Protein AF-A0A936A472-F1 (afdb_monomer_lite)

pLDDT: mean 78.29, std 22.72, range [23.02, 98.69]

Foldseek 3Di:
DWFAKDWDWDDDDPVAQKIAIAIGDGDTDDQFQKDKDKDQDDPVQRKIKIKIARRGPVCVVPCVPPFRHDFWIWRQDNVQRKIKIFGDGQKMKMFIDTPRDTLDIDMDGDGIDIPGRPVVSVVVVVVVVVVVLVVLLVVLLVVLVPQDFDDDDDPPDPQFDDDQDAQDWFWKFFQQEIETEFGGDGSVQVVLVSLQQNSLQRSLVVVDPCFPGVVVSVVSSVVSSVSLFKDFPDWDKDWDQDPDQKDFQLVVVLVQLVVPDDPRQSVGLNLSVVLLVPDDLPRLRVVSNQVRQDDQFKGWHKYKGWYDPDVKIKIWIKTKIKGFPGGDTSRRGDIGGSVGMIMMMTIDTMMGDCVRNVSCVVSSCVSCPCVSRNRMGITCSDD

Structure (mmCIF, N/CA/C/O backbone):
data_AF-A0A936A472-F1
#
_entry.id   AF-A0A936A472-F1
#
loop_
_atom_site.group_PDB
_atom_site.id
_atom_site.type_symbol
_atom_site.label_atom_id
_atom_site.label_alt_id
_atom_site.label_comp_id
_atom_site.label_asym_id
_atom_site.label_entity_id
_atom_site.label_seq_id
_atom_site.pdbx_PDB_ins_code
_atom_site.Cartn_x
_atom_site.Cartn_y
_atom_site.Cartn_z
_atom_site.occupancy
_atom_site.B_iso_or_equiv
_atom_site.auth_seq_id
_atom_site.auth_comp_id
_atom_site.auth_asym_id
_atom_site.auth_atom_id
_atom_site.pdbx_PDB_model_num
ATOM 1 N N . MET A 1 1 ? -2.324 44.066 27.383 1.00 27.08 1 MET A N 1
ATOM 2 C CA . MET A 1 1 ? -1.730 43.007 28.223 1.00 27.08 1 MET A CA 1
ATOM 3 C C . MET A 1 1 ? -2.841 42.056 28.581 1.00 27.08 1 MET A C 1
ATOM 5 O O . MET A 1 1 ? -3.817 42.507 29.170 1.00 27.08 1 MET A O 1
ATOM 9 N N . GLU A 1 2 ? -2.714 40.794 28.197 1.00 23.02 2 GLU A N 1
ATOM 10 C CA . GLU A 1 2 ? -3.604 39.755 28.707 1.00 23.02 2 GLU A CA 1
ATOM 11 C C . GLU A 1 2 ? -3.316 39.511 30.198 1.00 23.02 2 GLU A C 1
ATOM 13 O O . GLU A 1 2 ? -2.209 39.742 30.690 1.00 23.02 2 GLU A O 1
ATOM 18 N N . LYS A 1 3 ? -4.376 39.151 30.917 1.00 32.28 3 LYS A N 1
ATOM 19 C CA . LYS A 1 3 ? -4.480 38.911 32.361 1.00 32.28 3 LYS A CA 1
ATOM 20 C C . LYS A 1 3 ? -5.691 38.011 32.579 1.00 32.28 3 LYS A C 1
ATOM 22 O O . LYS A 1 3 ? -6.507 37.868 31.666 1.00 32.28 3 LYS A O 1
ATOM 27 N N . HIS A 1 4 ? -5.827 37.419 33.769 1.00 27.59 4 HIS A N 1
ATOM 28 C CA . HIS A 1 4 ? -6.765 36.318 33.943 1.00 27.59 4 HIS A CA 1
ATOM 29 C C . HIS A 1 4 ? -6.955 35.886 35.429 1.00 27.59 4 HIS A C 1
ATOM 31 O O . HIS A 1 4 ? -6.011 36.038 36.196 1.00 27.59 4 HIS A O 1
ATOM 37 N N . TYR A 1 5 ? -8.121 35.318 35.829 1.00 39.69 5 TYR A N 1
ATOM 38 C CA . TYR A 1 5 ? -8.487 34.819 37.194 1.00 39.69 5 TYR A CA 1
ATOM 39 C C . TYR A 1 5 ? -8.878 33.296 37.318 1.00 39.69 5 TYR A C 1
ATOM 41 O O . TYR A 1 5 ? -9.870 32.895 36.729 1.00 39.69 5 TYR A O 1
ATOM 49 N N . LYS A 1 6 ? -8.120 32.411 38.016 1.00 31.64 6 LYS A N 1
ATOM 50 C CA . LYS A 1 6 ? -8.300 30.920 38.073 1.00 31.64 6 LYS A CA 1
ATOM 51 C C . LYS A 1 6 ? -9.113 30.474 39.263 1.00 31.64 6 LYS A C 1
ATOM 53 O O . LYS A 1 6 ? -8.834 30.841 40.396 1.00 31.64 6 LYS A O 1
ATOM 58 N N . PHE A 1 7 ? -10.030 29.562 38.997 1.00 39.44 7 PHE A N 1
ATOM 59 C CA . PHE A 1 7 ? -10.948 29.031 39.985 1.00 39.44 7 PHE A CA 1
ATOM 60 C C . PHE A 1 7 ? -10.488 27.707 40.597 1.00 39.44 7 PHE A C 1
ATOM 62 O O . PHE A 1 7 ? -9.722 26.947 39.998 1.00 39.44 7 PHE A O 1
ATOM 69 N N . ILE A 1 8 ? -11.004 27.440 41.795 1.00 36.69 8 ILE A N 1
ATOM 70 C CA . ILE A 1 8 ? -10.993 26.135 42.460 1.00 36.69 8 ILE A CA 1
ATOM 71 C C . ILE A 1 8 ? -12.438 25.836 42.883 1.00 36.69 8 ILE A C 1
ATOM 73 O O . ILE A 1 8 ? -13.162 26.743 43.302 1.00 36.69 8 ILE A O 1
ATOM 77 N N . LEU A 1 9 ? -12.854 24.578 42.738 1.00 41.22 9 LEU A N 1
ATOM 78 C CA . LEU A 1 9 ? -14.090 24.045 43.310 1.00 41.22 9 LEU A CA 1
ATOM 79 C C . LEU A 1 9 ? -13.781 23.503 44.708 1.00 41.22 9 LEU A C 1
ATOM 81 O O . LEU A 1 9 ? -12.890 22.669 44.856 1.00 41.22 9 LEU A O 1
ATOM 85 N N . GLU A 1 10 ? -14.516 23.960 45.717 1.00 41.03 10 GLU A N 1
ATOM 86 C CA . GLU A 1 10 ? -14.426 23.437 47.083 1.00 41.03 10 GLU A CA 1
ATOM 87 C C . GLU A 1 10 ? -15.802 22.879 47.485 1.00 41.03 10 GLU A C 1
ATOM 89 O O . GLU A 1 10 ? -16.810 23.592 47.431 1.00 41.03 10 GLU A O 1
ATOM 94 N N . ASN A 1 11 ? -15.852 21.599 47.873 1.00 40.38 11 ASN A N 1
ATOM 95 C CA . ASN A 1 11 ? -17.009 21.035 48.569 1.00 40.38 11 ASN A CA 1
ATOM 96 C C . ASN A 1 11 ? -17.003 21.552 50.021 1.00 40.38 11 ASN A C 1
ATOM 98 O O . ASN A 1 11 ? -15.948 21.605 50.656 1.00 40.38 11 ASN A O 1
ATOM 102 N N . LYS A 1 12 ? -18.172 21.946 50.539 1.00 40.66 12 LYS A N 1
ATOM 103 C CA . LYS A 1 12 ? -18.353 22.443 51.912 1.00 40.66 12 LYS A CA 1
ATOM 104 C C . LYS A 1 12 ? -19.212 21.558 52.819 1.00 40.66 12 LYS A C 1
ATOM 106 O O . LYS A 1 12 ? -19.433 21.945 53.966 1.00 40.66 12 LYS A O 1
ATOM 111 N N . SER A 1 13 ? -19.670 20.398 52.350 1.00 40.38 13 SER A N 1
ATOM 112 C CA . SER A 1 13 ? -20.403 19.427 53.165 1.00 40.38 13 SER A CA 1
ATOM 113 C C . SER A 1 13 ? -19.984 17.997 52.818 1.00 40.38 13 SER A C 1
ATOM 115 O O . SER A 1 13 ? -20.105 17.560 51.676 1.00 40.38 13 SER A O 1
ATOM 117 N N . ASP A 1 14 ? -19.561 17.230 53.824 1.00 41.00 14 ASP A N 1
ATOM 118 C CA . ASP A 1 14 ? -19.366 15.774 53.703 1.00 41.00 14 ASP A CA 1
ATOM 119 C C . ASP A 1 14 ? -20.707 15.007 53.592 1.00 41.00 14 ASP A C 1
ATOM 121 O O . ASP A 1 14 ? -20.720 13.779 53.525 1.00 41.00 14 ASP A O 1
ATOM 125 N N . VAL A 1 15 ? -21.844 15.721 53.604 1.00 41.84 15 VAL A N 1
ATOM 126 C CA . VAL A 1 15 ? -23.208 15.163 53.641 1.00 41.84 15 VAL A CA 1
ATOM 127 C C . VAL A 1 15 ? -24.075 15.637 52.462 1.00 41.84 15 VAL A C 1
ATOM 129 O O . VAL A 1 15 ? -24.916 14.875 51.990 1.00 41.84 15 VAL A O 1
ATOM 132 N N . ASP A 1 16 ? -23.851 16.850 51.942 1.00 42.94 16 ASP A N 1
ATOM 133 C CA . ASP A 1 16 ? -24.661 17.474 50.883 1.00 42.94 16 ASP A CA 1
ATOM 134 C C . ASP A 1 16 ? -23.836 17.815 49.638 1.00 42.94 16 ASP A C 1
ATOM 136 O O . ASP A 1 16 ? -22.730 18.341 49.718 1.00 42.94 16 ASP A O 1
ATOM 140 N N . GLN A 1 17 ? -24.421 17.600 48.461 1.00 48.66 17 GLN A N 1
ATOM 141 C CA . GLN A 1 17 ? -23.760 17.722 47.153 1.00 48.66 17 GLN A CA 1
ATOM 142 C C . GLN A 1 17 ? -23.696 19.185 46.633 1.00 48.66 17 GLN A C 1
ATOM 144 O O . GLN A 1 17 ? -23.865 19.448 45.440 1.00 48.66 17 GLN A O 1
ATOM 149 N N . GLU A 1 18 ? -23.478 20.158 47.530 1.00 40.25 18 GLU A N 1
ATOM 150 C CA . GLU A 1 18 ? -23.355 21.591 47.202 1.00 40.25 18 GLU A CA 1
ATOM 151 C C . GLU A 1 18 ? -21.882 21.980 46.981 1.00 40.25 18 GLU A C 1
ATOM 153 O O . GLU A 1 18 ? -21.098 22.103 47.926 1.00 40.25 18 GLU A O 1
ATOM 158 N N . TRP A 1 19 ? -21.515 22.236 45.724 1.00 44.94 19 TRP A N 1
ATOM 159 C CA . TRP A 1 19 ? -20.164 22.647 45.336 1.00 44.94 19 TRP A CA 1
ATOM 160 C C . TRP A 1 19 ? -20.115 24.155 45.080 1.00 44.94 19 TRP A C 1
ATOM 162 O O . TRP A 1 19 ? -21.015 24.727 44.459 1.00 44.94 19 TRP A O 1
ATOM 172 N N . ARG A 1 20 ? -19.049 24.828 45.532 1.00 44.81 20 ARG A N 1
ATOM 173 C CA . ARG A 1 20 ? -18.885 26.277 45.332 1.00 44.81 20 ARG A CA 1
ATOM 174 C C . ARG A 1 20 ? -17.603 26.607 44.578 1.00 44.81 20 ARG A C 1
ATOM 176 O O . ARG A 1 20 ? -16.553 26.010 44.809 1.00 44.81 20 ARG A O 1
ATOM 183 N N . ILE A 1 21 ? -17.712 27.575 43.669 1.00 46.56 21 ILE A N 1
ATOM 184 C CA . ILE A 1 21 ? -16.604 28.094 42.864 1.00 46.56 21 ILE A CA 1
ATOM 185 C C . ILE A 1 21 ? -15.990 29.287 43.593 1.00 46.56 21 ILE A C 1
ATOM 187 O O . ILE A 1 21 ? -16.675 30.279 43.828 1.00 46.56 21 ILE A O 1
ATOM 191 N N . TYR A 1 22 ? -14.692 29.223 43.892 1.00 43.53 22 TYR A N 1
ATOM 192 C CA . TYR A 1 22 ? -13.969 30.313 44.548 1.00 43.53 22 TYR A CA 1
ATOM 193 C C . TYR A 1 22 ? -12.913 30.957 43.623 1.00 43.53 22 TYR A C 1
ATOM 195 O O . TYR A 1 22 ? -12.097 30.234 43.038 1.00 43.53 22 TYR A O 1
ATOM 203 N N . PRO A 1 23 ? -12.897 32.300 43.467 1.00 41.72 23 PRO A N 1
ATOM 204 C CA . PRO A 1 23 ? -11.912 33.009 42.640 1.00 41.72 23 PRO A CA 1
ATOM 205 C C . PRO A 1 23 ? -10.487 33.038 43.235 1.00 41.72 23 PRO A C 1
ATOM 207 O O . PRO A 1 23 ? -10.298 33.362 44.407 1.00 41.72 23 PRO A O 1
ATOM 210 N N . ARG A 1 24 ? -9.486 32.767 42.378 1.00 39.62 24 ARG A N 1
ATOM 211 C CA . ARG A 1 24 ? -8.028 33.067 42.474 1.00 39.62 24 ARG A CA 1
ATOM 212 C C . ARG A 1 24 ? -7.496 33.468 41.052 1.00 39.62 24 ARG A C 1
ATOM 214 O O . ARG A 1 24 ? -8.289 34.001 40.281 1.00 39.62 24 ARG A O 1
ATOM 221 N N . ASP A 1 25 ? -6.238 33.177 40.630 1.00 34.78 25 ASP A N 1
ATOM 222 C CA . ASP A 1 25 ? -5.561 33.579 39.339 1.00 34.78 25 ASP A CA 1
ATOM 223 C C . ASP A 1 25 ? -4.893 32.386 38.572 1.00 34.78 25 ASP A C 1
ATOM 225 O O . ASP A 1 25 ? -4.225 31.619 39.276 1.00 34.78 25 ASP A O 1
ATOM 229 N N . PRO A 1 26 ? -5.002 32.131 37.217 1.00 36.12 26 PRO A N 1
ATOM 230 C CA . PRO A 1 26 ? -5.691 32.824 36.085 1.00 36.12 26 PRO A CA 1
ATOM 231 C C . PRO A 1 26 ? -6.710 32.075 35.096 1.00 36.12 26 PRO A C 1
ATOM 233 O O . PRO A 1 26 ? -6.422 30.961 34.668 1.00 36.12 26 PRO A O 1
ATOM 236 N N . ILE A 1 27 ? -7.818 32.721 34.613 1.00 47.47 27 ILE A N 1
ATOM 237 C CA . ILE A 1 27 ? -8.603 32.560 33.321 1.00 47.47 27 ILE A CA 1
ATOM 238 C C . ILE A 1 27 ? -9.077 33.915 32.661 1.00 47.47 27 ILE A C 1
ATOM 240 O O . ILE A 1 27 ? -9.330 34.889 33.366 1.00 47.47 27 ILE A O 1
ATOM 244 N N . THR A 1 28 ? -9.161 34.012 31.319 1.00 33.91 28 THR A N 1
ATOM 245 C CA . THR A 1 28 ? -9.236 35.237 30.443 1.00 33.91 28 THR A CA 1
ATOM 246 C C . THR A 1 28 ? -10.652 35.843 30.199 1.00 33.91 28 THR A C 1
ATOM 248 O O . THR A 1 28 ? -11.642 35.129 30.303 1.00 33.91 28 THR A O 1
ATOM 251 N N . ILE A 1 29 ? -10.771 37.131 29.802 1.00 42.47 29 ILE A N 1
ATOM 252 C CA . ILE A 1 29 ? -12.045 37.818 29.419 1.00 42.47 29 ILE A CA 1
ATOM 253 C C . ILE A 1 29 ? -12.207 37.937 27.887 1.00 42.47 29 ILE A C 1
ATOM 255 O O . ILE A 1 29 ? -11.258 38.311 27.201 1.00 42.47 29 ILE A O 1
ATOM 259 N N . HIS A 1 30 ? -13.417 37.709 27.350 1.00 42.00 30 HIS A N 1
ATOM 260 C CA . HIS A 1 30 ? -13.726 37.866 25.918 1.00 42.00 30 HIS A CA 1
ATOM 261 C C . HIS A 1 30 ? -14.303 39.268 25.584 1.00 42.00 30 HIS A C 1
ATOM 263 O O . HIS A 1 30 ? -15.194 39.736 26.298 1.00 42.00 30 HIS A O 1
ATOM 269 N N . PRO A 1 31 ? -13.891 39.941 24.485 1.00 40.81 31 PRO A N 1
ATOM 270 C CA . PRO A 1 31 ? -14.251 41.339 24.177 1.00 40.81 31 PRO A CA 1
ATOM 271 C C . PRO A 1 31 ? -15.682 41.543 23.623 1.00 40.81 31 PRO A C 1
ATOM 273 O O . PRO A 1 31 ? -15.876 42.286 22.668 1.00 40.81 31 PRO A O 1
ATOM 276 N N . ARG A 1 32 ? -16.680 40.838 24.175 1.00 46.56 32 ARG A N 1
ATOM 277 C CA . ARG A 1 32 ? -18.115 40.957 23.827 1.00 46.56 32 ARG A CA 1
ATOM 278 C C . ARG A 1 32 ? -19.067 40.796 25.029 1.00 46.56 32 ARG A C 1
ATOM 280 O O . ARG A 1 32 ? -20.243 40.539 24.831 1.00 46.56 32 ARG A O 1
ATOM 287 N N . GLY A 1 33 ? -18.571 40.893 26.266 1.00 46.88 33 GLY A N 1
ATOM 288 C CA . GLY A 1 33 ? -19.408 40.748 27.472 1.00 46.88 33 GLY A CA 1
ATOM 289 C C . GLY A 1 33 ? -19.592 39.316 27.992 1.00 46.88 33 GLY A C 1
ATOM 290 O O . GLY A 1 33 ? -20.333 39.120 28.947 1.00 46.88 33 GLY A O 1
ATOM 291 N N . PHE A 1 34 ? -18.898 38.322 27.426 1.00 49.56 34 PHE A N 1
ATOM 292 C CA . PHE A 1 34 ? -19.019 36.918 27.843 1.00 49.56 34 PHE A CA 1
ATOM 293 C C . PHE A 1 34 ? -17.910 36.477 28.805 1.00 49.56 34 PHE A C 1
ATOM 295 O O . PHE A 1 34 ? -16.726 36.745 28.571 1.00 49.56 34 PHE A O 1
ATOM 302 N N . ILE A 1 35 ? -18.288 35.699 29.822 1.00 51.78 35 ILE A N 1
ATOM 303 C CA . ILE A 1 35 ? -17.376 34.958 30.704 1.00 51.78 35 ILE A CA 1
ATOM 304 C C . ILE A 1 35 ? -17.630 33.464 30.489 1.00 51.78 35 ILE A C 1
ATOM 306 O O . ILE A 1 35 ? -18.777 33.025 30.538 1.00 51.78 35 ILE A O 1
ATOM 310 N N . SER A 1 36 ? -16.580 32.683 30.217 1.00 51.72 36 SER A N 1
ATOM 311 C CA . SER A 1 36 ? -16.690 31.234 29.997 1.00 51.72 36 SER A CA 1
ATOM 312 C C . SER A 1 36 ? -15.841 30.430 30.974 1.00 51.72 36 SER A C 1
ATOM 314 O O . SER A 1 36 ? -14.706 30.794 31.271 1.00 51.72 36 SER A O 1
ATOM 316 N N . TYR A 1 37 ? -16.398 29.312 31.425 1.00 56.81 37 TYR A N 1
ATOM 317 C CA . TYR A 1 37 ? -15.825 28.372 32.379 1.00 56.81 37 TYR A CA 1
ATOM 318 C C . TYR A 1 37 ? -15.943 26.958 31.806 1.00 56.81 37 TYR A C 1
ATOM 320 O O . TYR A 1 37 ? -16.954 26.649 31.184 1.00 56.81 37 TYR A O 1
ATOM 328 N N . ASN A 1 38 ? -14.963 26.089 32.056 1.00 52.53 38 ASN A N 1
ATOM 329 C CA . ASN A 1 38 ? -15.054 24.659 31.752 1.00 52.53 38 ASN A CA 1
ATOM 330 C C . ASN A 1 38 ? -14.721 23.865 33.018 1.00 52.53 38 ASN A C 1
ATOM 332 O O . ASN A 1 38 ? -13.720 24.157 33.677 1.00 52.53 38 ASN A O 1
ATOM 336 N N . PHE A 1 39 ? -15.534 22.860 33.334 1.00 57.66 39 PHE A N 1
ATOM 337 C CA . PHE A 1 39 ? -15.381 22.009 34.514 1.00 57.66 39 PHE A CA 1
ATOM 338 C C . PHE A 1 39 ? -15.316 20.547 34.085 1.00 57.66 39 PHE A C 1
ATOM 340 O O . PHE A 1 39 ? -16.234 20.069 33.423 1.00 57.66 39 PHE A O 1
ATOM 347 N N . ILE A 1 40 ? -14.253 19.838 34.468 1.00 51.94 40 ILE A N 1
ATOM 348 C CA . ILE A 1 40 ? -14.207 18.373 34.370 1.00 51.94 40 ILE A CA 1
ATOM 349 C C . ILE A 1 40 ? -14.995 17.819 35.558 1.00 51.94 40 ILE A C 1
ATOM 351 O O . ILE A 1 40 ? -14.814 18.288 36.681 1.00 51.94 40 ILE A O 1
ATOM 355 N N . ILE A 1 41 ? -15.887 16.870 35.289 1.00 54.56 41 ILE A N 1
ATOM 356 C CA . ILE A 1 41 ? -16.842 16.326 36.268 1.00 54.56 41 ILE A CA 1
ATOM 357 C C . ILE A 1 41 ? -16.558 14.852 36.525 1.00 54.56 41 ILE A C 1
ATOM 359 O O . ILE A 1 41 ? -16.556 14.416 37.672 1.00 54.56 41 ILE A O 1
ATOM 363 N N . ASP A 1 42 ? -16.255 14.116 35.459 1.00 53.00 42 ASP A N 1
ATOM 364 C CA . ASP A 1 42 ? -15.774 12.744 35.516 1.00 53.00 42 ASP A CA 1
ATOM 365 C C . ASP A 1 42 ? -14.488 12.659 34.684 1.00 53.00 42 ASP A C 1
ATOM 367 O O . ASP A 1 42 ? -14.491 12.895 33.471 1.00 53.00 42 ASP A O 1
ATOM 371 N N . THR A 1 43 ? -13.373 12.372 35.356 1.00 49.78 43 THR A N 1
ATOM 372 C CA . THR A 1 43 ? -12.052 12.196 34.737 1.00 49.78 43 THR A CA 1
ATOM 373 C C . THR A 1 43 ? -11.862 10.825 34.093 1.00 49.78 43 THR A C 1
ATOM 375 O O . THR A 1 43 ? -11.015 10.702 33.216 1.00 49.78 43 THR A O 1
ATOM 378 N N . GLU A 1 44 ? -12.619 9.808 34.509 1.00 51.44 44 GLU A N 1
ATOM 379 C CA . GLU A 1 44 ? -12.546 8.447 33.962 1.00 51.44 44 GLU A CA 1
ATOM 380 C C . GLU A 1 44 ? -13.354 8.347 32.661 1.00 51.44 44 GLU A C 1
ATOM 382 O O . GLU A 1 44 ? -12.877 7.795 31.672 1.00 51.44 44 GLU A O 1
ATOM 387 N N . ARG A 1 45 ? -14.542 8.967 32.623 1.00 50.31 45 ARG A N 1
ATOM 388 C CA . ARG A 1 45 ? -15.394 9.073 31.422 1.00 50.31 45 ARG A CA 1
ATOM 389 C C . ARG A 1 45 ? -15.080 10.281 30.529 1.00 50.31 45 ARG A C 1
ATOM 391 O O . ARG A 1 45 ? -15.725 10.451 29.498 1.00 50.31 45 ARG A O 1
ATOM 398 N N . ASN A 1 46 ? -14.128 11.138 30.908 1.00 60.69 46 ASN A N 1
ATOM 399 C CA . ASN A 1 46 ? -13.785 12.377 30.192 1.00 60.69 46 ASN A CA 1
ATOM 400 C C . ASN A 1 46 ? -15.023 13.267 29.903 1.00 60.69 46 ASN A C 1
ATOM 402 O O . ASN A 1 46 ? -15.255 13.718 28.775 1.00 60.69 46 ASN A O 1
ATOM 406 N N . ILE A 1 47 ? -15.845 13.483 30.937 1.00 53.41 47 ILE A N 1
ATOM 407 C CA . ILE A 1 47 ? -17.034 14.346 30.897 1.00 53.41 47 ILE A CA 1
ATOM 408 C C . ILE A 1 47 ? -16.647 15.741 31.383 1.00 53.41 47 ILE A C 1
ATOM 410 O O . ILE A 1 47 ? -16.132 15.907 32.496 1.00 53.41 47 ILE A O 1
ATOM 414 N N . SER A 1 48 ? -16.966 16.762 30.585 1.00 54.25 48 SER A N 1
ATOM 415 C CA . SER A 1 48 ? -16.813 18.159 30.996 1.00 54.25 48 SER A CA 1
ATOM 416 C C . SER A 1 48 ? -18.032 19.006 30.632 1.00 54.25 48 SER A C 1
ATOM 418 O O . SER A 1 48 ? -18.679 18.779 29.606 1.00 54.25 48 SER A O 1
ATOM 420 N N . ILE A 1 49 ? -18.350 19.998 31.462 1.00 55.19 49 ILE A N 1
ATOM 421 C CA . ILE A 1 49 ? -19.396 20.985 31.178 1.00 55.19 49 ILE A CA 1
ATOM 422 C C . ILE A 1 49 ? -18.768 22.365 30.994 1.00 55.19 49 ILE A C 1
ATOM 424 O O . ILE A 1 49 ? -18.038 22.864 31.852 1.00 55.19 49 ILE A O 1
ATOM 428 N N . GLY A 1 50 ? -19.085 22.970 29.851 1.00 52.94 50 GLY A N 1
ATOM 429 C CA . GLY A 1 50 ? -18.794 24.356 29.525 1.00 52.94 50 GLY A CA 1
ATOM 430 C C . GLY A 1 50 ? -19.968 25.257 29.897 1.00 52.94 50 GLY A C 1
ATOM 431 O O . GLY A 1 50 ? -21.127 24.944 29.626 1.00 52.94 50 GLY A O 1
ATOM 432 N N . LEU A 1 51 ? -19.665 26.397 30.500 1.00 56.25 51 LEU A N 1
ATOM 433 C CA . LEU A 1 51 ? -20.620 27.366 31.021 1.00 56.25 51 LEU A CA 1
ATOM 434 C C . LEU A 1 51 ? -20.254 28.744 30.486 1.00 56.25 51 LEU A C 1
ATOM 436 O O . LEU A 1 51 ? -19.146 29.214 30.729 1.00 56.25 51 LEU A O 1
ATOM 440 N N . THR A 1 52 ? -21.172 29.397 29.778 1.00 52.84 52 THR A N 1
ATOM 441 C CA . THR A 1 52 ? -20.977 30.759 29.270 1.00 52.84 52 THR A CA 1
ATOM 442 C C . THR A 1 52 ? -22.071 31.665 29.814 1.00 52.84 52 THR A C 1
ATOM 444 O O . THR A 1 52 ? -23.257 31.441 29.577 1.00 52.84 52 THR A O 1
ATOM 447 N N . ILE A 1 53 ? -21.650 32.702 30.531 1.00 55.25 53 ILE A N 1
ATOM 448 C CA . ILE A 1 53 ? -22.506 33.748 31.084 1.00 55.25 53 ILE A CA 1
ATOM 449 C C . ILE A 1 53 ? -22.346 34.993 30.211 1.00 55.25 53 ILE A C 1
ATOM 451 O O . ILE A 1 53 ? -21.214 35.401 29.934 1.00 55.25 53 ILE A O 1
ATOM 455 N N . ASP A 1 54 ? -23.458 35.598 29.799 1.00 52.56 54 ASP A N 1
ATOM 456 C CA . ASP A 1 54 ? -23.461 36.967 29.277 1.00 52.56 54 ASP A CA 1
ATOM 457 C C . ASP A 1 54 ? -23.659 37.939 30.449 1.00 52.56 54 ASP A C 1
ATOM 459 O O . ASP A 1 54 ? -24.614 37.809 31.217 1.00 52.56 54 ASP A O 1
ATOM 463 N N . VAL A 1 55 ? -22.733 38.884 30.621 1.00 51.34 55 VAL A N 1
ATOM 464 C CA . VAL A 1 55 ? -22.836 39.965 31.618 1.00 51.34 55 VAL A CA 1
ATOM 465 C C . VAL A 1 55 ? -23.006 41.346 30.974 1.00 51.34 55 VAL A C 1
ATOM 467 O O . VAL A 1 55 ? -23.116 42.343 31.687 1.00 51.34 55 VAL A O 1
ATOM 470 N N . GLY A 1 56 ? -23.029 41.424 29.639 1.00 45.22 56 GLY A N 1
ATOM 471 C CA . GLY A 1 56 ? -23.066 42.666 28.872 1.00 45.22 56 GLY A CA 1
ATOM 472 C C . GLY A 1 56 ? -21.790 43.514 28.986 1.00 45.22 56 GLY A C 1
ATOM 473 O O . GLY A 1 56 ? -21.103 43.552 30.010 1.00 45.22 56 GLY A O 1
ATOM 474 N N . GLU A 1 57 ? -21.466 44.267 27.930 1.00 47.69 57 GLU A N 1
ATOM 475 C CA . GLU A 1 57 ? -20.262 45.118 27.909 1.00 47.69 57 GLU A CA 1
ATOM 476 C C . GLU A 1 57 ? -20.237 46.168 29.037 1.00 47.69 57 GLU A C 1
ATOM 478 O O . GLU A 1 57 ? -19.167 46.532 29.523 1.00 47.69 57 GLU A O 1
ATOM 483 N N . SER A 1 58 ? -21.407 46.632 29.489 1.00 43.62 58 SER A N 1
ATOM 484 C CA . SER A 1 58 ? -21.542 47.709 30.475 1.00 43.62 58 SER A CA 1
ATOM 485 C C . SER A 1 58 ? -21.412 47.279 31.942 1.00 43.62 58 SER A C 1
ATOM 487 O O . SER A 1 58 ? -21.242 48.156 32.789 1.00 43.62 58 SER A O 1
ATOM 489 N N . GLN A 1 59 ? -21.465 45.978 32.272 1.00 42.75 59 GLN A N 1
ATOM 490 C CA . GLN A 1 59 ? -21.391 45.500 33.669 1.00 42.75 59 GLN A CA 1
ATOM 491 C C . GLN A 1 59 ? -20.197 44.582 33.983 1.00 42.75 59 GLN A C 1
ATOM 493 O O . GLN A 1 59 ? -19.968 44.274 35.156 1.00 42.75 59 GLN A O 1
ATOM 498 N N . LEU A 1 60 ? -19.371 44.238 32.982 1.00 43.81 60 LEU A N 1
ATOM 499 C CA . LEU A 1 60 ? -18.131 43.445 33.107 1.00 43.81 60 LEU A CA 1
ATOM 500 C C . LEU A 1 60 ? -17.269 43.776 34.343 1.00 43.81 60 LEU A C 1
ATOM 502 O O . LEU A 1 60 ? -16.764 42.874 35.007 1.00 43.81 60 LEU A O 1
ATOM 506 N N . ALA A 1 61 ? -17.086 45.062 34.661 1.00 39.09 61 ALA A N 1
ATOM 507 C CA . ALA A 1 61 ? -16.228 45.503 35.767 1.00 39.09 61 ALA A CA 1
ATOM 508 C C . ALA A 1 61 ? -16.860 45.346 37.168 1.00 39.09 61 ALA A C 1
ATOM 510 O O . ALA A 1 61 ? -16.138 45.372 38.168 1.00 39.09 61 ALA A O 1
ATOM 511 N N . THR A 1 62 ? -18.185 45.192 37.245 1.00 39.66 62 THR A N 1
ATOM 512 C CA . THR A 1 62 ? -18.952 45.125 38.499 1.00 39.66 62 THR A CA 1
ATOM 513 C C . THR A 1 62 ? -19.323 43.683 38.839 1.00 39.66 62 THR A C 1
ATOM 515 O O . THR A 1 62 ? -19.035 43.234 39.949 1.00 39.66 62 THR A O 1
ATOM 518 N N . ALA A 1 63 ? -19.865 42.933 37.870 1.00 39.06 63 ALA A N 1
ATOM 519 C CA . ALA A 1 63 ? -20.375 41.571 38.070 1.00 39.06 63 ALA A CA 1
ATOM 520 C C . ALA A 1 63 ? -19.311 40.604 38.628 1.00 39.06 63 ALA A C 1
ATOM 522 O O . ALA A 1 63 ? -19.569 39.836 39.556 1.00 39.06 63 ALA A O 1
ATOM 523 N N . VAL A 1 64 ? -18.072 40.716 38.130 1.00 40.25 64 VAL A N 1
ATOM 524 C CA . VAL A 1 64 ? -16.909 39.906 38.550 1.00 40.25 64 VAL A CA 1
ATOM 525 C C . VAL A 1 64 ? -16.570 40.067 40.042 1.00 40.25 64 VAL A C 1
ATOM 527 O O . VAL A 1 64 ? -15.930 39.192 40.620 1.00 40.25 64 VAL A O 1
ATOM 530 N N . LYS A 1 65 ? -16.988 41.166 40.686 1.00 38.06 65 LYS A N 1
ATOM 531 C CA . LYS A 1 65 ? -16.681 41.462 42.095 1.00 38.06 65 LYS A CA 1
ATOM 532 C C . LYS A 1 65 ? -17.819 41.210 43.081 1.00 38.06 65 LYS A C 1
ATOM 534 O O . LYS A 1 65 ? -17.562 41.346 44.276 1.00 38.06 65 LYS A O 1
ATOM 539 N N . ARG A 1 66 ? -19.043 40.914 42.628 1.00 37.12 66 ARG A N 1
ATOM 540 C CA . ARG A 1 66 ? -20.212 40.907 43.523 1.00 37.12 66 ARG A CA 1
ATOM 541 C C . ARG A 1 66 ? -21.164 39.729 43.329 1.00 37.12 66 ARG A C 1
ATOM 543 O O . ARG A 1 66 ? -21.482 39.065 44.305 1.00 37.12 66 ARG A O 1
ATOM 550 N N . ASP A 1 67 ? -21.551 39.416 42.096 1.00 43.19 67 ASP A N 1
ATOM 551 C CA . ASP A 1 67 ? -22.767 38.611 41.871 1.00 43.19 67 ASP A CA 1
ATOM 552 C C . ASP A 1 67 ? -22.478 37.120 41.584 1.00 43.19 67 ASP A C 1
ATOM 554 O O . ASP A 1 67 ? -23.308 36.242 41.822 1.00 43.19 67 ASP A O 1
ATOM 558 N N . ILE A 1 68 ? -21.258 36.805 41.131 1.00 45.62 68 ILE A N 1
ATOM 559 C CA . ILE A 1 68 ? -20.813 35.422 40.865 1.00 45.62 68 ILE A CA 1
ATOM 560 C C . ILE A 1 68 ? -20.230 34.754 42.133 1.00 45.62 68 ILE A C 1
ATOM 562 O O . ILE A 1 68 ? -20.158 33.531 42.206 1.00 45.62 68 ILE A O 1
ATOM 566 N N . GLY A 1 69 ? -19.808 35.536 43.137 1.00 43.56 69 GLY A N 1
ATOM 567 C CA . GLY A 1 69 ? -18.983 35.046 44.253 1.00 43.56 69 GLY A CA 1
ATOM 568 C C . GLY A 1 69 ? -19.718 34.578 45.516 1.00 43.56 69 GLY A C 1
ATOM 569 O O . GLY A 1 69 ? -19.221 33.672 46.184 1.00 43.56 69 GLY A O 1
ATOM 570 N N . GLU A 1 70 ? -20.859 35.184 45.869 1.00 42.00 70 GLU A N 1
ATOM 571 C CA . GLU A 1 70 ? -21.532 34.914 47.157 1.00 42.00 70 GLU A CA 1
ATOM 572 C C . GLU A 1 70 ? -22.858 34.143 47.007 1.00 42.00 70 GLU A C 1
ATOM 574 O O . GLU A 1 70 ? -23.073 33.178 47.744 1.00 42.00 70 GLU A O 1
ATOM 579 N N . ASP A 1 71 ? -23.694 34.494 46.018 1.00 43.56 71 ASP A N 1
ATOM 580 C CA . ASP A 1 71 ? -25.047 33.928 45.845 1.00 43.56 71 ASP A CA 1
ATOM 581 C C . ASP A 1 71 ? -25.199 32.903 44.704 1.00 43.56 71 ASP A C 1
ATOM 583 O O . ASP A 1 71 ? -26.186 32.164 44.668 1.00 43.56 71 ASP A O 1
ATOM 587 N N . THR A 1 72 ? -24.247 32.816 43.767 1.00 45.59 72 THR A N 1
ATOM 588 C CA . THR A 1 72 ? -24.321 31.825 42.678 1.00 45.59 72 THR A CA 1
ATOM 589 C C . THR A 1 72 ? -23.942 30.434 43.197 1.00 45.59 72 THR A C 1
ATOM 591 O O . THR A 1 72 ? -22.828 30.220 43.678 1.00 45.59 72 THR A O 1
ATOM 594 N N . LYS A 1 73 ? -24.865 29.471 43.084 1.00 44.78 73 LYS A N 1
ATOM 595 C CA . LYS A 1 73 ? -24.701 28.102 43.601 1.00 44.78 73 LYS A CA 1
ATOM 596 C C . LYS A 1 73 ? -24.767 27.043 42.508 1.00 44.78 73 LYS A C 1
ATOM 598 O O . LYS A 1 73 ? -25.606 27.127 41.608 1.00 44.78 73 LYS A O 1
ATOM 603 N N . PHE A 1 74 ? -23.942 26.008 42.670 1.00 45.78 74 PHE A N 1
ATOM 604 C CA . PHE A 1 74 ? -23.920 24.818 41.828 1.00 45.78 74 PHE A CA 1
ATOM 605 C C . PHE A 1 74 ? -24.286 23.590 42.660 1.00 45.78 74 PHE A C 1
ATOM 607 O O . PHE A 1 74 ? -23.628 23.261 43.649 1.00 45.78 74 PHE A O 1
ATOM 614 N N . TYR A 1 75 ? -25.335 22.903 42.228 1.00 42.88 75 TYR A N 1
ATOM 615 C CA . TYR A 1 75 ? -25.705 21.589 42.730 1.00 42.88 75 TYR A CA 1
ATOM 616 C C . TYR A 1 75 ? -25.336 20.581 41.651 1.00 42.88 75 TYR A C 1
ATOM 618 O O . TYR A 1 75 ? -25.818 20.678 40.522 1.00 42.88 75 TYR A O 1
ATOM 626 N N . LEU A 1 76 ? -24.432 19.663 41.979 1.00 42.94 76 LEU A N 1
ATOM 627 C CA . LEU A 1 76 ? -23.930 18.651 41.058 1.00 42.94 76 LEU A CA 1
ATOM 628 C C . LEU A 1 76 ? -24.219 17.298 41.682 1.00 42.94 76 LEU A C 1
ATOM 630 O O . LEU A 1 76 ? -23.623 16.967 42.704 1.00 42.94 76 LEU A O 1
ATOM 634 N N . PHE A 1 77 ? -25.146 16.552 41.087 1.00 47.44 77 PHE A N 1
ATOM 635 C CA . PHE A 1 77 ? -25.676 15.310 41.642 1.00 47.44 77 PHE A CA 1
ATOM 636 C C . PHE A 1 77 ? -24.903 14.115 41.056 1.00 47.44 77 PHE A C 1
ATOM 638 O O . PHE A 1 77 ? -25.230 13.664 39.958 1.00 47.44 77 PHE A O 1
ATOM 645 N N . PRO A 1 78 ? -23.873 13.556 41.729 1.00 38.47 78 PRO A N 1
ATOM 646 C CA . PRO A 1 78 ? -22.943 12.621 41.087 1.00 38.47 78 PRO A CA 1
ATOM 647 C C . PRO A 1 78 ? -23.570 11.252 40.783 1.00 38.47 78 PRO A C 1
ATOM 649 O O . PRO A 1 78 ? -22.989 10.456 40.060 1.00 38.47 78 PRO A O 1
ATOM 652 N N . ALA A 1 79 ? -24.750 10.969 41.344 1.00 37.28 79 ALA A N 1
ATOM 653 C CA . ALA A 1 79 ? -25.495 9.731 41.123 1.00 37.28 79 ALA A CA 1
ATOM 654 C C . ALA A 1 79 ? -26.374 9.746 39.852 1.00 37.28 79 ALA A C 1
ATOM 656 O O . ALA A 1 79 ? -26.858 8.691 39.450 1.00 37.28 79 ALA A O 1
ATOM 657 N N . SER A 1 80 ? -26.595 10.915 39.240 1.00 39.31 80 SER A N 1
ATOM 658 C CA . SER A 1 80 ? -27.355 11.085 37.986 1.00 39.31 80 SER A CA 1
ATOM 659 C C . SER A 1 80 ? -26.654 11.985 36.957 1.00 39.31 80 SER A C 1
ATOM 661 O O . SER A 1 80 ? -27.156 12.188 35.854 1.00 39.31 80 SER A O 1
ATOM 663 N N . HIS A 1 81 ? -25.493 12.537 37.329 1.00 45.31 81 HIS A N 1
ATOM 664 C CA . HIS A 1 81 ? -24.706 13.526 36.587 1.00 45.31 81 HIS A CA 1
ATOM 665 C C . HIS A 1 81 ? -25.466 14.815 36.219 1.00 45.31 81 HIS A C 1
ATOM 667 O O . HIS A 1 81 ? -25.003 15.596 35.382 1.00 45.31 81 HIS A O 1
ATOM 673 N N . ASP A 1 82 ? -26.608 15.069 36.861 1.00 43.25 82 ASP A N 1
ATOM 674 C CA . ASP A 1 82 ? -27.386 16.279 36.636 1.00 43.25 82 ASP A CA 1
ATOM 675 C C . ASP A 1 82 ? -26.696 17.485 37.303 1.00 43.25 82 ASP A C 1
ATOM 677 O O . ASP A 1 82 ? -26.206 17.406 38.436 1.00 43.25 82 ASP A O 1
ATOM 681 N N . ILE A 1 83 ? -26.686 18.629 36.613 1.00 48.72 83 ILE A N 1
ATOM 682 C CA . ILE A 1 83 ? -26.248 19.915 37.178 1.00 48.72 83 ILE A CA 1
ATOM 683 C C . ILE A 1 83 ? -27.432 20.860 37.266 1.00 48.72 83 ILE A C 1
ATOM 685 O O . ILE A 1 83 ? -28.079 21.129 36.250 1.00 48.72 83 ILE A O 1
ATOM 689 N N . ALA A 1 84 ? -27.638 21.436 38.451 1.00 45.75 84 ALA A N 1
ATOM 690 C CA . ALA A 1 84 ? -28.513 22.578 38.653 1.00 45.75 84 ALA A CA 1
ATOM 691 C C . ALA A 1 84 ? -27.738 23.845 39.046 1.00 45.75 84 ALA A C 1
ATOM 693 O O . ALA A 1 84 ? -26.774 23.803 39.815 1.00 45.75 84 ALA A O 1
ATOM 694 N N . ILE A 1 85 ? -28.177 24.983 38.503 1.00 50.09 85 ILE A N 1
ATOM 695 C CA . ILE A 1 85 ? -27.545 26.297 38.692 1.00 50.09 85 ILE A CA 1
ATOM 696 C C . ILE A 1 85 ? -28.595 27.288 39.179 1.00 50.09 85 ILE A C 1
ATOM 698 O O . ILE A 1 85 ? -29.640 27.438 38.544 1.00 50.09 85 ILE A O 1
ATOM 702 N N . SER A 1 86 ? -28.273 27.989 40.268 1.00 47.75 86 SER A N 1
ATOM 703 C CA . SER A 1 86 ? -29.030 29.132 4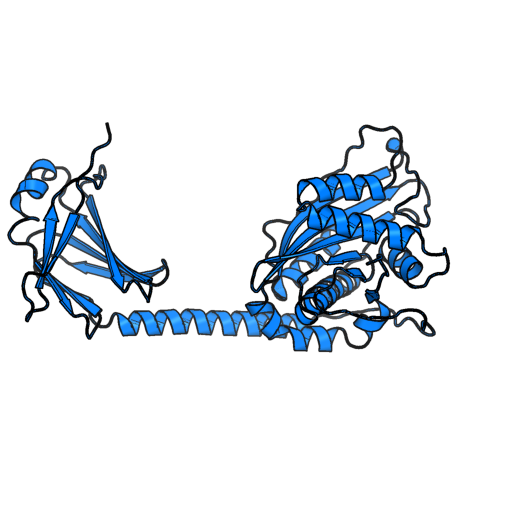0.784 1.00 47.75 86 SER A CA 1
ATOM 704 C C . SER A 1 86 ? -28.179 30.393 40.678 1.00 47.75 86 SER A C 1
ATOM 706 O O . SER A 1 86 ? -27.087 30.439 41.246 1.00 47.75 86 SER A O 1
ATOM 708 N N . THR A 1 87 ? -28.653 31.407 39.949 1.00 48.31 87 THR A N 1
ATOM 709 C CA . THR A 1 87 ? -27.928 32.671 39.730 1.00 48.31 87 THR A CA 1
ATOM 710 C C . THR A 1 87 ? -28.860 33.806 39.272 1.00 48.31 87 THR A C 1
ATOM 712 O O . THR A 1 87 ? -29.962 33.548 38.789 1.00 48.31 87 THR A O 1
ATOM 715 N N . TYR A 1 88 ? -28.410 35.057 39.419 1.00 46.25 88 TYR A N 1
ATOM 716 C CA . TYR A 1 88 ? -29.169 36.285 39.126 1.00 46.25 88 TYR A CA 1
ATOM 717 C C . TYR A 1 88 ? -28.856 36.924 37.755 1.00 46.25 88 TYR A C 1
ATOM 719 O O . TYR A 1 88 ? -29.377 37.994 37.444 1.00 46.25 88 TYR A O 1
ATOM 727 N N . VAL A 1 89 ? -27.999 36.312 36.929 1.00 48.50 89 VAL A N 1
ATOM 728 C CA . VAL A 1 89 ? -27.706 36.805 35.567 1.00 48.50 89 VAL A CA 1
ATOM 729 C C . VAL A 1 89 ? -28.824 36.463 34.584 1.00 48.50 89 VAL A C 1
ATOM 731 O O . VAL A 1 89 ? -29.369 35.361 34.588 1.00 48.50 89 VAL A O 1
ATOM 734 N N . SER A 1 90 ? -29.131 37.415 33.702 1.00 45.91 90 SER A N 1
ATOM 735 C CA . SER A 1 90 ? -30.297 37.381 32.814 1.00 45.91 90 SER A CA 1
ATOM 736 C C . SER A 1 90 ? -30.212 36.370 31.671 1.00 45.91 90 SER A C 1
ATOM 738 O O . SER A 1 90 ? -31.240 36.065 31.076 1.00 45.91 90 SER A O 1
ATOM 740 N N . THR A 1 91 ? -29.036 35.847 31.312 1.00 52.00 91 THR A N 1
ATOM 741 C CA . THR A 1 91 ? -28.910 34.752 30.334 1.00 52.00 91 THR A CA 1
ATOM 742 C C . THR A 1 91 ? -27.683 33.895 30.627 1.00 52.00 91 THR A C 1
ATOM 744 O O . THR A 1 91 ? -26.557 34.389 30.706 1.00 52.00 91 THR A O 1
ATOM 747 N N . VAL A 1 92 ? -27.903 32.585 30.746 1.00 52.81 92 VAL A N 1
ATOM 748 C CA . VAL A 1 92 ? -26.846 31.586 30.947 1.00 52.81 92 VAL A CA 1
ATOM 749 C C . VAL A 1 92 ? -26.962 30.496 29.888 1.00 52.81 92 VAL A C 1
ATOM 751 O O . VAL A 1 92 ? -28.042 29.950 29.656 1.00 52.81 92 VAL A O 1
ATOM 754 N N . HIS A 1 93 ? -25.831 30.157 29.272 1.00 53.47 93 HIS A N 1
ATOM 755 C CA . HIS A 1 93 ? -25.684 29.035 28.352 1.00 53.47 93 HIS A CA 1
ATOM 756 C C . HIS A 1 93 ? -24.882 27.912 29.009 1.00 53.47 93 HIS A C 1
ATOM 758 O O . HIS A 1 93 ? -23.790 28.154 29.528 1.00 53.47 93 HIS A O 1
ATOM 764 N N . ILE A 1 94 ? -25.371 26.676 28.912 1.00 58.34 94 ILE A N 1
ATOM 765 C CA . ILE A 1 94 ? -24.620 25.482 29.316 1.00 58.34 94 ILE A CA 1
ATOM 766 C C . ILE A 1 94 ? -24.405 24.567 28.109 1.00 58.34 94 ILE A C 1
ATOM 768 O O . ILE A 1 94 ? -25.294 24.403 27.269 1.00 58.34 94 ILE A O 1
ATOM 772 N N . ARG A 1 95 ? -23.217 23.967 28.029 1.00 57.91 95 ARG A N 1
ATOM 773 C CA . ARG A 1 95 ? -22.808 22.960 27.047 1.00 57.91 95 ARG A CA 1
ATOM 774 C C . ARG A 1 95 ? -22.287 21.731 27.777 1.00 57.91 95 ARG A C 1
ATOM 776 O O . ARG A 1 95 ? -21.313 21.834 28.517 1.00 57.91 95 ARG A O 1
ATOM 783 N N . SER A 1 96 ? -22.881 20.576 27.518 1.00 60.44 96 SER A N 1
ATOM 784 C CA . SER A 1 96 ? -22.350 19.293 27.980 1.00 60.44 96 SER A CA 1
ATOM 785 C C . SER A 1 96 ? -21.455 18.686 26.917 1.00 60.44 96 SER A C 1
ATOM 787 O O . SER A 1 96 ? -21.847 18.631 25.749 1.00 60.44 96 SER A O 1
ATOM 789 N N . THR A 1 97 ? -20.275 18.213 27.318 1.00 53.06 97 THR A N 1
ATOM 790 C CA . THR A 1 97 ? 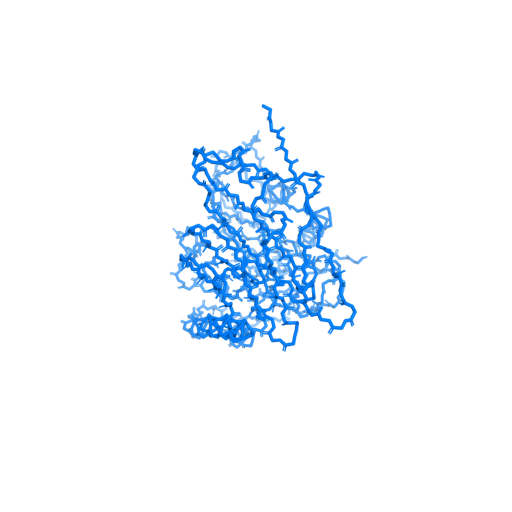-19.319 17.546 26.429 1.00 53.06 97 THR A CA 1
ATOM 791 C C . THR A 1 97 ? -18.900 16.183 26.960 1.00 53.06 97 THR A C 1
ATOM 793 O O . THR A 1 97 ? -18.727 15.999 28.165 1.00 53.06 97 THR A O 1
ATOM 796 N N . PHE A 1 98 ? -1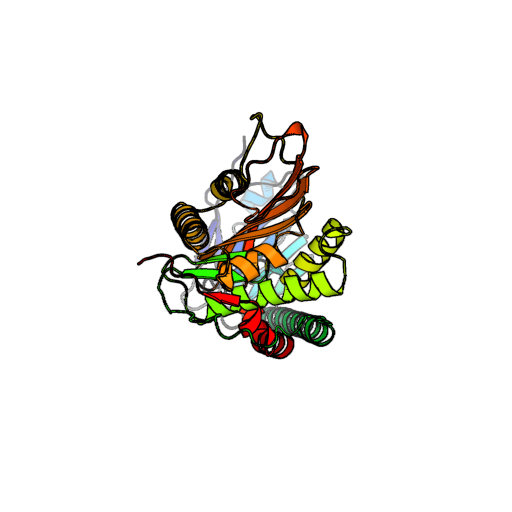8.722 15.245 26.037 1.00 51.94 98 PHE A N 1
ATOM 797 C CA . PHE A 1 98 ? -18.250 13.886 26.284 1.00 51.94 98 PHE A CA 1
ATOM 798 C C . PHE A 1 98 ? -17.291 13.510 25.153 1.00 51.94 98 PHE A C 1
ATOM 800 O O . PHE A 1 98 ? -17.554 13.834 23.995 1.00 51.94 98 PHE A O 1
ATOM 807 N N . ALA A 1 99 ? -16.135 12.933 25.495 1.00 59.50 99 ALA A N 1
ATOM 808 C CA . ALA A 1 99 ? -15.037 12.663 24.554 1.00 59.50 99 ALA A CA 1
ATOM 809 C C . ALA A 1 99 ? -14.594 13.881 23.695 1.00 59.50 99 ALA A C 1
ATOM 811 O O . ALA A 1 99 ? -13.985 13.721 22.641 1.00 59.50 99 ALA A O 1
ATOM 812 N N . GLY A 1 100 ? -14.883 15.110 24.145 1.00 50.88 100 GLY A N 1
ATOM 813 C CA . GLY A 1 100 ? -14.603 16.363 23.430 1.00 50.88 100 GLY A CA 1
ATOM 814 C C . GLY A 1 100 ? -15.720 16.873 22.502 1.00 50.88 100 GLY A C 1
ATOM 815 O O . GLY A 1 100 ? -15.661 18.028 22.080 1.00 50.88 100 GLY A O 1
ATOM 816 N N . GLU A 1 101 ? -16.762 16.084 22.221 1.00 53.34 101 GLU A N 1
ATOM 817 C CA . GLU A 1 101 ? -17.910 16.509 21.404 1.00 53.34 101 GLU A CA 1
ATOM 818 C C . GLU A 1 101 ? -19.042 17.098 22.263 1.00 53.34 101 GLU A C 1
ATOM 820 O O . GLU A 1 101 ? -19.243 16.693 23.408 1.00 53.34 101 GLU A O 1
ATOM 825 N N . ILE A 1 102 ? -19.813 18.053 21.721 1.00 64.75 102 ILE A N 1
ATOM 826 C CA . ILE A 1 102 ? -20.976 18.637 22.416 1.00 64.75 102 ILE A CA 1
ATOM 827 C C . ILE A 1 102 ? -22.170 17.681 22.305 1.00 64.75 102 ILE A C 1
ATOM 829 O O . ILE A 1 102 ? -22.752 17.528 21.232 1.00 64.75 102 ILE A O 1
ATOM 833 N N . ILE A 1 103 ? -22.574 17.096 23.434 1.00 59.31 103 ILE A N 1
ATOM 834 C CA . ILE A 1 103 ? -23.718 16.174 23.538 1.00 59.31 103 ILE A CA 1
ATOM 835 C C . ILE A 1 103 ? -25.014 16.852 24.006 1.00 59.31 103 ILE A C 1
ATOM 837 O O . ILE A 1 103 ? -26.093 16.289 23.840 1.00 59.31 103 ILE A O 1
ATOM 841 N N . GLY A 1 104 ? -24.935 18.069 24.558 1.00 62.12 104 GLY A N 1
ATOM 842 C CA . GLY A 1 104 ? -26.103 18.829 25.007 1.00 62.12 104 GLY A CA 1
ATOM 843 C C . GLY A 1 104 ? -25.862 20.338 25.049 1.00 62.12 104 GLY A C 1
ATOM 844 O O . GLY A 1 104 ? -24.748 20.792 25.306 1.00 62.12 104 GLY A O 1
ATOM 845 N N . PHE A 1 105 ? -26.919 21.117 24.815 1.00 55.22 105 PHE A N 1
ATOM 846 C CA . PHE A 1 105 ? -26.927 22.577 24.930 1.00 55.22 105 PHE A CA 1
ATOM 847 C C . PHE A 1 105 ? -28.236 23.042 25.572 1.00 55.22 105 PHE A C 1
ATOM 849 O O . PHE A 1 105 ? -29.305 22.550 25.215 1.00 55.22 105 PHE A O 1
ATOM 856 N N . SER A 1 106 ? -28.151 24.006 26.489 1.00 59.31 106 SER A N 1
ATOM 857 C CA . SER A 1 106 ? -29.310 24.666 27.094 1.00 59.31 106 SER A CA 1
ATOM 858 C C . SER A 1 106 ? -29.048 26.162 27.278 1.00 59.31 106 SER A C 1
ATOM 860 O O . SER A 1 106 ? -27.899 26.591 27.422 1.00 59.31 106 SER A O 1
ATOM 862 N N . SER A 1 107 ? -30.114 26.959 27.261 1.00 48.53 107 SER A N 1
ATOM 863 C CA . SER A 1 107 ? -30.076 28.413 27.431 1.00 48.53 107 SER A CA 1
ATOM 864 C C . SER A 1 107 ? -31.349 28.901 28.112 1.00 48.53 107 SER A C 1
ATOM 866 O O . SER A 1 107 ? -32.438 28.639 27.599 1.00 48.53 107 SER A O 1
ATOM 868 N N . ILE A 1 108 ? -31.220 29.608 29.234 1.00 55.91 108 ILE A N 1
ATOM 869 C CA . ILE A 1 108 ? -32.354 30.061 30.054 1.00 55.91 108 ILE A CA 1
ATOM 870 C C . ILE A 1 108 ? -32.161 31.526 30.470 1.00 55.91 108 ILE A C 1
ATOM 872 O O . ILE A 1 108 ? -31.032 31.964 30.714 1.00 55.91 108 ILE A O 1
ATOM 876 N N . LEU A 1 109 ? -33.279 32.257 30.552 1.00 44.41 109 LEU A N 1
ATOM 877 C CA . LEU A 1 109 ? -33.407 33.482 31.341 1.00 44.41 109 LEU A CA 1
ATOM 878 C C . LEU A 1 109 ? -34.047 33.130 32.696 1.00 44.41 109 LEU A C 1
ATOM 880 O O . LEU A 1 109 ? -35.024 32.387 32.730 1.00 44.41 109 LEU A O 1
ATOM 884 N N . ASP A 1 110 ? -33.492 33.691 33.770 1.00 42.66 110 ASP A N 1
ATOM 885 C CA . ASP A 1 110 ? -33.890 33.591 35.185 1.00 42.66 110 ASP A CA 1
ATOM 886 C C . ASP A 1 110 ? -33.727 32.252 35.950 1.00 42.66 110 ASP A C 1
ATOM 888 O O . ASP A 1 110 ? -34.481 31.287 35.833 1.00 42.66 110 ASP A O 1
ATOM 892 N N . SER A 1 111 ? -32.850 32.328 36.957 1.00 43.16 111 SER A N 1
ATOM 893 C CA . SER A 1 111 ? -32.922 31.695 38.288 1.00 43.16 111 SER A CA 1
ATOM 894 C C . SER A 1 111 ? -32.758 30.180 38.475 1.00 43.16 111 SER A C 1
ATOM 896 O O . SER A 1 111 ? -32.106 29.819 39.452 1.00 43.16 111 SER A O 1
ATOM 898 N N . GLN A 1 112 ? -33.284 29.287 37.626 1.00 44.66 112 GLN A N 1
ATOM 899 C CA . GLN A 1 112 ? -33.078 27.835 37.795 1.00 44.66 112 GLN A CA 1
ATOM 900 C C . GLN A 1 112 ? -32.898 27.089 36.471 1.00 44.66 112 GLN A C 1
ATOM 902 O O . GLN A 1 112 ? -33.797 27.026 35.635 1.00 44.66 112 GLN A O 1
ATOM 907 N N . ILE A 1 113 ? -31.742 26.439 36.329 1.00 50.22 113 ILE A N 1
ATOM 908 C CA . ILE A 1 113 ? -31.467 25.464 35.267 1.00 50.22 113 ILE A CA 1
ATOM 909 C C . ILE A 1 113 ? -31.308 24.086 35.905 1.00 50.22 113 ILE A C 1
ATOM 911 O O . ILE A 1 113 ? -30.743 23.990 36.990 1.00 50.22 113 ILE A O 1
ATOM 915 N N . SER A 1 114 ? -31.741 23.031 35.213 1.00 47.91 114 SER A N 1
ATOM 916 C CA . SER A 1 114 ? -31.261 21.662 35.429 1.00 47.91 114 SER A CA 1
ATOM 917 C C . SER A 1 114 ? -30.926 21.012 34.082 1.00 47.91 114 SER A C 1
ATOM 919 O O . SER A 1 114 ? -31.746 21.021 33.162 1.00 47.91 114 SER A O 1
ATOM 921 N N . ILE A 1 115 ? -29.715 20.463 33.939 1.00 52.19 115 ILE A N 1
ATOM 922 C CA . ILE A 1 115 ? -29.424 19.485 32.882 1.00 52.19 115 ILE A CA 1
ATOM 923 C C . ILE A 1 115 ? -29.840 18.138 33.443 1.00 52.19 115 ILE A C 1
ATOM 925 O O . ILE A 1 115 ? -29.073 17.536 34.181 1.00 52.19 115 ILE A O 1
ATOM 929 N N . ASN A 1 116 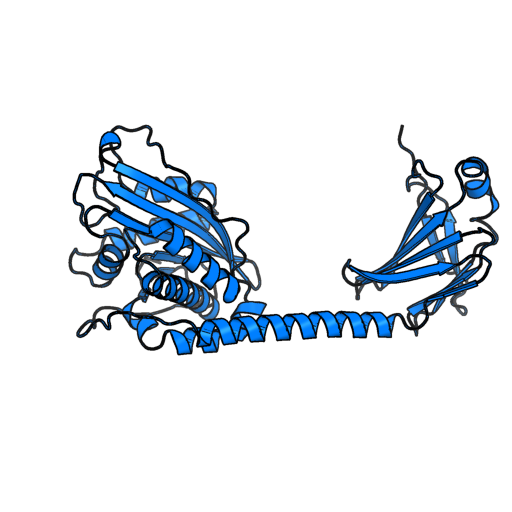? -31.051 17.704 33.108 1.00 52.66 116 ASN A N 1
ATOM 930 C CA . ASN A 1 116 ? -31.529 16.377 33.469 1.00 52.66 116 ASN A CA 1
ATOM 931 C C . ASN A 1 116 ? -31.158 15.370 32.370 1.00 52.66 116 ASN A C 1
ATOM 933 O O . ASN A 1 116 ? -31.319 15.678 31.183 1.00 52.66 116 ASN A O 1
ATOM 937 N N . ASN A 1 117 ? -30.802 14.144 32.757 1.00 59.31 117 ASN A N 1
ATOM 938 C CA . ASN A 1 117 ? -30.539 12.994 31.874 1.00 59.31 117 ASN A CA 1
ATOM 939 C C . ASN A 1 117 ? -29.198 13.046 31.104 1.00 59.31 117 ASN A C 1
ATOM 941 O O . ASN A 1 117 ? -29.147 12.665 29.929 1.00 59.31 117 ASN A O 1
ATOM 945 N N . LEU A 1 118 ? -28.093 13.473 31.733 1.00 58.19 118 LEU A N 1
ATOM 946 C CA . LEU A 1 118 ? -26.784 13.479 31.056 1.00 58.19 118 LEU A CA 1
ATOM 947 C C . LEU A 1 118 ? -26.358 12.075 30.583 1.00 58.19 118 LEU A C 1
ATOM 949 O O . LEU A 1 118 ? -25.948 11.933 29.431 1.00 58.19 118 LEU A O 1
ATOM 953 N N . ASP A 1 119 ? -26.541 11.031 31.402 1.00 60.44 119 ASP A N 1
ATOM 954 C CA . ASP A 1 119 ? -26.281 9.639 30.991 1.00 60.44 119 ASP A CA 1
ATOM 955 C C . ASP A 1 119 ? -27.123 9.225 29.766 1.00 60.44 119 ASP A C 1
ATOM 957 O O . ASP A 1 119 ? -26.651 8.478 28.912 1.00 60.44 119 ASP A O 1
ATOM 961 N N . GLN A 1 120 ? -28.346 9.748 29.605 1.00 65.19 120 GLN A N 1
ATOM 962 C CA . GLN A 1 120 ? -29.165 9.463 28.420 1.00 65.19 120 GLN A CA 1
ATOM 963 C C . GLN A 1 120 ? -28.607 10.145 27.160 1.00 65.19 120 GLN A C 1
ATOM 965 O O . GLN A 1 120 ? -28.707 9.583 26.069 1.00 65.19 120 GLN A O 1
ATOM 970 N N . LEU A 1 121 ? -28.012 11.336 27.288 1.00 64.75 121 LEU A N 1
ATOM 971 C CA . LEU A 1 121 ? -27.330 12.014 26.181 1.00 64.75 121 LEU A CA 1
ATOM 972 C C . LEU A 1 121 ? -26.031 11.295 25.791 1.00 64.75 121 LEU A C 1
ATOM 974 O O . LEU A 1 121 ? -25.752 11.195 24.597 1.00 64.75 121 LEU A O 1
ATOM 978 N N . ILE A 1 122 ? -25.299 10.743 26.765 1.00 63.19 122 ILE A N 1
ATOM 979 C CA . ILE A 1 122 ? -24.127 9.882 26.537 1.00 63.19 122 ILE A CA 1
ATOM 980 C C . ILE A 1 122 ? -24.551 8.608 25.794 1.00 63.19 122 ILE A C 1
ATOM 982 O O . ILE A 1 122 ? -24.097 8.387 24.676 1.00 63.19 122 ILE A O 1
ATOM 986 N N . VAL A 1 123 ? -25.527 7.851 26.308 1.00 69.56 123 VAL A N 1
ATOM 987 C CA . VAL A 1 123 ? -26.040 6.634 25.646 1.00 69.56 123 VAL A CA 1
ATOM 988 C C . VAL A 1 123 ? -26.579 6.926 24.235 1.00 69.56 123 VAL A C 1
ATOM 990 O O . VAL A 1 123 ? -26.393 6.130 23.315 1.00 69.56 123 VAL A O 1
ATOM 993 N N . GLN A 1 124 ? -27.217 8.081 24.010 1.00 71.12 124 GLN A N 1
ATOM 994 C CA . GLN A 1 124 ? -27.632 8.503 22.665 1.00 71.12 124 GLN A CA 1
ATOM 995 C C . GLN A 1 124 ? -26.463 8.890 21.751 1.00 71.12 124 GLN A C 1
ATOM 997 O O . GLN A 1 124 ? -26.591 8.765 20.533 1.00 71.12 124 GLN A O 1
ATOM 1002 N N . HIS A 1 125 ? -25.365 9.416 22.292 1.00 70.19 125 HIS A N 1
ATOM 1003 C CA . HIS A 1 125 ? -24.155 9.761 21.545 1.00 70.19 125 HIS A CA 1
ATOM 1004 C C . HIS A 1 125 ? -23.379 8.499 21.155 1.00 70.19 125 HIS A C 1
ATOM 1006 O O . HIS A 1 125 ? -23.149 8.283 19.965 1.00 70.19 125 HIS A O 1
ATOM 1012 N N . GLU A 1 126 ? -23.138 7.599 22.107 1.00 73.19 126 GLU A N 1
ATOM 1013 C CA . GLU A 1 126 ? -22.545 6.277 21.882 1.00 73.19 126 GLU A CA 1
ATOM 1014 C C . GLU A 1 126 ? -23.354 5.470 20.854 1.00 73.19 126 GLU A C 1
ATOM 1016 O O . GLU A 1 126 ? -22.797 4.950 19.887 1.00 73.19 126 GLU A O 1
ATOM 1021 N N . ALA A 1 127 ? -24.688 5.441 20.973 1.00 69.81 127 ALA A N 1
ATOM 1022 C CA . ALA A 1 127 ? -25.555 4.773 19.999 1.00 69.81 127 ALA A CA 1
ATOM 1023 C C . ALA A 1 127 ? -25.496 5.408 18.593 1.00 69.81 127 ALA A C 1
ATOM 1025 O O . ALA A 1 127 ? -25.603 4.693 17.592 1.00 69.81 127 ALA A O 1
ATOM 1026 N N . LYS A 1 128 ? -25.299 6.733 18.482 1.00 71.88 128 LYS A N 1
ATOM 1027 C CA . LYS A 1 128 ? -25.089 7.419 17.190 1.00 71.88 128 LYS A CA 1
ATOM 1028 C C . LYS A 1 128 ? -23.724 7.086 16.593 1.00 71.88 128 LYS A C 1
ATOM 1030 O O . LYS A 1 128 ? -23.659 6.838 15.387 1.00 71.88 128 LYS A O 1
ATOM 1035 N N . GLN A 1 129 ? -22.661 7.043 17.399 1.00 71.19 129 GLN A N 1
ATOM 1036 C CA . GLN A 1 129 ? -21.335 6.626 16.939 1.00 71.19 129 GLN A CA 1
ATOM 1037 C C . GLN A 1 129 ? -21.358 5.158 16.486 1.00 71.19 129 GLN A C 1
ATOM 1039 O O . GLN A 1 129 ? -21.011 4.872 15.344 1.00 71.19 129 GLN A O 1
ATOM 1044 N N . PHE A 1 130 ? -21.899 4.245 17.298 1.00 71.38 130 PHE A N 1
ATOM 1045 C CA . PHE A 1 130 ? -22.048 2.825 16.961 1.00 71.38 130 PHE A CA 1
ATOM 1046 C C . PHE A 1 130 ? -22.862 2.598 15.674 1.00 71.38 130 PHE A C 1
ATOM 1048 O O . PHE A 1 130 ? -22.431 1.862 14.785 1.00 71.38 130 PHE A O 1
ATOM 1055 N N . SER A 1 131 ? -24.002 3.283 15.522 1.00 70.19 131 SER A N 1
ATOM 1056 C CA . SER A 1 131 ? -24.819 3.253 14.298 1.00 70.19 131 SER A CA 1
ATOM 1057 C C . SER A 1 131 ? -24.059 3.787 13.073 1.00 70.19 131 SER A C 1
ATOM 1059 O O . SER A 1 131 ? -24.140 3.219 11.980 1.00 70.19 131 SER A O 1
ATOM 1061 N N . SER A 1 132 ? -23.248 4.834 13.253 1.00 72.31 132 SER A N 1
ATOM 1062 C CA . SER A 1 132 ? -22.392 5.382 12.194 1.00 72.31 132 SER A CA 1
ATOM 1063 C C . SER A 1 132 ? -21.297 4.393 11.782 1.00 72.31 132 SER A C 1
ATOM 1065 O O . SER A 1 132 ? -21.117 4.158 10.587 1.00 72.31 132 SER A O 1
ATOM 1067 N N . SER A 1 133 ? -20.642 3.735 12.742 1.00 73.94 133 SER A N 1
ATOM 1068 C CA . SER A 1 133 ? -19.645 2.687 12.492 1.00 73.94 133 SER A CA 1
ATOM 1069 C C . SER A 1 133 ? -20.248 1.462 11.797 1.00 73.94 133 SER A C 1
ATOM 1071 O O . SER A 1 133 ? -19.675 0.971 10.826 1.00 73.94 133 SER A O 1
ATOM 1073 N N . GLN A 1 134 ? -21.446 1.011 12.192 1.00 76.69 134 GLN A N 1
ATOM 1074 C CA . GLN A 1 134 ? -22.166 -0.053 11.476 1.00 76.69 134 GLN A CA 1
ATOM 1075 C C . GLN A 1 134 ? -22.511 0.343 10.033 1.00 76.69 134 GLN A C 1
ATOM 1077 O O . GLN A 1 134 ? -22.390 -0.473 9.114 1.00 76.69 134 GLN A O 1
ATOM 1082 N N . LYS A 1 135 ? -22.911 1.599 9.802 1.00 79.75 135 LYS A N 1
ATOM 1083 C CA . LYS A 1 135 ? -23.210 2.122 8.461 1.00 79.75 135 LYS A CA 1
ATOM 1084 C C . LYS A 1 135 ? -21.955 2.218 7.585 1.00 79.75 135 LYS A C 1
ATOM 1086 O O . LYS A 1 135 ? -22.021 1.869 6.406 1.00 79.75 135 LYS A O 1
ATOM 1091 N N . LEU A 1 136 ? -20.824 2.646 8.152 1.00 79.62 136 LEU A N 1
ATOM 1092 C CA . LEU A 1 136 ? -19.521 2.654 7.480 1.00 79.62 136 LEU A CA 1
ATOM 1093 C C . LEU A 1 136 ? -19.077 1.230 7.124 1.00 79.62 136 LEU A C 1
ATOM 1095 O O . LEU A 1 136 ? -18.789 0.967 5.960 1.00 79.62 136 LEU A O 1
ATOM 1099 N N . LEU A 1 137 ? -19.143 0.289 8.071 1.00 84.19 137 LEU A N 1
ATOM 1100 C CA . LEU A 1 137 ? -18.838 -1.121 7.821 1.00 84.19 137 LEU A CA 1
ATOM 1101 C C . LEU A 1 137 ? -19.713 -1.713 6.706 1.00 84.19 137 LEU A C 1
ATOM 1103 O O . LEU A 1 137 ? -19.207 -2.360 5.793 1.00 84.19 137 LEU A O 1
ATOM 1107 N N . THR A 1 138 ? -21.022 -1.451 6.738 1.00 87.38 138 THR A N 1
ATOM 1108 C CA . THR A 1 138 ? -21.960 -1.925 5.706 1.00 87.38 138 THR A CA 1
ATOM 1109 C C . THR A 1 138 ? -21.605 -1.364 4.324 1.00 87.38 138 THR A C 1
ATOM 1111 O O . THR A 1 138 ? -21.670 -2.090 3.330 1.00 87.38 138 THR A O 1
ATOM 1114 N N . LYS A 1 139 ? -21.175 -0.093 4.248 1.00 90.75 139 LYS A N 1
ATOM 1115 C CA . LYS A 1 139 ? -20.657 0.515 3.012 1.00 90.75 139 LYS A CA 1
ATOM 1116 C C . LYS A 1 139 ? -19.382 -0.193 2.543 1.00 90.75 139 LYS A C 1
ATOM 1118 O O . LYS A 1 139 ? -19.325 -0.568 1.378 1.00 90.75 139 LYS A O 1
ATOM 1123 N N . SER A 1 140 ? -18.395 -0.393 3.417 1.00 92.69 140 SER A N 1
ATOM 1124 C CA . SER A 1 140 ? -17.114 -1.023 3.066 1.00 92.69 140 SER A CA 1
ATOM 1125 C C . SER A 1 140 ? -17.259 -2.485 2.639 1.00 92.69 140 SER A C 1
ATOM 1127 O O . SER A 1 140 ? -16.681 -2.881 1.632 1.00 92.69 140 SER A O 1
ATOM 1129 N N . LEU A 1 141 ? -18.083 -3.282 3.325 1.00 93.56 141 LEU A N 1
ATOM 1130 C CA . LEU A 1 141 ? -18.366 -4.665 2.921 1.00 93.56 141 LEU A CA 1
ATOM 1131 C C . LEU A 1 141 ? -19.063 -4.719 1.556 1.00 93.56 141 LEU A C 1
ATOM 1133 O O . LEU A 1 141 ? -18.610 -5.438 0.670 1.00 93.56 141 LEU A O 1
ATOM 1137 N N . SER A 1 142 ? -20.102 -3.900 1.354 1.00 94.00 142 SER A N 1
ATOM 1138 C CA . SER A 1 142 ? -20.789 -3.788 0.060 1.00 94.00 142 SER A CA 1
ATOM 1139 C C . SER A 1 142 ? -19.845 -3.313 -1.052 1.00 94.00 142 SER A C 1
ATOM 1141 O O . SER A 1 142 ? -19.893 -3.823 -2.169 1.00 94.00 142 SER A O 1
ATOM 1143 N N . TYR A 1 143 ? -18.937 -2.383 -0.751 1.00 96.38 143 TYR A N 1
ATOM 1144 C CA . TYR A 1 143 ? -17.906 -1.929 -1.678 1.00 96.38 143 TYR A CA 1
ATOM 1145 C C . TYR A 1 143 ? -16.980 -3.079 -2.096 1.00 96.38 143 TYR A C 1
ATOM 1147 O O . TYR A 1 143 ? -16.834 -3.327 -3.291 1.00 96.38 143 TYR A O 1
ATOM 1155 N N . ILE A 1 144 ? -16.421 -3.824 -1.133 1.00 96.44 144 ILE A N 1
ATOM 1156 C CA . ILE A 1 144 ? -15.529 -4.966 -1.392 1.00 96.44 144 ILE A CA 1
ATOM 1157 C C . ILE A 1 144 ? -16.256 -6.060 -2.180 1.00 96.44 144 ILE A C 1
ATOM 1159 O O . ILE A 1 144 ? -15.728 -6.526 -3.188 1.00 96.44 144 ILE A O 1
ATOM 1163 N N . ASP A 1 145 ? -17.470 -6.458 -1.783 1.00 93.94 145 ASP A N 1
ATOM 1164 C CA . ASP A 1 145 ? -18.233 -7.485 -2.506 1.00 93.94 145 ASP A CA 1
ATOM 1165 C C . ASP A 1 145 ? -18.529 -7.057 -3.961 1.00 93.94 145 ASP A C 1
ATOM 1167 O O . ASP A 1 145 ? -18.456 -7.908 -4.850 1.00 93.94 145 ASP A O 1
ATOM 1171 N N . ASN A 1 146 ? -18.730 -5.760 -4.235 1.00 94.94 146 ASN A N 1
ATOM 1172 C CA . ASN A 1 146 ? -18.897 -5.212 -5.591 1.00 94.94 146 ASN A CA 1
ATOM 1173 C C . ASN A 1 146 ? -17.581 -4.941 -6.359 1.00 94.94 146 ASN A C 1
ATOM 1175 O O . ASN A 1 146 ? -17.636 -4.665 -7.560 1.00 94.94 146 ASN A O 1
ATOM 1179 N N . LEU A 1 147 ? -16.394 -5.041 -5.740 1.00 95.12 147 LEU A N 1
ATOM 1180 C CA . LEU A 1 147 ? -15.129 -4.958 -6.484 1.00 95.12 147 LEU A CA 1
ATOM 1181 C C . LEU A 1 147 ? -15.019 -6.128 -7.468 1.00 95.12 147 LEU A C 1
ATOM 1183 O O . LEU A 1 147 ? -15.091 -7.293 -7.073 1.00 95.12 147 LEU A O 1
ATOM 1187 N N . THR A 1 148 ? -14.788 -5.820 -8.741 1.00 92.38 148 THR A N 1
ATOM 1188 C CA . THR A 1 148 ? -14.348 -6.807 -9.735 1.00 92.38 148 THR A CA 1
ATOM 1189 C C . THR A 1 148 ? -12.825 -6.851 -9.713 1.00 92.38 148 THR A C 1
ATOM 1191 O O . THR A 1 148 ? -12.199 -5.793 -9.740 1.00 92.38 148 THR A O 1
ATOM 1194 N N . LEU A 1 149 ? -12.244 -8.053 -9.657 1.00 93.19 149 LEU A N 1
ATOM 1195 C CA . LEU A 1 149 ? -10.812 -8.277 -9.850 1.00 93.19 149 LEU A CA 1
ATOM 1196 C C . LEU A 1 149 ? -10.625 -9.148 -11.098 1.00 93.19 149 LEU A C 1
ATOM 1198 O O . LEU A 1 149 ? -10.961 -10.331 -11.069 1.00 93.19 149 LEU A O 1
ATOM 1202 N N . ASP A 1 150 ? -10.096 -8.573 -12.172 1.00 85.31 150 ASP A N 1
ATOM 1203 C CA . ASP A 1 150 ? -9.543 -9.322 -13.300 1.00 85.31 150 ASP A CA 1
ATOM 1204 C C . ASP A 1 150 ? -8.031 -9.463 -13.082 1.00 85.31 150 ASP A C 1
ATOM 1206 O O . ASP A 1 150 ? -7.268 -8.497 -13.171 1.00 85.31 150 ASP A O 1
ATOM 1210 N N . PHE A 1 151 ? -7.602 -10.672 -12.721 1.00 82.75 151 PHE A N 1
ATOM 1211 C CA . PHE A 1 151 ? -6.197 -11.020 -12.552 1.00 82.75 151 PHE A CA 1
ATOM 1212 C C . PHE A 1 151 ? -5.886 -12.306 -13.312 1.00 82.75 151 PHE A C 1
ATOM 1214 O O . PHE A 1 151 ? -6.646 -13.276 -13.301 1.00 82.75 151 PHE A O 1
ATOM 1221 N N . LYS A 1 152 ? -4.735 -12.328 -13.984 1.00 78.75 152 LYS A N 1
ATOM 1222 C CA . LYS A 1 152 ? -4.320 -13.470 -14.798 1.00 78.75 152 LYS A CA 1
ATOM 1223 C C . LYS A 1 152 ? -3.771 -14.552 -13.879 1.00 78.75 152 LYS A C 1
ATOM 1225 O O . LYS A 1 152 ? -2.664 -14.404 -13.372 1.00 78.75 152 LYS A O 1
ATOM 1230 N N . LYS A 1 153 ? -4.526 -15.638 -13.680 1.00 74.19 153 LYS A N 1
ATOM 1231 C CA . LYS A 1 153 ? -4.030 -16.815 -12.954 1.00 74.19 153 LYS A CA 1
ATOM 1232 C C . LYS A 1 153 ? -2.739 -17.313 -13.612 1.00 74.19 153 LYS A C 1
ATOM 1234 O O . LYS A 1 153 ? -2.711 -17.568 -14.814 1.00 74.19 153 LYS A O 1
ATOM 1239 N N . ILE A 1 154 ? -1.667 -17.403 -12.830 1.00 72.38 154 ILE A N 1
ATOM 1240 C CA . ILE A 1 154 ? -0.313 -17.650 -13.331 1.00 72.38 154 ILE A CA 1
ATOM 1241 C C . ILE A 1 154 ? -0.043 -19.154 -13.271 1.00 72.38 154 ILE A C 1
ATOM 1243 O O . ILE A 1 154 ? 0.507 -19.678 -12.303 1.00 72.38 154 ILE A O 1
ATOM 1247 N N . GLU A 1 155 ? -0.511 -19.866 -14.296 1.00 65.56 155 GLU A N 1
ATOM 1248 C CA . GLU A 1 155 ? -0.400 -21.325 -14.376 1.00 65.56 155 GLU A CA 1
ATOM 1249 C C . GLU A 1 155 ? 1.061 -21.805 -14.340 1.00 65.56 155 GLU A C 1
ATOM 1251 O O . GLU A 1 155 ? 1.952 -21.203 -14.935 1.00 65.56 155 GLU A O 1
ATOM 1256 N N . GLY A 1 156 ? 1.307 -22.913 -13.634 1.00 55.94 156 GLY A N 1
ATOM 1257 C CA . GLY A 1 156 ? 2.626 -23.554 -13.549 1.00 55.94 156 GLY A CA 1
ATOM 1258 C C . GLY A 1 156 ? 3.655 -22.869 -12.640 1.00 55.94 156 GLY A C 1
ATOM 1259 O O . GLY A 1 156 ? 4.734 -23.424 -12.452 1.00 55.94 156 GLY A O 1
ATOM 1260 N N . ARG A 1 157 ? 3.346 -21.710 -12.046 1.00 64.88 157 ARG A N 1
ATOM 1261 C CA . ARG A 1 157 ? 4.226 -21.021 -11.090 1.00 64.88 157 ARG A CA 1
ATOM 1262 C C . ARG A 1 157 ? 4.195 -21.724 -9.724 1.00 64.88 157 ARG A C 1
ATOM 1264 O O . ARG A 1 157 ? 3.183 -21.677 -9.030 1.00 64.88 157 ARG A O 1
ATOM 1271 N N . THR A 1 158 ? 5.295 -22.378 -9.350 1.00 65.06 158 THR A N 1
ATOM 1272 C CA . THR A 1 158 ? 5.447 -23.139 -8.086 1.00 65.06 158 THR A CA 1
ATOM 1273 C C . THR A 1 158 ? 6.681 -22.727 -7.274 1.00 65.06 158 THR A C 1
ATOM 1275 O O . THR A 1 158 ? 7.074 -23.426 -6.346 1.00 65.06 158 THR A O 1
ATOM 1278 N N . ASP A 1 159 ? 7.328 -21.636 -7.669 1.00 73.00 159 ASP A N 1
ATOM 1279 C CA . ASP A 1 159 ? 8.574 -21.086 -7.127 1.00 73.00 159 ASP A CA 1
ATOM 1280 C C . ASP A 1 159 ? 8.353 -19.875 -6.202 1.00 73.00 159 ASP A C 1
ATOM 1282 O O . ASP A 1 159 ? 9.298 -19.384 -5.586 1.00 73.00 159 ASP A O 1
ATOM 1286 N N . LEU A 1 160 ? 7.103 -19.416 -6.060 1.00 83.56 160 LEU A N 1
ATOM 1287 C CA . LEU A 1 160 ? 6.727 -18.459 -5.022 1.00 83.56 160 LEU A CA 1
ATOM 1288 C C . LEU A 1 160 ? 6.347 -19.174 -3.725 1.00 83.56 160 LEU A C 1
ATOM 1290 O O . LEU A 1 160 ? 5.527 -20.092 -3.707 1.00 83.56 160 LEU A O 1
ATOM 1294 N N . THR A 1 161 ? 6.905 -18.665 -2.638 1.00 81.19 161 THR A N 1
ATOM 1295 C CA . THR A 1 161 ? 6.547 -18.952 -1.250 1.00 81.19 161 THR A CA 1
ATOM 1296 C C . THR A 1 161 ? 5.857 -17.726 -0.648 1.00 81.19 161 THR A C 1
ATOM 1298 O O . THR A 1 161 ? 6.099 -16.603 -1.092 1.00 81.19 161 THR A O 1
ATOM 1301 N N . LEU A 1 162 ? 4.988 -17.930 0.349 1.00 86.69 162 LEU A N 1
ATOM 1302 C CA . LEU A 1 162 ? 4.369 -16.851 1.130 1.00 86.69 162 LEU A CA 1
ATOM 1303 C C . LEU A 1 162 ? 4.512 -17.137 2.631 1.00 86.69 162 LEU A C 1
ATOM 1305 O O . LEU A 1 162 ? 3.537 -17.352 3.356 1.00 86.69 162 LEU A O 1
ATOM 1309 N N . GLU A 1 163 ? 5.754 -17.176 3.104 1.00 87.06 163 GLU A N 1
ATOM 1310 C CA . GLU A 1 163 ? 6.070 -17.418 4.511 1.00 87.06 163 GLU A CA 1
ATOM 1311 C C . GLU A 1 163 ? 6.132 -16.102 5.300 1.00 87.06 163 GLU A C 1
ATOM 1313 O O . GLU A 1 163 ? 7.127 -15.383 5.336 1.00 87.06 163 GLU A O 1
ATOM 1318 N N . VAL A 1 164 ? 5.014 -15.760 5.948 1.00 85.81 164 VAL A N 1
ATOM 1319 C CA . VAL A 1 164 ? 4.929 -14.580 6.823 1.00 85.81 164 VAL A CA 1
ATOM 1320 C C . VAL A 1 164 ? 5.317 -14.956 8.255 1.00 85.81 164 VAL A C 1
ATOM 1322 O O . VAL A 1 164 ? 4.501 -15.526 8.984 1.00 85.81 164 VAL A O 1
ATOM 1325 N N . ASN A 1 165 ? 6.538 -14.625 8.676 1.00 83.88 165 ASN A N 1
ATOM 1326 C CA . ASN A 1 165 ? 7.009 -14.862 10.046 1.00 83.88 165 ASN A CA 1
ATOM 1327 C C . ASN A 1 165 ? 6.481 -13.826 11.050 1.00 83.88 165 ASN A C 1
ATOM 1329 O O . ASN A 1 165 ? 6.184 -12.675 10.709 1.00 83.88 165 ASN A O 1
ATOM 1333 N N . GLU A 1 166 ? 6.373 -14.234 12.312 1.00 83.00 166 GLU A N 1
ATOM 1334 C CA . GLU A 1 166 ? 5.894 -13.405 13.420 1.00 83.00 166 GLU A CA 1
ATOM 1335 C C . GLU A 1 166 ? 7.043 -12.646 14.096 1.00 83.00 166 GLU A C 1
ATOM 1337 O O . GLU A 1 166 ? 8.097 -13.218 14.348 1.00 83.00 166 GLU A O 1
ATOM 1342 N N . GLY A 1 167 ? 6.853 -11.356 14.392 1.00 75.94 167 GLY A N 1
ATOM 1343 C CA . GLY A 1 167 ? 7.785 -10.552 15.194 1.00 75.94 167 GLY A CA 1
ATOM 1344 C C . GLY A 1 167 ? 9.112 -10.171 14.520 1.00 75.94 167 GLY A C 1
ATOM 1345 O O . GLY A 1 167 ? 9.670 -9.132 14.850 1.00 75.94 167 GLY A O 1
ATOM 1346 N N . GLU A 1 168 ? 9.610 -10.940 13.557 1.00 88.88 168 GLU A N 1
ATOM 1347 C CA . GLU A 1 168 ? 10.847 -10.648 12.818 1.00 88.88 168 GLU A CA 1
ATOM 1348 C C . GLU A 1 168 ? 10.690 -9.470 11.839 1.00 88.88 168 GLU A C 1
ATOM 1350 O O . GLU A 1 168 ? 9.569 -9.127 11.444 1.00 88.88 168 GLU A O 1
ATOM 1355 N N . LYS A 1 169 ? 11.804 -8.874 11.390 1.00 94.75 169 LYS A N 1
ATOM 1356 C CA . LYS A 1 169 ? 11.802 -8.055 10.166 1.00 94.75 169 LYS A CA 1
ATOM 1357 C C . LYS A 1 169 ? 11.516 -8.942 8.945 1.00 94.75 169 LYS A C 1
ATOM 1359 O O . LYS A 1 169 ? 11.816 -10.131 8.977 1.00 94.75 169 LYS A O 1
ATOM 1364 N N . ALA A 1 170 ? 10.920 -8.398 7.887 1.00 96.75 170 ALA A N 1
ATOM 1365 C CA . ALA A 1 170 ? 10.638 -9.157 6.664 1.00 96.75 170 ALA A CA 1
ATOM 1366 C C . ALA A 1 170 ? 10.513 -8.250 5.432 1.00 96.75 170 ALA A C 1
ATOM 1368 O O . ALA A 1 170 ? 10.133 -7.087 5.561 1.00 96.75 170 ALA A O 1
ATOM 1369 N N . GLY A 1 171 ? 10.775 -8.799 4.247 1.00 97.56 171 GLY A N 1
ATOM 1370 C CA . GLY A 1 171 ? 10.531 -8.151 2.959 1.00 97.56 171 GLY A CA 1
ATOM 1371 C C . GLY A 1 171 ? 9.623 -9.008 2.080 1.00 97.56 171 GLY A C 1
ATOM 1372 O O . GLY A 1 171 ? 9.646 -10.232 2.180 1.00 97.56 171 GLY A O 1
ATOM 1373 N N . PHE A 1 172 ? 8.819 -8.378 1.226 1.00 98.31 172 PHE A N 1
ATOM 1374 C CA . PHE A 1 172 ? 7.912 -9.057 0.299 1.00 98.31 172 PHE A CA 1
ATOM 1375 C C . PHE A 1 172 ? 7.838 -8.329 -1.040 1.00 98.31 172 PHE A C 1
ATOM 1377 O O . PHE A 1 172 ? 7.810 -7.096 -1.091 1.00 98.31 172 PHE A O 1
ATOM 1384 N N . VAL A 1 173 ? 7.707 -9.101 -2.115 1.00 98.12 173 VAL A N 1
ATOM 1385 C CA . VAL A 1 173 ? 7.111 -8.616 -3.363 1.00 98.12 173 VAL A CA 1
ATOM 1386 C C . VAL A 1 173 ? 5.597 -8.744 -3.226 1.00 98.12 173 VAL A C 1
ATOM 1388 O O . VAL A 1 173 ? 5.109 -9.834 -2.949 1.00 98.12 173 VAL A O 1
ATOM 1391 N N . ASP A 1 174 ? 4.860 -7.658 -3.441 1.00 97.75 174 ASP A N 1
ATOM 1392 C CA . ASP A 1 174 ? 3.399 -7.651 -3.590 1.00 97.75 174 ASP A CA 1
ATOM 1393 C C . ASP A 1 174 ? 3.064 -7.081 -4.972 1.00 97.75 174 ASP A C 1
ATOM 1395 O O . ASP A 1 174 ? 2.968 -5.871 -5.160 1.00 97.75 174 ASP A O 1
ATOM 1399 N N . SER A 1 175 ? 2.907 -7.945 -5.971 1.00 95.88 175 SER A N 1
ATOM 1400 C CA . SER A 1 175 ? 2.603 -7.580 -7.355 1.00 95.88 175 SER A CA 1
ATOM 1401 C C . SER A 1 175 ? 3.594 -6.541 -7.905 1.00 95.88 175 SER A C 1
ATOM 1403 O O . SER A 1 175 ? 4.767 -6.863 -8.079 1.00 95.88 175 SER A O 1
ATOM 1405 N N . GLY A 1 176 ? 3.165 -5.303 -8.178 1.00 96.00 176 GLY A N 1
ATOM 1406 C CA . GLY A 1 176 ? 4.035 -4.193 -8.591 1.00 96.00 176 GLY A CA 1
ATOM 1407 C C . GLY A 1 176 ? 4.581 -3.357 -7.425 1.00 96.00 176 GLY A C 1
ATOM 1408 O O . GLY A 1 176 ? 4.956 -2.201 -7.631 1.00 96.00 176 GLY A O 1
ATOM 1409 N N . SER A 1 177 ? 4.590 -3.915 -6.214 1.00 98.19 177 SER A N 1
ATOM 1410 C CA . SER A 1 177 ? 5.036 -3.281 -4.972 1.00 98.19 177 SER A CA 1
ATOM 1411 C C . SER A 1 177 ? 6.163 -4.059 -4.296 1.00 98.19 177 SER A C 1
ATOM 1413 O O . SER A 1 177 ? 6.230 -5.286 -4.383 1.00 98.19 177 SER A O 1
ATOM 1415 N N . LEU A 1 178 ? 7.016 -3.344 -3.561 1.00 98.31 178 LEU A N 1
ATOM 1416 C CA . LEU A 1 178 ? 7.990 -3.924 -2.635 1.00 98.31 178 LEU A CA 1
ATOM 1417 C C . LEU A 1 178 ? 7.679 -3.433 -1.216 1.00 98.31 178 LEU A C 1
ATOM 1419 O O . LEU A 1 178 ? 7.741 -2.230 -0.953 1.00 98.31 178 LEU A O 1
ATOM 1423 N N . ILE A 1 179 ? 7.309 -4.350 -0.321 1.00 98.50 179 ILE A N 1
ATOM 1424 C CA . ILE A 1 179 ? 6.776 -4.030 1.009 1.00 98.50 179 ILE A CA 1
ATOM 1425 C C . ILE A 1 179 ? 7.695 -4.619 2.076 1.00 98.50 179 ILE A C 1
ATOM 1427 O O . ILE A 1 179 ? 7.943 -5.823 2.112 1.00 98.50 179 ILE A O 1
ATOM 1431 N N . SER A 1 180 ? 8.209 -3.754 2.945 1.00 98.19 180 SER A N 1
ATOM 1432 C CA . SER A 1 180 ? 9.122 -4.115 4.035 1.00 98.19 180 SER A CA 1
ATOM 1433 C C . SER A 1 180 ? 8.451 -3.948 5.395 1.00 98.19 180 SER A C 1
ATOM 1435 O O . SER A 1 180 ? 7.612 -3.068 5.576 1.00 98.19 180 SER A O 1
ATOM 1437 N N . PHE A 1 181 ? 8.853 -4.753 6.371 1.00 98.19 181 PHE A N 1
ATOM 1438 C CA . PHE A 1 181 ? 8.303 -4.778 7.722 1.00 98.19 181 PHE A CA 1
ATOM 1439 C C . PHE A 1 181 ? 9.431 -4.724 8.748 1.00 98.19 181 PHE A C 1
ATOM 1441 O O . PHE A 1 181 ? 10.301 -5.594 8.761 1.00 98.19 181 PHE A O 1
ATOM 1448 N N . VAL A 1 182 ? 9.400 -3.724 9.629 1.00 97.00 182 VAL A N 1
ATOM 1449 C CA . VAL A 1 182 ? 10.293 -3.632 10.792 1.00 97.00 182 VAL A CA 1
ATOM 1450 C C . VAL A 1 182 ? 9.950 -4.732 11.813 1.00 97.00 182 VAL A C 1
ATOM 1452 O O . VAL A 1 182 ? 8.805 -5.176 11.917 1.00 97.00 182 VAL A O 1
ATOM 1455 N N . THR A 1 183 ? 10.948 -5.171 12.583 1.00 94.88 183 THR A N 1
ATOM 1456 C CA . THR A 1 183 ? 10.794 -6.073 13.736 1.00 94.88 183 THR A CA 1
ATOM 1457 C C . THR A 1 183 ? 9.713 -5.579 14.711 1.00 94.88 183 THR A C 1
ATOM 1459 O O . THR A 1 183 ? 9.595 -4.384 14.974 1.00 94.88 183 THR A O 1
ATOM 1462 N N . GLY A 1 184 ? 8.949 -6.505 15.288 1.00 92.56 184 GLY A N 1
ATOM 1463 C CA . GLY A 1 184 ? 7.898 -6.257 16.280 1.00 92.56 184 GLY A CA 1
ATOM 1464 C C . GLY A 1 184 ? 6.468 -6.318 15.737 1.00 92.56 184 GLY A C 1
ATOM 1465 O O . GLY A 1 184 ? 5.532 -6.311 16.528 1.00 92.56 184 GLY A O 1
ATOM 1466 N N . ILE A 1 185 ? 6.275 -6.418 14.417 1.00 95.12 185 ILE A N 1
ATOM 1467 C CA . ILE A 1 185 ? 4.937 -6.472 13.804 1.00 95.12 185 ILE A CA 1
ATOM 1468 C C . ILE A 1 185 ? 4.387 -7.917 13.853 1.00 95.12 185 ILE A C 1
ATOM 1470 O O . ILE A 1 185 ? 5.042 -8.833 13.334 1.00 95.12 185 ILE A O 1
ATOM 1474 N N . PRO A 1 186 ? 3.192 -8.155 14.432 1.00 93.81 186 PRO A N 1
ATOM 1475 C CA . PRO A 1 186 ? 2.529 -9.458 14.435 1.00 93.81 186 PRO A CA 1
ATOM 1476 C C . PRO A 1 186 ? 2.250 -10.006 13.033 1.00 93.81 186 PRO A C 1
ATOM 1478 O O . PRO A 1 186 ? 1.987 -9.259 12.087 1.00 93.81 186 PRO A O 1
ATOM 1481 N N . LYS A 1 187 ? 2.209 -11.339 12.909 1.00 95.00 187 LYS A N 1
ATOM 1482 C CA . LYS A 1 187 ? 1.934 -12.025 11.632 1.00 95.00 187 LYS A CA 1
ATOM 1483 C C . LYS A 1 187 ? 0.611 -11.587 10.993 1.00 95.00 187 LYS A C 1
ATOM 1485 O O . LYS A 1 187 ? 0.540 -11.486 9.771 1.00 95.00 187 LYS A O 1
ATOM 1490 N N . LEU A 1 188 ? -0.418 -11.320 11.801 1.00 94.75 188 LEU A N 1
ATOM 1491 C CA . LEU A 1 188 ? -1.732 -10.867 11.330 1.00 94.75 188 LEU A CA 1
ATOM 1492 C C . LEU A 1 188 ? -1.622 -9.514 10.604 1.00 94.75 188 LEU A C 1
ATOM 1494 O O . LEU A 1 188 ? -1.816 -9.470 9.394 1.00 94.75 188 LEU A O 1
ATOM 1498 N N . GLN A 1 189 ? -1.141 -8.478 11.299 1.00 96.56 189 GLN A N 1
ATOM 1499 C CA . GLN A 1 189 ? -0.922 -7.131 10.753 1.00 96.56 189 GLN A CA 1
ATOM 1500 C C . GLN A 1 189 ? -0.079 -7.123 9.461 1.00 96.56 189 GLN A C 1
ATOM 1502 O O . GLN A 1 189 ? -0.396 -6.401 8.516 1.00 96.56 189 GLN A O 1
ATOM 1507 N N . LYS A 1 190 ? 0.965 -7.966 9.361 1.00 97.50 190 LYS A N 1
ATOM 1508 C CA . LYS A 1 190 ? 1.735 -8.125 8.108 1.00 97.50 190 LYS A CA 1
ATOM 1509 C C . LYS A 1 190 ? 0.862 -8.613 6.946 1.00 97.50 190 LYS A C 1
ATOM 1511 O O . LYS A 1 190 ? 0.906 -8.039 5.862 1.00 97.50 190 LYS A O 1
ATOM 1516 N N . ASN A 1 191 ? 0.055 -9.654 7.171 1.00 97.56 191 ASN A N 1
ATOM 1517 C CA . ASN A 1 191 ? -0.886 -10.158 6.166 1.00 97.56 191 ASN A CA 1
ATOM 1518 C C . ASN A 1 191 ? -1.939 -9.106 5.798 1.00 97.56 191 ASN A C 1
ATOM 1520 O O . ASN A 1 191 ? -2.366 -9.051 4.650 1.00 97.56 191 ASN A O 1
ATOM 1524 N N . ASP A 1 192 ? -2.366 -8.276 6.740 1.00 98.06 192 ASP A N 1
ATOM 1525 C CA . ASP A 1 192 ? -3.415 -7.283 6.515 1.00 98.06 192 ASP A CA 1
ATOM 1526 C C . ASP A 1 192 ? -2.934 -6.107 5.659 1.00 98.06 192 ASP A C 1
ATOM 1528 O O . ASP A 1 192 ? -3.635 -5.691 4.732 1.00 98.06 192 ASP A O 1
ATOM 1532 N N . VAL A 1 193 ? -1.689 -5.662 5.861 1.00 98.56 193 VAL A N 1
ATOM 1533 C CA . VAL A 1 193 ? -1.003 -4.760 4.925 1.00 98.56 193 VAL A CA 1
ATOM 1534 C C . VAL A 1 193 ? -0.916 -5.398 3.535 1.00 98.56 193 VAL A C 1
ATOM 1536 O O . VAL A 1 193 ? -1.460 -4.833 2.593 1.00 98.56 193 VAL A O 1
ATOM 1539 N N . LEU A 1 194 ? -0.322 -6.592 3.409 1.00 98.69 194 LEU A N 1
ATOM 1540 C CA . LEU A 1 194 ? -0.099 -7.252 2.110 1.00 98.69 194 LEU A CA 1
ATOM 1541 C C . LEU A 1 194 ? -1.403 -7.514 1.330 1.00 98.69 194 LEU A C 1
ATOM 1543 O O . LEU A 1 194 ? -1.475 -7.287 0.125 1.00 98.69 194 LEU A O 1
ATOM 1547 N N . ASN A 1 195 ? -2.460 -7.972 2.006 1.00 98.50 195 ASN A N 1
ATOM 1548 C CA . ASN A 1 195 ? -3.752 -8.229 1.366 1.00 98.50 195 ASN A CA 1
ATOM 1549 C C . ASN A 1 195 ? -4.474 -6.927 0.974 1.00 98.50 195 ASN A C 1
ATOM 1551 O O . ASN A 1 195 ? -5.133 -6.880 -0.066 1.00 98.50 195 ASN A O 1
ATOM 1555 N N . SER A 1 196 ? -4.369 -5.862 1.774 1.00 98.69 196 SER A N 1
ATOM 1556 C CA . SER A 1 196 ? -5.020 -4.586 1.452 1.00 98.69 196 SER A CA 1
ATOM 1557 C C . SER A 1 196 ? -4.337 -3.851 0.294 1.00 98.69 196 SER A C 1
ATOM 1559 O O . SER A 1 196 ? -5.037 -3.330 -0.579 1.00 98.69 196 SER A O 1
ATOM 1561 N N . THR A 1 197 ? -3.001 -3.874 0.219 1.00 98.56 197 THR A N 1
ATOM 1562 C CA . THR A 1 197 ? -2.253 -3.327 -0.924 1.00 98.56 197 THR A CA 1
ATOM 1563 C C . THR A 1 197 ? -2.482 -4.144 -2.193 1.00 98.56 197 THR A C 1
ATOM 1565 O O . THR A 1 197 ? -2.791 -3.548 -3.229 1.00 98.56 197 THR A O 1
ATOM 1568 N N . LEU A 1 198 ? -2.470 -5.483 -2.124 1.00 98.50 198 LEU A N 1
ATOM 1569 C CA . LEU A 1 198 ? -2.795 -6.328 -3.279 1.00 98.50 198 LEU A CA 1
ATOM 1570 C C . LEU A 1 198 ? -4.214 -6.059 -3.798 1.00 98.50 198 LEU A C 1
ATOM 1572 O O . LEU A 1 198 ? -4.408 -5.887 -5.004 1.00 98.50 198 LEU A O 1
ATOM 1576 N N . LEU A 1 199 ? -5.214 -5.992 -2.907 1.00 98.62 199 LEU A N 1
ATOM 1577 C CA . LEU A 1 199 ? -6.603 -5.730 -3.297 1.00 98.62 199 LEU A CA 1
ATOM 1578 C C . LEU A 1 199 ? -6.726 -4.398 -4.046 1.00 98.62 199 LEU A C 1
ATOM 1580 O O . LEU A 1 199 ? -7.381 -4.340 -5.089 1.00 98.62 199 LEU A O 1
ATOM 1584 N N . ALA A 1 200 ? -6.075 -3.348 -3.541 1.00 98.56 200 ALA A N 1
ATOM 1585 C CA . ALA A 1 200 ? -6.050 -2.043 -4.187 1.00 98.56 200 ALA A CA 1
ATOM 1586 C C . ALA A 1 200 ? -5.360 -2.087 -5.559 1.00 98.56 200 ALA A C 1
ATOM 1588 O O . ALA A 1 200 ? -5.901 -1.540 -6.521 1.00 98.56 200 ALA A O 1
ATOM 1589 N N . GLN A 1 201 ? -4.224 -2.785 -5.690 1.00 98.25 201 GLN A N 1
ATOM 1590 C CA . GLN A 1 201 ? -3.541 -2.950 -6.978 1.00 98.25 201 GLN A CA 1
ATOM 1591 C C . GLN A 1 201 ? -4.410 -3.685 -8.009 1.00 98.25 201 GLN A C 1
ATOM 1593 O O . GLN A 1 201 ? -4.532 -3.226 -9.144 1.00 98.25 201 GLN A O 1
ATOM 1598 N N . LEU A 1 202 ? -5.031 -4.809 -7.637 1.00 97.81 202 LEU A N 1
ATOM 1599 C CA . LEU A 1 202 ? -5.837 -5.617 -8.560 1.00 97.81 202 LEU A CA 1
ATOM 1600 C C . LEU A 1 202 ? -7.144 -4.912 -8.955 1.00 97.81 202 LEU A C 1
ATOM 1602 O O . LEU A 1 202 ? -7.520 -4.920 -10.129 1.00 97.81 202 LEU A O 1
ATOM 1606 N N . ALA A 1 203 ? -7.809 -4.237 -8.016 1.00 98.31 203 ALA A N 1
ATOM 1607 C CA . ALA A 1 203 ? -9.007 -3.450 -8.305 1.00 98.31 203 ALA A CA 1
ATOM 1608 C C . ALA A 1 203 ? -8.700 -2.233 -9.198 1.00 98.31 203 ALA A C 1
ATOM 1610 O O . ALA A 1 203 ? -9.481 -1.917 -10.098 1.00 98.31 203 ALA A O 1
ATOM 1611 N N . ALA A 1 204 ? -7.552 -1.577 -9.000 1.00 98.19 204 ALA A N 1
ATOM 1612 C CA . ALA A 1 204 ? -7.091 -0.495 -9.865 1.00 98.19 204 ALA A CA 1
ATOM 1613 C C . ALA A 1 204 ? -6.716 -0.998 -11.271 1.00 98.19 204 ALA A C 1
ATOM 1615 O O . ALA A 1 204 ? -7.171 -0.409 -12.251 1.00 98.19 204 ALA A O 1
ATOM 1616 N N . ASN A 1 205 ? -5.988 -2.121 -11.378 1.00 97.00 205 ASN A N 1
ATOM 1617 C CA . ASN A 1 205 ? -5.668 -2.786 -12.653 1.00 97.00 205 ASN A CA 1
ATOM 1618 C C . ASN A 1 205 ? -6.932 -3.156 -13.454 1.00 97.00 205 ASN A C 1
ATOM 1620 O O . ASN A 1 205 ? -6.921 -3.100 -14.679 1.00 97.00 205 ASN A O 1
ATOM 1624 N N . THR A 1 206 ? -8.012 -3.538 -12.763 1.00 97.06 206 THR A N 1
ATOM 1625 C CA . THR A 1 206 ? -9.290 -3.920 -13.389 1.00 97.06 206 THR A CA 1
ATOM 1626 C C . THR A 1 206 ? -10.078 -2.704 -13.885 1.00 97.06 206 THR A C 1
ATOM 1628 O O . THR A 1 206 ? -10.768 -2.778 -14.898 1.00 97.06 206 THR A O 1
ATOM 1631 N N . ALA A 1 207 ? -9.995 -1.575 -13.174 1.00 97.62 207 ALA A N 1
ATOM 1632 C CA . ALA A 1 207 ? -10.727 -0.358 -13.520 1.00 97.62 207 ALA A CA 1
ATOM 1633 C C . ALA A 1 207 ? -10.032 0.487 -14.601 1.00 97.62 207 ALA A C 1
ATOM 1635 O O . ALA A 1 207 ? -10.709 1.124 -15.409 1.00 97.62 207 ALA A O 1
ATOM 1636 N N . PHE A 1 208 ? -8.696 0.523 -14.604 1.00 97.56 208 PHE A N 1
ATOM 1637 C CA . PHE A 1 208 ? -7.901 1.419 -15.442 1.00 97.56 208 PHE A CA 1
ATOM 1638 C C . PHE A 1 208 ? -6.590 0.762 -15.887 1.00 97.56 208 PHE A C 1
ATOM 1640 O O . PHE A 1 208 ? -5.941 0.058 -15.118 1.00 97.56 208 PHE A O 1
ATOM 1647 N N . ASP A 1 209 ? -6.147 1.048 -17.114 1.00 95.62 209 ASP A N 1
ATOM 1648 C CA . ASP A 1 209 ? -4.838 0.589 -17.582 1.00 95.62 209 ASP A CA 1
ATOM 1649 C C . ASP A 1 209 ? -3.702 1.233 -16.763 1.00 95.62 209 ASP A C 1
ATOM 1651 O O . ASP A 1 209 ? -3.577 2.462 -16.691 1.00 95.62 209 ASP A O 1
ATOM 1655 N N . ARG A 1 210 ? -2.864 0.380 -16.156 1.00 94.94 210 ARG A N 1
ATOM 1656 C CA . ARG A 1 210 ? -1.799 0.749 -15.205 1.00 94.94 210 ARG A CA 1
ATOM 1657 C C . ARG A 1 210 ? -0.754 1.708 -15.803 1.00 94.94 210 ARG A C 1
ATOM 1659 O O . ARG A 1 210 ? -0.115 2.449 -15.049 1.00 94.94 210 ARG A O 1
ATOM 1666 N N . TRP A 1 211 ? -0.599 1.728 -17.129 1.00 93.88 211 TRP A N 1
ATOM 1667 C CA . TRP A 1 211 ? 0.504 2.382 -17.846 1.00 93.88 211 TRP A CA 1
ATOM 1668 C C . TRP A 1 211 ? 0.083 3.636 -18.620 1.00 93.88 211 TRP A C 1
ATOM 1670 O O . TRP A 1 211 ? 0.866 4.569 -18.772 1.00 93.88 211 TRP A O 1
ATOM 1680 N N . THR A 1 212 ? -1.140 3.654 -19.144 1.00 94.25 212 THR A N 1
ATOM 1681 C CA . THR A 1 212 ? -1.676 4.721 -20.006 1.00 94.25 212 THR A CA 1
ATOM 1682 C C . THR A 1 212 ? -2.753 5.555 -19.317 1.00 94.25 212 THR A C 1
ATOM 1684 O O . THR A 1 212 ? -3.027 6.670 -19.756 1.00 94.25 212 THR A O 1
ATOM 1687 N N . ASN A 1 213 ? -3.327 5.065 -18.212 1.00 96.31 213 ASN A N 1
ATOM 1688 C CA . ASN A 1 213 ? -4.328 5.771 -17.409 1.00 96.31 213 ASN A CA 1
ATOM 1689 C C . ASN A 1 213 ? -3.932 5.834 -15.918 1.00 96.31 213 ASN A C 1
ATOM 1691 O O . ASN A 1 213 ? -4.764 5.755 -15.012 1.00 96.31 213 ASN A O 1
ATOM 1695 N N . THR A 1 214 ? -2.627 5.979 -15.669 1.00 94.81 214 THR A N 1
ATOM 1696 C CA . THR A 1 214 ? -1.984 5.891 -14.350 1.00 94.81 214 THR A CA 1
ATOM 1697 C C . THR A 1 214 ? -2.575 6.835 -13.299 1.00 94.81 214 THR A C 1
ATOM 1699 O O . THR A 1 214 ? -2.677 6.457 -12.136 1.00 94.81 214 THR A O 1
ATOM 1702 N N . GLU A 1 215 ? -3.028 8.033 -13.679 1.00 93.94 215 GLU A N 1
ATOM 1703 C CA . GLU A 1 215 ? -3.649 8.976 -12.738 1.00 93.94 215 GLU A CA 1
ATOM 1704 C C . GLU A 1 215 ? -4.957 8.421 -12.148 1.00 93.94 215 GLU A C 1
ATOM 1706 O O . GLU A 1 215 ? -5.166 8.468 -10.936 1.00 93.94 215 GLU A O 1
ATOM 1711 N N . ASN A 1 216 ? -5.832 7.849 -12.982 1.00 97.12 216 ASN A N 1
ATOM 1712 C CA . ASN A 1 216 ? -7.098 7.284 -12.512 1.00 97.12 216 ASN A CA 1
ATOM 1713 C C . ASN A 1 216 ? -6.906 5.893 -11.890 1.00 97.12 216 ASN A C 1
ATOM 1715 O O . ASN A 1 216 ? -7.596 5.570 -10.924 1.00 97.12 216 ASN A O 1
ATOM 1719 N N . TRP A 1 217 ? -5.905 5.127 -12.347 1.00 97.88 217 TRP A N 1
ATOM 1720 C CA . TRP A 1 217 ? -5.422 3.931 -11.647 1.00 97.88 217 TRP A CA 1
ATOM 1721 C C . TRP A 1 217 ? -5.061 4.260 -10.191 1.00 97.88 217 TRP A C 1
ATOM 1723 O O . TRP A 1 217 ? -5.569 3.621 -9.273 1.00 97.88 217 TRP A O 1
ATOM 1733 N N . TYR A 1 218 ? -4.278 5.318 -9.954 1.00 97.31 218 TYR A N 1
ATOM 1734 C CA . TYR A 1 218 ? -3.893 5.719 -8.600 1.00 97.31 218 TYR A CA 1
ATOM 1735 C C . TYR A 1 218 ? -5.047 6.290 -7.768 1.00 97.31 218 TYR A C 1
ATOM 1737 O O . TYR A 1 218 ? -5.120 5.996 -6.577 1.00 97.31 218 TYR A O 1
ATOM 1745 N N . LYS A 1 219 ? -5.992 7.026 -8.372 1.00 97.00 219 LYS A N 1
ATOM 1746 C CA . LYS A 1 219 ? -7.241 7.402 -7.678 1.00 97.00 219 LYS A CA 1
ATOM 1747 C C . LYS A 1 219 ? -7.993 6.162 -7.199 1.00 97.00 219 LYS A C 1
ATOM 1749 O O . LYS A 1 219 ? -8.411 6.128 -6.048 1.00 97.00 219 LYS A O 1
ATOM 1754 N N . LYS A 1 220 ? -8.111 5.127 -8.041 1.00 98.06 220 LYS A N 1
ATOM 1755 C CA . LYS A 1 220 ? -8.782 3.872 -7.674 1.00 98.06 220 LYS A CA 1
ATOM 1756 C C . LYS A 1 220 ? -8.013 3.074 -6.622 1.00 98.06 220 LYS A C 1
ATOM 1758 O O . LYS A 1 220 ? -8.634 2.499 -5.736 1.00 98.06 220 LYS A O 1
ATOM 1763 N N . TYR A 1 221 ? -6.684 3.062 -6.694 1.00 98.12 221 TYR A N 1
ATOM 1764 C CA . TYR A 1 221 ? -5.818 2.454 -5.684 1.00 98.12 221 TYR A CA 1
ATOM 1765 C C . TYR A 1 221 ? -6.072 3.079 -4.300 1.00 98.12 221 TYR A C 1
ATOM 1767 O O . TYR A 1 221 ? -6.425 2.369 -3.361 1.00 98.12 221 TYR A O 1
ATOM 1775 N N . VAL A 1 222 ? -6.004 4.413 -4.198 1.00 97.44 222 VAL A N 1
ATOM 1776 C CA . VAL A 1 222 ? -6.290 5.164 -2.961 1.00 97.44 222 VAL A CA 1
ATOM 1777 C C . VAL A 1 222 ? -7.727 4.935 -2.483 1.00 97.44 222 VAL A C 1
ATOM 1779 O O . VAL A 1 222 ? -7.925 4.567 -1.330 1.00 97.44 222 VAL A O 1
ATOM 1782 N N . GLU A 1 223 ? -8.716 5.043 -3.375 1.00 97.50 223 GLU A N 1
ATOM 1783 C CA . GLU A 1 223 ? -10.135 4.799 -3.078 1.00 97.50 223 GLU A CA 1
ATOM 1784 C C . GLU A 1 223 ? -10.366 3.408 -2.452 1.00 97.50 223 GLU A C 1
ATOM 1786 O O . GLU A 1 223 ? -11.155 3.267 -1.517 1.00 97.50 223 GLU A O 1
ATOM 1791 N N . VAL A 1 224 ? -9.677 2.366 -2.933 1.00 98.38 224 VAL A N 1
ATOM 1792 C CA . VAL A 1 224 ? -9.796 1.012 -2.369 1.00 98.38 224 VAL A CA 1
ATOM 1793 C C . VAL A 1 224 ? -9.121 0.918 -1.000 1.00 98.38 224 VAL A C 1
ATOM 1795 O O . VAL A 1 224 ? -9.731 0.366 -0.085 1.00 98.38 224 VAL A O 1
ATOM 1798 N N . LEU A 1 225 ? -7.919 1.485 -0.831 1.00 98.38 225 LEU A N 1
ATOM 1799 C CA . LEU A 1 225 ? -7.220 1.519 0.462 1.00 98.38 225 LEU A CA 1
ATOM 1800 C C . LEU A 1 225 ? -8.059 2.228 1.543 1.00 98.38 225 LEU A C 1
ATOM 1802 O O . LEU A 1 225 ? -8.240 1.690 2.638 1.00 98.38 225 LEU A O 1
ATOM 1806 N N . GLU A 1 226 ? -8.635 3.389 1.223 1.00 96.12 226 GLU A N 1
ATOM 1807 C CA . GLU A 1 226 ? -9.518 4.148 2.119 1.00 96.12 226 GLU A CA 1
ATOM 1808 C C . GLU A 1 226 ? -10.763 3.342 2.519 1.00 96.12 226 GLU A C 1
ATOM 1810 O O . GLU A 1 226 ? -11.123 3.289 3.695 1.00 96.12 226 GLU A O 1
ATOM 1815 N N . ASN A 1 227 ? -11.421 2.663 1.567 1.00 96.62 227 ASN A N 1
ATOM 1816 C CA . ASN A 1 227 ? -12.627 1.882 1.872 1.00 96.62 227 ASN A CA 1
ATOM 1817 C C . ASN A 1 227 ? -12.344 0.604 2.688 1.00 96.62 227 ASN A C 1
ATOM 1819 O O . ASN A 1 227 ? -13.295 0.074 3.268 1.00 96.62 227 ASN A O 1
ATOM 1823 N N . VAL A 1 228 ? -11.094 0.122 2.785 1.00 96.81 228 VAL A N 1
ATOM 1824 C CA . VAL A 1 228 ? -10.731 -1.009 3.669 1.00 96.81 228 VAL A CA 1
ATOM 1825 C C . VAL A 1 228 ? -10.137 -0.601 5.022 1.00 96.81 228 VAL A C 1
ATOM 1827 O O . VAL A 1 228 ? -10.062 -1.451 5.904 1.00 96.81 228 VAL A O 1
ATOM 1830 N N . GLY A 1 229 ? -9.777 0.671 5.231 1.00 95.44 229 GLY A N 1
ATOM 1831 C CA . GLY A 1 229 ? -9.343 1.183 6.541 1.00 95.44 229 GLY A CA 1
ATOM 1832 C C . GLY A 1 229 ? -7.965 1.848 6.594 1.00 95.44 229 GLY A C 1
ATOM 1833 O O . GLY A 1 229 ? -7.472 2.103 7.692 1.00 95.44 229 GLY A O 1
ATOM 1834 N N . TRP A 1 230 ? -7.334 2.150 5.456 1.00 97.94 230 TRP A N 1
ATOM 1835 C CA . TRP A 1 230 ? -6.154 3.019 5.446 1.00 97.94 230 TRP A CA 1
ATOM 1836 C C . TRP A 1 230 ? -6.543 4.490 5.604 1.00 97.94 230 TRP A C 1
ATOM 1838 O O . TRP A 1 230 ? -7.398 5.003 4.883 1.00 97.94 230 TRP A O 1
ATOM 1848 N N . VAL A 1 231 ? -5.854 5.188 6.502 1.00 95.56 231 VAL A N 1
ATOM 1849 C CA . VAL A 1 231 ? -5.910 6.644 6.647 1.00 95.56 231 VAL A CA 1
ATOM 1850 C C . VAL A 1 231 ? -4.813 7.261 5.780 1.00 95.56 231 VAL A C 1
ATOM 1852 O O . VAL A 1 231 ? -3.627 6.974 5.969 1.00 95.56 231 VAL A O 1
ATOM 1855 N N . ILE A 1 232 ? -5.216 8.098 4.821 1.00 93.12 232 ILE A N 1
ATOM 1856 C CA . ILE A 1 232 ? -4.347 8.739 3.826 1.00 93.12 232 ILE A CA 1
ATOM 1857 C C . ILE A 1 232 ? -4.685 10.236 3.799 1.00 93.12 232 ILE A C 1
ATOM 1859 O O . ILE A 1 232 ? -5.764 10.618 3.365 1.00 93.12 232 ILE A O 1
ATOM 1863 N N . GLU A 1 233 ? -3.784 11.100 4.280 1.00 83.12 233 GLU A N 1
ATOM 1864 C CA . GLU A 1 233 ? -4.078 12.542 4.417 1.00 83.12 233 GLU A CA 1
ATOM 1865 C C . GLU A 1 233 ? -4.207 13.267 3.069 1.00 83.12 233 GLU A C 1
ATOM 1867 O O . GLU A 1 233 ? -5.061 14.134 2.894 1.00 83.12 233 GLU A O 1
ATOM 1872 N N . SER A 1 234 ? -3.336 12.940 2.108 1.00 84.62 234 SER A N 1
ATOM 1873 C CA . SER A 1 234 ? -3.445 13.406 0.724 1.00 84.62 234 SER A CA 1
ATOM 1874 C C . SER A 1 234 ? -2.596 12.556 -0.222 1.00 84.62 234 SER A C 1
ATOM 1876 O O . SER A 1 234 ? -1.499 12.115 0.128 1.00 84.62 234 SER A O 1
ATOM 1878 N N . PHE A 1 235 ? -3.070 12.367 -1.454 1.00 88.25 235 PHE A N 1
ATOM 1879 C CA . PHE A 1 235 ? -2.322 11.670 -2.496 1.00 88.25 235 PHE A CA 1
ATOM 1880 C C . PHE A 1 235 ? -2.160 12.556 -3.734 1.00 88.25 235 PHE A C 1
ATOM 1882 O O . PHE A 1 235 ? -3.118 12.807 -4.459 1.00 88.25 235 PHE A O 1
ATOM 1889 N N . ASN A 1 236 ? -0.939 13.041 -3.974 1.00 88.44 236 ASN A N 1
ATOM 1890 C CA . ASN A 1 236 ? -0.616 13.939 -5.082 1.00 88.44 236 ASN A CA 1
ATOM 1891 C C . ASN A 1 236 ? 0.719 13.550 -5.721 1.00 88.44 236 ASN A C 1
ATOM 1893 O O . ASN A 1 236 ? 1.723 13.395 -5.023 1.00 88.44 236 ASN A O 1
ATOM 1897 N N . PHE A 1 237 ? 0.744 13.444 -7.050 1.00 91.88 237 PHE A N 1
ATOM 1898 C CA . PHE A 1 237 ? 1.981 13.253 -7.800 1.00 91.88 237 PHE A CA 1
ATOM 1899 C C . PHE A 1 237 ? 2.703 14.575 -8.046 1.00 91.88 237 PHE A C 1
ATOM 1901 O O . PHE A 1 237 ? 2.117 15.575 -8.450 1.00 91.88 237 PHE A O 1
ATOM 1908 N N . THR A 1 238 ? 4.016 14.538 -7.858 1.00 95.31 238 THR A N 1
ATOM 1909 C CA . THR A 1 238 ? 4.950 15.608 -8.213 1.00 95.31 238 THR A CA 1
ATOM 1910 C C . THR A 1 238 ? 5.962 15.056 -9.205 1.00 95.31 238 THR A C 1
ATOM 1912 O O . THR A 1 238 ? 6.386 13.907 -9.075 1.00 95.31 238 THR A O 1
ATOM 1915 N N . LYS A 1 239 ? 6.363 15.849 -10.201 1.00 95.75 239 LYS A N 1
ATOM 1916 C CA . LYS A 1 239 ? 7.475 15.471 -11.079 1.00 95.75 239 LYS A CA 1
ATOM 1917 C C . LYS A 1 239 ? 8.757 15.340 -10.242 1.00 95.75 239 LYS A C 1
ATOM 1919 O O . LYS A 1 239 ? 8.963 16.111 -9.305 1.00 95.75 239 LYS A O 1
ATOM 1924 N N . TYR A 1 240 ? 9.598 14.364 -10.566 1.00 96.31 240 TYR A N 1
ATOM 1925 C CA . TYR A 1 240 ? 10.973 14.293 -10.084 1.00 96.31 240 TYR A CA 1
ATOM 1926 C C . TYR A 1 240 ? 11.896 14.917 -11.136 1.00 96.31 240 TYR A C 1
ATOM 1928 O O . TYR A 1 240 ? 11.983 14.436 -12.268 1.00 96.31 240 TYR A O 1
ATOM 1936 N N . ASP A 1 241 ? 12.568 16.003 -10.765 1.00 91.94 241 ASP A N 1
ATOM 1937 C CA . ASP A 1 241 ? 13.533 16.708 -11.605 1.00 91.94 241 ASP A CA 1
ATOM 1938 C C . ASP A 1 241 ? 14.953 16.351 -11.158 1.00 91.94 241 ASP A C 1
ATOM 1940 O O . ASP A 1 241 ? 15.504 16.961 -10.245 1.00 91.94 241 ASP A O 1
ATOM 1944 N N . SER A 1 242 ? 15.539 15.338 -11.804 1.00 90.50 242 SER A N 1
ATOM 1945 C CA . SER A 1 242 ? 16.899 14.884 -11.498 1.00 90.50 242 SER A CA 1
ATOM 1946 C C . SER A 1 242 ? 17.936 15.992 -11.714 1.00 90.50 242 SER A C 1
ATOM 1948 O O . SER A 1 242 ? 17.942 16.674 -12.741 1.00 90.50 242 SER A O 1
ATOM 1950 N N . HIS A 1 243 ? 18.862 16.124 -10.764 1.00 90.19 243 HIS A N 1
ATOM 1951 C CA . HIS A 1 243 ? 20.012 17.029 -10.848 1.00 90.19 243 HIS A CA 1
ATOM 1952 C C . HIS A 1 243 ? 21.263 16.376 -11.473 1.00 90.19 243 HIS A C 1
ATOM 1954 O O . HIS A 1 243 ? 22.306 17.022 -11.577 1.00 90.19 243 HIS A O 1
ATOM 1960 N N . THR A 1 244 ? 21.178 15.115 -11.908 1.00 93.94 244 THR A N 1
ATOM 1961 C CA . THR A 1 244 ? 22.265 14.369 -12.566 1.00 93.94 244 THR A CA 1
ATOM 1962 C C . THR A 1 244 ? 21.944 14.080 -14.036 1.00 93.94 244 THR A C 1
ATOM 1964 O O . THR A 1 244 ? 20.791 14.129 -14.464 1.00 93.94 244 THR A O 1
ATOM 1967 N N . ALA A 1 245 ? 22.963 13.760 -14.843 1.00 95.69 245 ALA A N 1
ATOM 1968 C CA . ALA A 1 245 ? 22.773 13.390 -16.254 1.00 95.69 245 ALA A CA 1
ATOM 1969 C C . ALA A 1 245 ? 22.087 12.018 -16.428 1.00 95.69 245 ALA A C 1
ATOM 1971 O O . ALA A 1 245 ? 21.334 11.810 -17.386 1.00 95.69 245 ALA A O 1
ATOM 1972 N N . SER A 1 246 ? 22.325 11.109 -15.483 1.00 97.12 246 SER A N 1
ATOM 1973 C CA . SER A 1 246 ? 21.709 9.789 -15.382 1.00 97.12 246 SER A CA 1
ATOM 1974 C C . SER A 1 246 ? 21.401 9.422 -13.929 1.00 97.12 246 SER A C 1
ATOM 1976 O O . SER A 1 246 ? 21.963 10.003 -12.995 1.00 97.12 246 SER A O 1
ATOM 1978 N N . PHE A 1 247 ? 20.482 8.479 -13.735 1.00 97.38 247 PHE A N 1
ATOM 1979 C CA . PHE A 1 247 ? 20.123 7.917 -12.434 1.00 97.38 247 PHE A CA 1
ATOM 1980 C C . PHE A 1 247 ? 19.612 6.478 -12.578 1.00 97.38 247 PHE A C 1
ATOM 1982 O O . PHE A 1 247 ? 19.235 6.033 -13.661 1.00 97.38 247 PHE A O 1
ATOM 1989 N N . THR A 1 248 ? 19.557 5.764 -11.460 1.00 98.00 248 THR A N 1
ATOM 1990 C CA . THR A 1 248 ? 18.888 4.465 -11.323 1.00 98.00 248 THR A CA 1
ATOM 1991 C C . THR A 1 248 ? 17.743 4.625 -10.310 1.00 98.00 248 THR A C 1
ATOM 1993 O O . THR A 1 248 ? 17.823 5.462 -9.405 1.00 98.00 248 THR A O 1
ATOM 1996 N N . MET A 1 249 ? 16.632 3.908 -10.490 1.00 97.56 249 MET A N 1
ATOM 1997 C CA . MET A 1 249 ? 15.398 4.158 -9.726 1.00 97.56 249 MET A CA 1
ATOM 1998 C C . MET A 1 249 ? 15.512 3.713 -8.259 1.00 97.56 249 MET A C 1
ATOM 2000 O O . MET A 1 249 ? 14.895 4.344 -7.410 1.00 97.56 249 MET A O 1
ATOM 2004 N N . ASP A 1 250 ? 16.334 2.704 -7.939 1.00 97.88 250 ASP A N 1
ATOM 2005 C CA . ASP A 1 250 ? 16.698 2.313 -6.560 1.00 97.88 250 ASP A CA 1
ATOM 2006 C C . ASP A 1 250 ? 17.164 3.514 -5.713 1.00 97.88 250 ASP A C 1
ATOM 2008 O O . ASP A 1 250 ? 16.735 3.697 -4.573 1.00 97.88 250 ASP A O 1
ATOM 2012 N N . LYS A 1 251 ? 18.001 4.383 -6.291 1.00 96.88 251 LYS A N 1
ATOM 2013 C CA . LYS A 1 251 ? 18.563 5.555 -5.606 1.00 96.88 251 LYS A CA 1
ATOM 2014 C C . LYS A 1 251 ? 17.504 6.629 -5.394 1.00 96.88 251 LYS A C 1
ATOM 2016 O O . LYS A 1 251 ? 17.446 7.205 -4.312 1.00 96.88 251 LYS A O 1
ATOM 2021 N N . VAL A 1 252 ? 16.634 6.844 -6.384 1.00 97.38 252 VAL A N 1
ATOM 2022 C CA . VAL A 1 252 ? 15.513 7.792 -6.271 1.00 97.38 252 VAL A CA 1
ATOM 2023 C C . VAL A 1 252 ? 14.470 7.299 -5.262 1.00 97.38 252 VAL A C 1
ATOM 2025 O O . VAL A 1 252 ? 13.955 8.089 -4.477 1.00 97.38 252 VAL A O 1
ATOM 2028 N N . VAL A 1 253 ? 14.196 5.992 -5.209 1.00 96.56 253 VAL A N 1
ATOM 2029 C CA . VAL A 1 253 ? 13.355 5.385 -4.165 1.00 96.56 253 VAL A CA 1
ATOM 2030 C C . VAL A 1 253 ? 13.910 5.698 -2.780 1.00 96.56 253 VAL A C 1
ATOM 2032 O O . VAL A 1 253 ? 13.173 6.199 -1.930 1.00 96.56 253 VAL A O 1
ATOM 2035 N N . LEU A 1 254 ? 15.196 5.412 -2.551 1.00 96.31 254 LEU A N 1
ATOM 2036 C CA . LEU A 1 254 ? 15.829 5.615 -1.249 1.00 96.31 254 LEU A CA 1
ATOM 2037 C C . LEU A 1 254 ? 15.886 7.103 -0.871 1.00 96.31 254 LEU A C 1
ATOM 2039 O O . LEU A 1 254 ? 15.609 7.435 0.278 1.00 96.31 254 LEU A O 1
ATOM 2043 N N . GLU A 1 255 ? 16.149 8.002 -1.824 1.00 95.81 255 GLU A N 1
ATOM 2044 C CA . GLU A 1 255 ? 16.067 9.458 -1.633 1.00 95.81 255 GLU A CA 1
ATOM 2045 C C . GLU A 1 255 ? 14.671 9.893 -1.145 1.00 95.81 255 GLU A C 1
ATOM 2047 O O . GLU A 1 255 ? 14.546 10.582 -0.130 1.00 95.81 255 GLU A O 1
ATOM 2052 N N . ILE A 1 256 ? 13.612 9.454 -1.834 1.00 96.38 256 ILE A N 1
ATOM 2053 C CA . ILE A 1 256 ? 12.229 9.852 -1.538 1.00 96.38 256 ILE A CA 1
ATOM 2054 C C . ILE A 1 256 ? 11.699 9.208 -0.249 1.00 96.38 256 ILE A C 1
ATOM 2056 O O . ILE A 1 256 ? 11.020 9.884 0.528 1.00 96.38 256 ILE A O 1
ATOM 2060 N N . LEU A 1 257 ? 12.011 7.936 0.022 1.00 95.00 257 LEU A N 1
ATOM 2061 C CA . LEU A 1 257 ? 11.596 7.271 1.262 1.00 95.00 257 LEU A CA 1
ATOM 2062 C C . LEU A 1 257 ? 12.331 7.826 2.485 1.00 95.00 257 LEU A C 1
ATOM 2064 O O . LEU A 1 257 ? 11.699 8.009 3.524 1.00 95.00 257 LEU A O 1
ATOM 2068 N N . LYS A 1 258 ? 13.616 8.181 2.373 1.00 94.38 258 LYS A N 1
ATOM 2069 C CA . LYS A 1 258 ? 14.401 8.783 3.467 1.00 94.38 258 LYS A CA 1
ATOM 2070 C C . LYS A 1 258 ? 13.808 10.095 3.999 1.00 94.38 258 LYS A C 1
ATOM 2072 O O . LYS A 1 258 ? 14.024 10.435 5.158 1.00 94.38 258 LYS A O 1
ATOM 2077 N N . ALA A 1 259 ? 13.026 10.813 3.191 1.00 93.94 259 ALA A N 1
ATOM 2078 C CA . ALA A 1 259 ? 12.327 12.025 3.617 1.00 93.94 259 ALA A CA 1
ATOM 2079 C C . ALA A 1 259 ? 11.110 11.767 4.536 1.00 93.94 259 ALA A C 1
ATOM 2081 O O . ALA A 1 259 ? 10.631 12.703 5.176 1.00 93.94 259 ALA A O 1
ATOM 2082 N N . ILE A 1 260 ? 10.594 10.531 4.601 1.00 94.88 260 ILE A N 1
ATOM 2083 C CA . ILE A 1 260 ? 9.390 10.174 5.380 1.00 94.88 260 ILE A CA 1
ATOM 2084 C C . ILE A 1 260 ? 9.570 8.982 6.334 1.00 94.88 260 ILE A C 1
ATOM 2086 O O . ILE A 1 260 ? 8.827 8.883 7.309 1.00 94.88 260 ILE A O 1
ATOM 2090 N N . ALA A 1 261 ? 10.527 8.093 6.083 1.00 96.06 261 ALA A N 1
ATOM 2091 C CA . ALA A 1 261 ? 10.787 6.897 6.876 1.00 96.06 261 ALA A CA 1
ATOM 2092 C C . ALA A 1 261 ? 11.473 7.205 8.222 1.00 96.06 261 ALA A C 1
ATOM 2094 O O . ALA A 1 261 ? 12.241 8.159 8.352 1.00 96.06 261 ALA A O 1
ATOM 2095 N N . THR A 1 262 ? 11.247 6.358 9.227 1.00 96.62 262 THR A N 1
ATOM 2096 C CA . THR A 1 262 ? 12.141 6.245 10.390 1.00 96.62 262 THR A CA 1
ATOM 2097 C C . THR A 1 262 ? 13.451 5.551 9.998 1.00 96.62 262 THR A C 1
ATOM 2099 O O . THR A 1 262 ? 13.525 4.866 8.980 1.00 96.62 262 THR A O 1
ATOM 2102 N N . GLY A 1 263 ? 14.500 5.664 10.821 1.00 96.44 263 GLY A N 1
ATOM 2103 C CA . GLY A 1 263 ? 15.782 4.994 10.542 1.00 96.44 263 GLY A CA 1
ATOM 2104 C C . GLY A 1 263 ? 15.684 3.461 10.466 1.00 96.44 263 GLY A C 1
ATOM 2105 O O . GLY A 1 263 ? 16.430 2.838 9.717 1.00 96.44 263 GLY A O 1
ATOM 2106 N N . GLN A 1 264 ? 14.731 2.853 11.184 1.00 95.88 264 GLN A N 1
ATOM 2107 C CA . GLN A 1 264 ? 14.432 1.420 11.069 1.00 95.88 264 GLN A CA 1
ATOM 2108 C C . GLN A 1 264 ? 13.713 1.103 9.751 1.00 95.88 264 GLN A C 1
ATOM 2110 O O . GLN A 1 264 ? 14.078 0.146 9.071 1.00 95.88 264 GLN A O 1
ATOM 2115 N N . GLN A 1 265 ? 12.744 1.938 9.357 1.00 97.62 265 GLN A N 1
ATOM 2116 C CA . GLN A 1 265 ? 12.058 1.810 8.071 1.00 97.62 265 GLN A CA 1
ATOM 2117 C C . GLN A 1 265 ? 13.014 1.987 6.876 1.00 97.62 265 GLN A C 1
ATOM 2119 O O . GLN A 1 265 ? 12.888 1.243 5.904 1.00 97.62 265 GLN A O 1
ATOM 2124 N N . GLU A 1 266 ? 13.972 2.925 6.946 1.00 97.00 266 GLU A N 1
ATOM 2125 C CA . GLU A 1 266 ? 15.017 3.139 5.928 1.00 97.00 266 GLU A CA 1
ATOM 2126 C C . GLU A 1 266 ? 15.970 1.936 5.829 1.00 97.00 266 GLU A C 1
ATOM 2128 O O . GLU A 1 266 ? 16.333 1.526 4.725 1.00 97.00 266 GLU A O 1
ATOM 2133 N N . ALA A 1 267 ? 16.354 1.343 6.964 1.00 96.75 267 ALA A N 1
ATOM 2134 C CA . ALA A 1 267 ? 17.217 0.166 6.984 1.00 96.75 267 ALA A CA 1
ATOM 2135 C C . ALA A 1 267 ? 16.558 -1.036 6.284 1.00 96.75 267 ALA A C 1
ATOM 2137 O O . ALA A 1 267 ? 17.135 -1.586 5.348 1.00 96.75 267 ALA A O 1
ATOM 2138 N N . VAL A 1 268 ? 15.330 -1.401 6.671 1.00 97.44 268 VAL A N 1
ATOM 2139 C CA . VAL A 1 268 ? 14.693 -2.631 6.169 1.00 97.44 268 VAL A CA 1
ATOM 2140 C C . VAL A 1 268 ? 14.264 -2.547 4.694 1.00 97.44 268 VAL A C 1
ATOM 2142 O O . VAL A 1 268 ? 14.332 -3.552 3.988 1.00 97.44 268 VAL A O 1
ATOM 2145 N N . ILE A 1 269 ? 13.914 -1.364 4.163 1.00 97.31 269 ILE A N 1
ATOM 2146 C CA . ILE A 1 269 ? 13.668 -1.222 2.711 1.00 97.31 269 ILE A CA 1
ATOM 2147 C C . ILE A 1 269 ? 14.966 -1.310 1.897 1.00 97.31 269 ILE A C 1
ATOM 2149 O O . ILE A 1 269 ? 14.977 -1.893 0.817 1.00 97.31 269 ILE A O 1
ATOM 2153 N N . ASN A 1 270 ? 16.082 -0.804 2.426 1.00 97.38 270 ASN A N 1
ATOM 2154 C CA . ASN A 1 270 ? 17.404 -0.924 1.806 1.00 97.38 270 ASN A CA 1
ATOM 2155 C C . ASN A 1 270 ? 17.880 -2.392 1.781 1.00 97.38 270 ASN A C 1
ATOM 2157 O O . ASN A 1 270 ? 18.422 -2.849 0.776 1.00 97.38 270 ASN A O 1
ATOM 2161 N N . GLU A 1 271 ? 17.626 -3.154 2.849 1.00 97.56 271 GLU A N 1
ATOM 2162 C CA . GLU A 1 271 ? 17.827 -4.612 2.880 1.00 97.56 271 GLU A CA 1
ATOM 2163 C C . GLU A 1 271 ? 16.928 -5.333 1.859 1.00 97.56 271 GLU A C 1
ATOM 2165 O O . GLU A 1 271 ? 17.420 -6.136 1.069 1.00 97.56 271 GLU A O 1
ATOM 2170 N N . THR A 1 272 ? 15.639 -4.986 1.793 1.00 98.12 272 THR A N 1
ATOM 2171 C CA . THR A 1 272 ? 14.673 -5.625 0.879 1.00 98.12 272 THR A CA 1
ATOM 2172 C C . THR A 1 272 ? 14.970 -5.338 -0.600 1.00 98.12 272 THR A C 1
ATOM 2174 O O . THR A 1 272 ? 14.860 -6.236 -1.436 1.00 98.12 272 THR A O 1
ATOM 2177 N N . ILE A 1 273 ? 15.418 -4.123 -0.942 1.00 98.06 273 ILE A N 1
ATOM 2178 C CA . ILE A 1 273 ? 15.883 -3.788 -2.299 1.00 98.06 273 ILE A CA 1
ATOM 2179 C C . ILE A 1 273 ? 17.124 -4.617 -2.662 1.00 98.06 273 ILE A C 1
ATOM 2181 O O . ILE A 1 273 ? 17.180 -5.165 -3.760 1.00 98.06 273 ILE A O 1
ATOM 2185 N N . LYS A 1 274 ? 18.090 -4.775 -1.747 1.00 97.50 274 LYS A N 1
ATOM 2186 C CA . LYS A 1 274 ? 19.294 -5.598 -1.979 1.00 97.50 274 LYS A CA 1
ATOM 2187 C C . LYS A 1 274 ? 18.988 -7.087 -2.111 1.00 97.50 274 LYS A C 1
ATOM 2189 O O . LYS A 1 274 ? 19.614 -7.752 -2.930 1.00 97.50 274 LYS A O 1
ATOM 2194 N N . ALA A 1 275 ? 18.029 -7.603 -1.345 1.00 97.56 275 ALA A N 1
ATOM 2195 C CA . ALA A 1 275 ? 17.553 -8.975 -1.489 1.00 97.56 275 ALA A CA 1
ATOM 2196 C C . ALA A 1 275 ? 16.996 -9.210 -2.900 1.00 97.56 275 ALA A C 1
ATOM 2198 O O . ALA A 1 275 ? 17.427 -10.134 -3.584 1.00 97.56 275 ALA A O 1
ATOM 2199 N N . LEU A 1 276 ? 16.126 -8.310 -3.378 1.00 97.69 276 LEU A N 1
ATOM 2200 C CA . LEU A 1 276 ? 15.593 -8.337 -4.743 1.00 97.69 276 LEU A CA 1
ATOM 2201 C C . LEU A 1 276 ? 16.694 -8.151 -5.813 1.00 97.69 276 LEU A C 1
ATOM 2203 O O . LEU A 1 276 ? 16.609 -8.727 -6.897 1.00 97.69 276 LEU A O 1
ATOM 2207 N N . GLU A 1 277 ? 17.744 -7.376 -5.519 1.00 97.50 277 GLU A N 1
ATOM 2208 C CA . GLU A 1 277 ? 18.912 -7.203 -6.395 1.00 97.50 277 GLU A CA 1
ATOM 2209 C C . GLU A 1 277 ? 19.732 -8.494 -6.530 1.00 97.50 277 GLU A C 1
ATOM 2211 O O . GLU A 1 277 ? 20.144 -8.852 -7.635 1.00 97.50 277 GLU A O 1
ATOM 2216 N N . ALA A 1 278 ? 19.921 -9.231 -5.434 1.00 96.88 278 ALA A N 1
ATOM 2217 C CA . ALA A 1 278 ? 20.693 -10.471 -5.407 1.00 96.88 278 ALA A CA 1
ATOM 2218 C C . ALA A 1 278 ? 20.032 -11.638 -6.173 1.00 96.88 278 ALA A C 1
ATOM 2220 O O . ALA A 1 278 ? 20.717 -12.603 -6.521 1.00 96.88 278 ALA A O 1
ATOM 2221 N N . LEU A 1 279 ? 18.726 -11.560 -6.460 1.00 95.81 279 LEU A N 1
ATOM 2222 C CA . LEU A 1 279 ? 17.999 -12.605 -7.185 1.00 95.81 279 LEU A CA 1
ATOM 2223 C C . LEU A 1 279 ? 18.478 -12.767 -8.634 1.00 95.81 279 LEU A C 1
ATOM 2225 O O . LEU A 1 279 ? 18.863 -11.811 -9.318 1.00 95.81 279 LEU A O 1
ATOM 2229 N N . SER A 1 280 ? 18.395 -14.002 -9.137 1.00 94.44 280 SER A N 1
ATOM 2230 C CA . SER A 1 280 ? 18.675 -14.301 -10.544 1.00 94.44 280 SER A CA 1
ATOM 2231 C C . SER A 1 280 ? 17.582 -13.741 -11.462 1.00 94.44 280 SER A C 1
ATOM 2233 O O . SER A 1 280 ? 16.423 -13.648 -11.071 1.00 94.44 280 SER A O 1
ATOM 2235 N N . ASN A 1 281 ? 17.917 -13.441 -12.720 1.00 91.50 281 ASN A N 1
ATOM 2236 C CA . ASN A 1 281 ? 16.970 -12.871 -13.694 1.00 91.50 281 ASN A CA 1
ATOM 2237 C C . ASN A 1 281 ? 15.740 -13.758 -13.991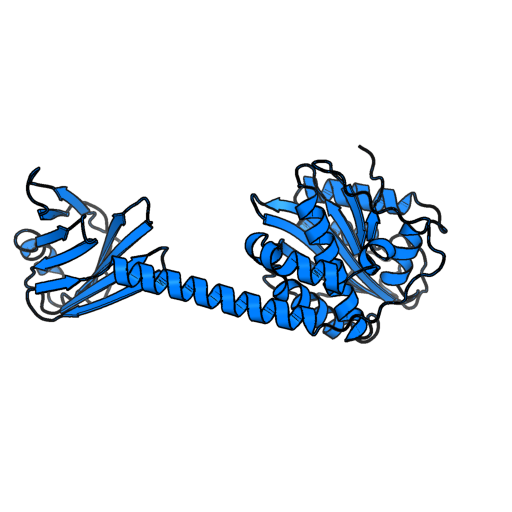 1.00 91.50 281 ASN A C 1
ATOM 2239 O O . ASN A 1 281 ? 14.776 -13.265 -14.569 1.00 91.50 281 ASN A O 1
ATOM 2243 N N . ASN A 1 282 ? 15.785 -15.042 -13.622 1.00 91.25 282 ASN A N 1
ATOM 2244 C CA . ASN A 1 282 ? 14.706 -16.010 -13.827 1.00 91.25 282 ASN A CA 1
ATOM 2245 C C . ASN A 1 282 ? 13.965 -16.358 -12.522 1.00 91.25 282 ASN A C 1
ATOM 2247 O O . ASN A 1 282 ? 13.115 -17.242 -12.536 1.00 91.25 282 ASN A O 1
ATOM 2251 N N . ASP A 1 283 ? 14.308 -15.719 -11.401 1.00 93.38 283 ASP A N 1
ATOM 2252 C CA . ASP A 1 283 ? 13.649 -15.940 -10.115 1.00 93.38 283 ASP A CA 1
ATOM 2253 C C . ASP A 1 283 ? 12.216 -15.386 -10.142 1.00 93.38 283 ASP A C 1
ATOM 2255 O O . ASP A 1 283 ? 12.005 -14.216 -10.481 1.00 93.38 283 ASP A O 1
ATOM 2259 N N . GLY A 1 284 ? 11.226 -16.208 -9.780 1.00 93.50 284 GLY A N 1
ATOM 2260 C CA . GLY A 1 284 ? 9.814 -15.840 -9.830 1.00 93.50 284 GLY A CA 1
ATOM 2261 C C . GLY A 1 284 ? 9.458 -14.575 -9.058 1.00 93.50 284 GLY A C 1
ATOM 2262 O O . GLY A 1 284 ? 8.523 -13.884 -9.467 1.00 93.50 284 GLY A O 1
ATOM 2263 N N . LYS A 1 285 ? 10.194 -14.228 -7.993 1.00 95.00 285 LYS A N 1
ATOM 2264 C CA . LYS A 1 285 ? 9.925 -13.045 -7.160 1.00 95.00 285 LYS A CA 1
ATOM 2265 C C . LYS A 1 285 ? 10.394 -11.770 -7.863 1.00 95.00 285 LYS A C 1
ATOM 2267 O O . LYS A 1 285 ? 9.631 -10.809 -7.969 1.00 95.00 285 LYS A O 1
ATOM 2272 N N . LEU A 1 286 ? 11.592 -11.793 -8.456 1.00 95.44 286 LEU A N 1
ATOM 2273 C CA . LEU A 1 286 ? 12.064 -10.711 -9.326 1.00 95.44 286 LEU A CA 1
ATOM 2274 C C . LEU A 1 286 ? 11.176 -10.575 -10.571 1.00 95.44 286 LEU A C 1
ATOM 2276 O O . LEU A 1 286 ? 10.771 -9.467 -10.907 1.00 95.44 286 LEU A O 1
ATOM 2280 N N . VAL A 1 287 ? 10.820 -11.688 -11.224 1.00 94.44 287 VAL A N 1
ATOM 2281 C CA . VAL A 1 287 ? 9.947 -11.692 -12.412 1.00 94.44 287 VAL A CA 1
ATOM 2282 C C . VAL A 1 287 ? 8.547 -11.162 -12.081 1.00 94.44 287 VAL A C 1
ATOM 2284 O O . VAL A 1 287 ? 7.986 -10.397 -12.865 1.00 94.44 287 VAL A O 1
ATOM 2287 N N . LEU A 1 288 ? 7.972 -11.524 -10.928 1.00 94.81 288 LEU A N 1
ATOM 2288 C CA . LEU A 1 288 ? 6.710 -10.972 -10.422 1.00 94.81 288 LEU A CA 1
ATOM 2289 C C . LEU A 1 288 ? 6.794 -9.445 -10.282 1.00 94.81 288 LEU A C 1
ATOM 2291 O O . LEU A 1 288 ? 5.935 -8.755 -10.834 1.00 94.81 288 LEU A O 1
ATOM 2295 N N . PHE A 1 289 ? 7.834 -8.933 -9.618 1.00 96.38 289 PHE A N 1
ATOM 2296 C CA . PHE A 1 289 ? 8.013 -7.496 -9.419 1.00 96.38 289 PHE A CA 1
ATOM 2297 C C . PHE A 1 289 ? 8.223 -6.743 -10.743 1.00 96.38 289 PHE A C 1
ATOM 2299 O O . PHE A 1 289 ? 7.500 -5.791 -11.033 1.00 96.38 289 PHE A O 1
ATOM 2306 N N . ASP A 1 290 ? 9.162 -7.187 -11.585 1.00 95.06 290 ASP A N 1
ATOM 2307 C CA . ASP A 1 290 ? 9.488 -6.527 -12.858 1.00 95.06 290 ASP A CA 1
ATOM 2308 C C . ASP A 1 290 ? 8.260 -6.450 -13.785 1.00 95.06 290 ASP A C 1
ATOM 2310 O O . ASP A 1 290 ? 7.978 -5.393 -14.349 1.00 95.06 290 ASP A O 1
ATOM 2314 N N . THR A 1 291 ? 7.492 -7.544 -13.906 1.00 93.00 291 THR A N 1
ATOM 2315 C CA . THR A 1 291 ? 6.343 -7.630 -14.834 1.00 93.00 291 THR A CA 1
ATOM 2316 C C . THR A 1 291 ? 5.086 -6.890 -14.373 1.00 93.00 291 THR A C 1
ATOM 2318 O O . THR A 1 291 ? 4.219 -6.608 -15.201 1.00 93.00 291 THR A O 1
ATOM 2321 N N . ASN A 1 292 ? 4.972 -6.551 -13.084 1.00 94.94 292 ASN A N 1
ATOM 2322 C CA . ASN A 1 292 ? 3.865 -5.745 -12.553 1.00 94.94 292 ASN A CA 1
ATOM 2323 C C . ASN A 1 292 ? 4.289 -4.300 -12.228 1.00 94.94 292 ASN A C 1
ATOM 2325 O O . ASN A 1 292 ? 3.433 -3.421 -12.137 1.00 94.94 292 ASN A O 1
ATOM 2329 N N . GLY A 1 293 ? 5.593 -4.030 -12.105 1.00 95.94 293 GLY A N 1
ATOM 2330 C CA . GLY A 1 293 ? 6.161 -2.694 -11.925 1.00 95.94 293 GLY A CA 1
ATOM 2331 C C . GLY A 1 293 ? 6.507 -1.961 -13.229 1.00 95.94 293 GLY A C 1
ATOM 2332 O O . GLY A 1 293 ? 6.480 -0.728 -13.240 1.00 95.94 293 GLY A O 1
ATOM 2333 N N . SER A 1 294 ? 6.794 -2.668 -14.335 1.00 96.25 294 SER A N 1
ATOM 2334 C CA . SER A 1 294 ? 7.204 -2.059 -15.614 1.00 96.25 294 SER A CA 1
ATOM 2335 C C . SER A 1 294 ? 6.721 -2.800 -16.874 1.00 96.25 294 SER A C 1
ATOM 2337 O O . SER A 1 294 ? 6.483 -4.004 -16.868 1.00 96.25 294 SER A O 1
ATOM 2339 N N . ASN A 1 295 ? 6.617 -2.064 -17.989 1.00 94.06 295 ASN A N 1
ATOM 2340 C CA . ASN A 1 295 ? 6.313 -2.576 -19.333 1.00 94.06 295 ASN A CA 1
ATOM 2341 C C . ASN A 1 295 ? 7.442 -2.284 -20.358 1.00 94.06 295 ASN A C 1
ATOM 2343 O O . ASN A 1 295 ? 7.188 -1.972 -21.523 1.00 94.06 295 ASN A O 1
ATOM 2347 N N . LEU A 1 296 ? 8.704 -2.376 -19.922 1.00 92.38 296 LEU A N 1
ATOM 2348 C CA . LEU A 1 296 ? 9.942 -1.988 -20.628 1.00 92.38 296 LEU A CA 1
ATOM 2349 C C . LEU A 1 296 ? 10.175 -0.478 -20.747 1.00 92.38 296 LEU A C 1
ATOM 2351 O O . LEU A 1 296 ? 11.284 -0.025 -20.492 1.00 92.38 296 LEU A O 1
ATOM 2355 N N . LYS A 1 297 ? 9.189 0.305 -21.203 1.00 95.81 297 LYS A N 1
ATOM 2356 C CA . LYS A 1 297 ? 9.366 1.759 -21.437 1.00 95.81 297 LYS A CA 1
ATOM 2357 C C . LYS A 1 297 ? 8.674 2.641 -20.412 1.00 95.81 297 LYS A C 1
ATOM 2359 O O . LYS A 1 297 ? 8.994 3.822 -20.303 1.00 95.81 297 LYS A O 1
ATOM 2364 N N . GLN A 1 298 ? 7.727 2.089 -19.675 1.00 96.81 298 GLN A N 1
ATOM 2365 C CA . GLN A 1 298 ? 7.012 2.765 -18.609 1.00 96.81 298 GLN A CA 1
ATOM 2366 C C . GLN A 1 298 ? 7.125 1.938 -17.333 1.00 96.81 298 GLN A C 1
ATOM 2368 O O . GLN A 1 298 ? 7.407 0.736 -17.368 1.00 96.81 298 GLN A O 1
ATOM 2373 N N . GLY A 1 299 ? 6.859 2.577 -16.205 1.00 96.75 299 GLY A N 1
ATOM 2374 C CA . GLY A 1 299 ? 6.668 1.887 -14.944 1.00 96.75 299 GLY A CA 1
ATOM 2375 C C . GLY A 1 299 ? 5.617 2.568 -14.094 1.00 96.75 299 GLY A C 1
ATOM 2376 O O . GLY A 1 299 ? 5.354 3.759 -14.244 1.00 96.75 299 GLY A O 1
ATOM 2377 N N . ASN A 1 300 ? 5.015 1.780 -13.219 1.00 98.00 300 ASN A N 1
ATOM 2378 C CA . ASN A 1 300 ? 4.062 2.194 -12.205 1.00 98.00 300 ASN A CA 1
ATOM 2379 C C . ASN A 1 300 ? 4.232 1.198 -11.059 1.00 98.00 300 ASN A C 1
ATOM 2381 O O . ASN A 1 300 ? 3.826 0.039 -11.181 1.00 98.00 300 ASN A O 1
ATOM 2385 N N . PHE A 1 301 ? 4.890 1.629 -9.990 1.00 98.25 301 PHE A N 1
ATOM 2386 C CA . PHE A 1 301 ? 5.307 0.762 -8.896 1.00 98.25 301 PHE A CA 1
ATOM 2387 C C . PHE A 1 301 ? 5.256 1.494 -7.558 1.00 98.25 301 PHE A C 1
ATOM 2389 O O . PHE A 1 301 ? 5.269 2.728 -7.485 1.00 98.25 301 PHE A O 1
ATOM 2396 N N . GLN A 1 302 ? 5.169 0.720 -6.485 1.00 98.19 302 GLN A N 1
ATOM 2397 C CA . GLN A 1 302 ? 5.085 1.233 -5.125 1.00 98.19 302 GLN A CA 1
ATOM 2398 C C . GLN A 1 302 ? 6.205 0.616 -4.277 1.00 98.19 302 GLN A C 1
ATOM 2400 O O . GLN A 1 302 ? 6.608 -0.525 -4.492 1.00 98.19 302 GLN A O 1
ATOM 2405 N N . MET A 1 303 ? 6.745 1.366 -3.322 1.00 98.44 303 MET A N 1
ATOM 2406 C CA . MET A 1 303 ? 7.710 0.843 -2.354 1.00 98.44 303 MET A CA 1
ATOM 2407 C C . MET A 1 303 ? 7.411 1.405 -0.977 1.00 98.44 303 MET A C 1
ATOM 2409 O O . MET A 1 303 ? 7.215 2.614 -0.824 1.00 98.44 303 MET A O 1
ATOM 2413 N N . SER A 1 304 ? 7.349 0.534 0.023 1.00 98.25 304 SER A N 1
ATOM 2414 C CA . SER A 1 304 ? 6.913 0.920 1.357 1.00 98.25 304 SER A CA 1
ATOM 2415 C C . SER A 1 304 ? 7.599 0.142 2.470 1.00 98.25 304 SER A C 1
ATOM 2417 O O . SER A 1 304 ? 8.118 -0.959 2.287 1.00 98.25 304 SER A O 1
ATOM 2419 N N . SER A 1 305 ? 7.610 0.756 3.648 1.00 98.12 305 SER A N 1
ATOM 2420 C CA . SER A 1 305 ? 8.217 0.214 4.854 1.00 98.12 305 SER A CA 1
ATOM 2421 C C . SER A 1 305 ? 7.283 0.454 6.038 1.00 98.12 305 SER A C 1
ATOM 2423 O O . SER A 1 305 ? 6.927 1.597 6.336 1.00 98.12 305 SER A O 1
ATOM 2425 N N . ALA A 1 306 ? 6.835 -0.618 6.681 1.00 98.31 306 ALA A N 1
ATOM 2426 C CA . ALA A 1 306 ? 5.837 -0.618 7.743 1.00 98.31 306 ALA A CA 1
ATOM 2427 C C . ALA A 1 306 ? 6.468 -0.857 9.123 1.00 98.31 306 ALA A C 1
ATOM 2429 O O . ALA A 1 306 ? 7.452 -1.585 9.256 1.00 98.31 306 ALA A O 1
ATOM 2430 N N . GLN A 1 307 ? 5.873 -0.257 10.153 1.00 97.00 307 GLN A N 1
ATOM 2431 C CA . GLN A 1 307 ? 6.184 -0.450 11.571 1.00 97.00 307 GLN A CA 1
ATOM 2432 C C . GLN A 1 307 ? 4.890 -0.456 12.400 1.00 97.00 307 GLN A C 1
ATOM 2434 O O . GLN A 1 307 ? 3.871 0.080 11.963 1.00 97.00 307 GLN A O 1
ATOM 2439 N N . SER A 1 308 ? 4.928 -1.031 13.605 1.00 94.25 308 SER A N 1
ATOM 2440 C CA . SER A 1 308 ? 3.827 -0.875 14.566 1.00 94.25 308 SER A CA 1
ATOM 2441 C C . SER A 1 308 ? 3.679 0.597 14.972 1.00 94.25 308 SER A C 1
ATOM 2443 O O . SER A 1 308 ? 4.670 1.317 15.137 1.00 94.25 308 SER A O 1
ATOM 2445 N N . ASP A 1 309 ? 2.427 1.013 15.133 1.00 90.81 309 ASP A N 1
ATOM 2446 C CA . ASP A 1 309 ? 1.992 2.278 15.725 1.00 90.81 309 ASP A CA 1
ATOM 2447 C C . ASP A 1 309 ? 1.012 1.957 16.867 1.00 90.81 309 ASP A C 1
ATOM 2449 O O . ASP A 1 309 ? -0.189 2.233 16.821 1.00 90.81 309 ASP A O 1
ATOM 2453 N N . GLY A 1 310 ? 1.524 1.204 17.848 1.00 89.50 310 GLY A N 1
ATOM 2454 C CA . GLY A 1 310 ? 0.713 0.564 18.881 1.00 89.50 310 GLY A CA 1
ATOM 2455 C C . GLY A 1 310 ? -0.171 -0.532 18.285 1.00 89.50 310 GLY A C 1
ATOM 2456 O O . GLY A 1 310 ? 0.330 -1.508 17.723 1.00 89.50 310 GLY A O 1
ATOM 2457 N N . GLU A 1 311 ? -1.487 -0.365 18.406 1.00 90.31 311 GLU A N 1
ATOM 2458 C CA . GLU A 1 311 ? -2.487 -1.304 17.879 1.00 90.31 311 GLU A CA 1
ATOM 2459 C C . GLU A 1 311 ? -2.643 -1.233 16.349 1.00 90.31 311 GLU A C 1
ATOM 2461 O O . GLU A 1 311 ? -3.191 -2.157 15.751 1.00 90.31 311 GLU A O 1
ATOM 2466 N N . ASN A 1 312 ? -2.133 -0.175 15.709 1.00 96.06 312 ASN A N 1
ATOM 2467 C CA . ASN A 1 312 ? -2.209 0.061 14.265 1.00 96.06 312 ASN A CA 1
ATOM 2468 C C . ASN A 1 312 ? -0.867 -0.210 13.561 1.00 96.06 312 ASN A C 1
ATOM 2470 O O . ASN A 1 312 ? 0.157 -0.454 14.206 1.00 96.06 312 ASN A O 1
ATOM 2474 N N . VAL A 1 313 ? -0.853 -0.117 12.226 1.00 97.69 313 VAL A N 1
ATOM 2475 C CA . VAL A 1 313 ? 0.378 -0.187 11.419 1.00 97.69 313 VAL A CA 1
ATOM 2476 C C . VAL A 1 313 ? 0.617 1.140 10.704 1.00 97.69 313 VAL A C 1
ATOM 2478 O O . VAL A 1 313 ? -0.179 1.536 9.853 1.00 97.69 313 VAL A O 1
ATOM 2481 N N . ALA A 1 314 ? 1.736 1.805 10.992 1.00 97.81 314 ALA A N 1
ATOM 2482 C CA . ALA A 1 314 ? 2.180 2.987 10.257 1.00 97.81 314 ALA A CA 1
ATOM 2483 C C . ALA A 1 314 ? 3.152 2.594 9.138 1.00 97.81 314 ALA A C 1
ATOM 2485 O O . ALA A 1 314 ? 4.147 1.900 9.357 1.00 97.81 314 ALA A O 1
ATOM 2486 N N . MET A 1 315 ? 2.893 3.079 7.926 1.00 98.38 315 MET A N 1
ATOM 2487 C CA . MET A 1 315 ? 3.663 2.760 6.729 1.00 98.38 315 MET A CA 1
ATOM 2488 C C . MET A 1 315 ? 4.177 4.034 6.055 1.00 98.38 315 MET A C 1
ATOM 2490 O O . MET A 1 315 ? 3.408 4.918 5.679 1.00 98.38 315 MET A O 1
ATOM 2494 N N . ALA A 1 316 ? 5.495 4.115 5.877 1.00 98.06 316 ALA A N 1
ATOM 2495 C CA . ALA A 1 316 ? 6.110 5.068 4.964 1.00 98.06 316 ALA A CA 1
ATOM 2496 C C . ALA A 1 316 ? 5.983 4.492 3.549 1.00 98.06 316 ALA A C 1
ATOM 2498 O O . ALA A 1 316 ? 6.562 3.445 3.262 1.00 98.06 316 ALA A O 1
ATOM 2499 N N . MET A 1 317 ? 5.200 5.136 2.685 1.00 97.81 317 MET A N 1
ATOM 2500 C CA . MET A 1 317 ? 4.912 4.675 1.327 1.00 97.81 317 MET A CA 1
ATOM 2501 C C . MET A 1 317 ? 5.392 5.702 0.305 1.00 97.81 317 MET A C 1
ATOM 2503 O O . MET A 1 317 ? 5.066 6.885 0.398 1.00 97.81 317 MET A O 1
ATOM 2507 N N . ALA A 1 318 ? 6.116 5.234 -0.707 1.00 97.75 318 ALA A N 1
ATOM 2508 C CA . ALA A 1 318 ? 6.408 5.978 -1.919 1.00 97.75 318 ALA A CA 1
ATOM 2509 C C . ALA A 1 318 ? 5.775 5.278 -3.130 1.00 97.75 318 ALA A C 1
ATOM 2511 O O . ALA A 1 318 ? 5.697 4.053 -3.215 1.00 97.75 318 ALA A O 1
ATOM 2512 N N . SER A 1 319 ? 5.279 6.082 -4.058 1.00 97.94 319 SER A N 1
ATOM 2513 C CA . SER A 1 319 ? 4.567 5.670 -5.262 1.00 97.94 319 SER A CA 1
ATOM 2514 C C . SER A 1 319 ? 5.176 6.381 -6.455 1.00 97.94 319 SER A C 1
ATOM 2516 O O . SER A 1 319 ? 5.400 7.591 -6.400 1.00 97.94 319 SER A O 1
ATOM 2518 N N . PHE A 1 320 ? 5.437 5.643 -7.528 1.00 98.00 320 PHE A N 1
ATOM 2519 C CA . PHE A 1 320 ? 6.186 6.127 -8.678 1.00 98.00 320 PHE A CA 1
ATOM 2520 C C . PHE A 1 320 ? 5.485 5.748 -9.972 1.00 98.00 320 PHE A C 1
ATOM 2522 O O . PHE A 1 320 ? 5.036 4.614 -10.129 1.00 98.00 320 PHE A O 1
ATOM 2529 N N . TYR A 1 321 ? 5.489 6.661 -10.941 1.00 96.62 321 TYR A N 1
ATOM 2530 C CA . TYR A 1 321 ? 5.303 6.284 -12.336 1.00 96.62 321 TYR A CA 1
ATOM 2531 C C . TYR A 1 321 ? 6.317 6.977 -13.237 1.00 96.62 321 TYR A C 1
ATOM 2533 O O . TYR A 1 321 ? 6.724 8.112 -12.981 1.00 96.62 321 TYR A O 1
ATOM 2541 N N . PHE A 1 322 ? 6.735 6.293 -14.299 1.00 97.00 322 PHE A N 1
ATOM 2542 C CA . PHE A 1 322 ? 7.674 6.842 -15.268 1.00 97.00 322 PHE A CA 1
ATOM 2543 C C . PHE A 1 322 ? 7.364 6.439 -16.704 1.00 97.00 322 PHE A C 1
ATOM 2545 O O . PHE A 1 322 ? 6.679 5.451 -16.966 1.00 97.00 322 PHE A O 1
ATOM 2552 N N . SER A 1 323 ? 7.940 7.192 -17.635 1.00 97.19 323 SER A N 1
ATOM 2553 C CA . SER A 1 323 ? 8.072 6.836 -19.047 1.00 97.19 323 SER A CA 1
ATOM 2554 C C . SER A 1 323 ? 9.459 7.236 -19.546 1.00 97.19 323 SER A C 1
ATOM 2556 O O . SER A 1 323 ? 9.912 8.342 -19.246 1.00 97.19 323 SER A O 1
ATOM 2558 N N . SER A 1 324 ? 10.115 6.381 -20.326 1.00 96.75 324 SER A N 1
ATOM 2559 C CA . SER A 1 324 ? 11.417 6.640 -20.944 1.00 96.75 324 SER A CA 1
ATOM 2560 C C . SER A 1 324 ? 11.389 6.356 -22.447 1.00 96.75 324 SER A C 1
ATOM 2562 O O . SER A 1 324 ? 10.627 5.514 -22.929 1.00 96.75 324 SER A O 1
ATOM 2564 N N . THR A 1 325 ? 12.251 7.030 -23.211 1.00 96.69 325 THR A N 1
ATOM 2565 C CA . THR A 1 325 ? 12.515 6.665 -24.615 1.00 96.69 325 THR A CA 1
ATOM 2566 C C . THR A 1 325 ? 13.231 5.312 -24.718 1.00 96.69 325 THR A C 1
ATOM 2568 O O . THR A 1 325 ? 13.110 4.622 -25.738 1.00 96.69 325 THR A O 1
ATOM 2571 N N . GLN A 1 326 ? 13.939 4.914 -23.658 1.00 94.75 326 GLN A N 1
ATOM 2572 C CA . GLN A 1 326 ? 14.734 3.694 -23.551 1.00 94.75 326 GLN A CA 1
ATOM 2573 C C . GLN A 1 326 ? 13.878 2.511 -23.060 1.00 94.75 326 GLN A C 1
ATOM 2575 O O . GLN A 1 326 ? 12.868 2.706 -22.391 1.00 94.75 326 GLN A O 1
ATOM 2580 N N . SER A 1 327 ? 14.271 1.283 -23.412 1.00 93.81 327 SER A N 1
ATOM 2581 C CA . SER A 1 327 ? 13.666 0.051 -22.882 1.00 93.81 327 SER A CA 1
ATOM 2582 C C . SER A 1 327 ? 14.561 -0.540 -21.798 1.00 93.81 327 SER A C 1
ATOM 2584 O O . SER A 1 327 ? 15.741 -0.770 -22.062 1.00 93.81 327 SER A O 1
ATOM 2586 N N . SER A 1 328 ? 14.000 -0.824 -20.625 1.00 92.25 328 SER A N 1
ATOM 2587 C CA . SER A 1 328 ? 14.691 -1.433 -19.492 1.00 92.25 328 SER A CA 1
ATOM 2588 C C . SER A 1 328 ? 14.138 -2.819 -19.133 1.00 92.25 328 SER A C 1
ATOM 2590 O O . SER A 1 328 ? 13.018 -3.193 -19.476 1.00 92.25 328 SER A O 1
ATOM 2592 N N . THR A 1 329 ? 14.968 -3.585 -18.434 1.00 90.00 329 THR A N 1
ATOM 2593 C CA . THR A 1 329 ? 14.654 -4.828 -17.711 1.00 90.00 329 THR A CA 1
ATOM 2594 C C . THR A 1 329 ? 15.420 -4.761 -16.396 1.00 90.00 329 THR A C 1
ATOM 2596 O O . THR A 1 329 ? 16.491 -4.149 -16.381 1.00 90.00 329 THR A O 1
ATOM 2599 N N . ARG A 1 330 ? 14.924 -5.370 -15.314 1.00 94.69 330 ARG A N 1
ATOM 2600 C CA . ARG A 1 330 ? 15.391 -5.112 -13.942 1.00 94.69 330 ARG A CA 1
ATOM 2601 C C . ARG A 1 330 ? 15.328 -3.619 -13.639 1.00 94.69 330 ARG A C 1
ATOM 2603 O O . ARG A 1 330 ? 16.335 -2.969 -13.350 1.00 94.69 330 ARG A O 1
ATOM 2610 N N . PHE A 1 331 ? 14.129 -3.063 -13.808 1.00 97.00 331 PHE A N 1
ATOM 2611 C CA . PHE A 1 331 ? 13.927 -1.641 -14.102 1.00 97.00 331 PHE A CA 1
ATOM 2612 C C . PHE A 1 331 ? 14.404 -0.694 -12.989 1.00 97.00 331 PHE A C 1
ATOM 2614 O O . PHE A 1 331 ? 14.582 0.495 -13.256 1.00 97.00 331 PHE A O 1
ATOM 2621 N N . LEU A 1 332 ? 14.632 -1.202 -11.772 1.00 97.69 332 LEU A N 1
ATOM 2622 C CA . LEU A 1 332 ? 15.181 -0.440 -10.651 1.00 97.69 332 LEU A CA 1
ATOM 2623 C C . LEU A 1 332 ? 16.644 -0.030 -10.853 1.00 97.69 332 LEU A C 1
ATOM 2625 O O . LEU A 1 332 ? 17.002 1.111 -10.572 1.00 97.69 332 LEU A O 1
ATOM 2629 N N . TRP A 1 333 ? 17.471 -0.946 -11.361 1.00 98.00 333 TRP A N 1
ATOM 2630 C CA . TRP A 1 333 ? 18.931 -0.790 -11.446 1.00 98.00 333 TRP A CA 1
ATOM 2631 C C . TRP A 1 333 ? 19.421 -0.416 -12.852 1.00 98.00 333 TRP A C 1
ATOM 2633 O O . TRP A 1 333 ? 20.614 -0.214 -13.064 1.00 98.00 333 TRP A O 1
ATOM 2643 N N . PHE A 1 334 ? 18.506 -0.303 -13.818 1.00 97.69 334 PHE A N 1
ATOM 2644 C CA . PHE A 1 334 ? 18.801 0.236 -15.144 1.00 97.69 334 PHE A CA 1
ATOM 2645 C C . PHE A 1 334 ? 19.207 1.718 -15.056 1.00 97.69 334 PHE A C 1
ATOM 2647 O O . PHE A 1 334 ? 18.558 2.502 -14.362 1.00 97.69 334 PHE A O 1
ATOM 2654 N N . GLU A 1 335 ? 20.261 2.115 -15.776 1.00 97.62 335 GLU A N 1
ATOM 2655 C CA . GLU A 1 335 ? 20.738 3.503 -15.808 1.00 97.62 335 GLU A CA 1
ATOM 2656 C C . GLU A 1 335 ? 19.955 4.337 -16.835 1.00 97.62 335 GLU A C 1
ATOM 2658 O O . GLU A 1 335 ? 20.234 4.337 -18.036 1.00 97.62 335 GLU A O 1
ATOM 2663 N N . TYR A 1 336 ? 18.966 5.085 -16.350 1.00 97.69 336 TYR A N 1
ATOM 2664 C CA . TYR A 1 336 ? 18.183 6.019 -17.153 1.00 97.69 336 TYR A CA 1
ATOM 2665 C C . TYR A 1 336 ? 18.954 7.317 -17.364 1.00 97.69 336 TYR A C 1
ATOM 2667 O O . TYR A 1 336 ? 19.541 7.861 -16.431 1.00 97.69 336 TYR A O 1
ATOM 2675 N N . LYS A 1 337 ? 18.866 7.895 -18.566 1.00 97.06 337 LYS A N 1
ATOM 2676 C CA . LYS A 1 337 ? 19.260 9.296 -18.775 1.00 97.06 337 LYS A CA 1
ATOM 2677 C C . LYS A 1 337 ? 18.111 10.214 -18.377 1.00 97.06 337 LYS A C 1
ATOM 2679 O O . LYS A 1 337 ? 16.969 9.998 -18.794 1.00 97.06 337 LYS A O 1
ATOM 2684 N N . SER A 1 338 ? 18.424 11.283 -17.650 1.00 96.00 338 SER A N 1
ATOM 2685 C CA . SER A 1 338 ? 17.437 12.250 -17.153 1.00 96.00 338 SER A CA 1
ATOM 2686 C C . SER A 1 338 ? 16.725 13.009 -18.277 1.00 96.00 338 SER A C 1
ATOM 2688 O O . SER A 1 338 ? 15.553 13.343 -18.152 1.00 96.00 338 SER A O 1
ATOM 2690 N N . ALA A 1 339 ? 17.404 13.236 -19.407 1.00 95.62 339 ALA A N 1
ATOM 2691 C CA . ALA A 1 339 ? 16.815 13.873 -20.588 1.00 95.62 339 ALA A CA 1
ATOM 2692 C C . ALA A 1 339 ? 15.839 12.962 -21.365 1.00 95.62 339 ALA A C 1
ATOM 2694 O O . ALA A 1 339 ? 14.969 13.464 -22.068 1.00 95.62 339 ALA A O 1
ATOM 2695 N N . ASP A 1 340 ? 15.977 11.638 -21.232 1.00 96.00 340 ASP A N 1
ATOM 2696 C CA . ASP A 1 340 ? 15.163 10.630 -21.930 1.00 96.00 340 ASP A CA 1
ATOM 2697 C C . ASP A 1 340 ? 13.931 10.184 -21.122 1.00 96.00 340 ASP A C 1
ATOM 2699 O O . ASP A 1 340 ? 13.129 9.393 -21.620 1.00 96.00 340 ASP A O 1
ATOM 2703 N N . THR A 1 341 ? 13.800 10.624 -19.864 1.00 97.38 341 THR A N 1
ATOM 2704 C CA . THR A 1 341 ? 12.927 9.981 -18.870 1.00 97.38 341 THR A CA 1
ATOM 2705 C C . THR A 1 341 ? 12.087 11.001 -18.110 1.00 97.38 341 THR A C 1
ATOM 2707 O O . THR A 1 341 ? 12.592 11.980 -17.568 1.00 97.38 341 THR A O 1
ATOM 2710 N N . HIS A 1 342 ? 10.783 10.758 -18.032 1.00 97.06 342 HIS A N 1
ATOM 2711 C CA . HIS A 1 342 ? 9.863 11.492 -17.170 1.00 97.06 342 HIS A CA 1
ATOM 2712 C C . HIS A 1 342 ? 9.506 10.600 -15.988 1.00 97.06 342 HIS A C 1
ATOM 2714 O O . HIS A 1 342 ? 8.918 9.541 -16.190 1.00 97.06 342 HIS A O 1
ATOM 2720 N N . LEU A 1 343 ? 9.867 11.020 -14.777 1.00 97.56 343 LEU A N 1
ATOM 2721 C CA . LEU A 1 343 ? 9.552 10.337 -13.525 1.00 97.56 343 LEU A CA 1
ATOM 2722 C C . LEU A 1 343 ? 8.658 11.242 -12.673 1.00 97.56 343 LEU A C 1
ATOM 2724 O O . LEU A 1 343 ? 8.903 12.443 -12.550 1.00 97.56 343 LEU A O 1
ATOM 2728 N N . PHE A 1 344 ? 7.632 10.654 -12.073 1.00 97.62 344 PHE A N 1
ATOM 2729 C CA . PHE A 1 344 ? 6.737 11.290 -11.120 1.00 97.62 344 PHE A CA 1
ATOM 2730 C C . PHE A 1 344 ? 6.701 10.455 -9.844 1.00 97.62 344 PHE A C 1
ATOM 2732 O O . PHE A 1 344 ? 6.661 9.225 -9.896 1.00 97.62 344 PHE A O 1
ATOM 2739 N N . LYS A 1 345 ? 6.702 11.133 -8.695 1.00 97.00 345 LYS A N 1
ATOM 2740 C CA . LYS A 1 345 ? 6.656 10.525 -7.365 1.00 97.00 345 LYS A CA 1
ATOM 2741 C C . LYS A 1 345 ? 5.576 11.149 -6.484 1.00 97.00 345 LYS A C 1
ATOM 2743 O O . LYS A 1 345 ? 5.319 12.356 -6.544 1.00 97.00 345 LYS A O 1
ATOM 2748 N N . ALA A 1 346 ? 4.983 10.316 -5.647 1.00 96.44 346 ALA A N 1
ATOM 2749 C CA . ALA A 1 346 ? 4.145 10.670 -4.511 1.00 96.44 346 ALA A CA 1
ATOM 2750 C C . ALA A 1 346 ? 4.704 9.941 -3.281 1.00 96.44 346 ALA A C 1
ATOM 2752 O O . ALA A 1 346 ? 5.228 8.833 -3.409 1.00 96.44 346 ALA A O 1
ATOM 2753 N N . SER A 1 347 ? 4.627 10.545 -2.099 1.00 95.56 347 SER A N 1
ATOM 2754 C CA . SER A 1 347 ? 5.082 9.909 -0.862 1.00 95.56 347 SER A CA 1
ATOM 2755 C C . SER A 1 347 ? 4.238 10.359 0.326 1.00 95.56 347 SER A C 1
ATOM 2757 O O . SER A 1 347 ? 3.924 11.541 0.458 1.00 95.56 347 SER A O 1
ATOM 2759 N N . GLN A 1 348 ? 3.852 9.409 1.177 1.00 94.38 348 GLN A N 1
ATOM 2760 C CA . GLN A 1 348 ? 3.022 9.636 2.360 1.00 94.38 348 GLN A CA 1
ATOM 2761 C C . GLN A 1 348 ? 3.497 8.794 3.544 1.00 94.38 348 GLN A C 1
ATOM 2763 O O . GLN A 1 348 ? 4.038 7.700 3.378 1.00 94.38 348 GLN A O 1
ATOM 2768 N N . LYS A 1 349 ? 3.173 9.263 4.750 1.00 95.69 349 LYS A N 1
ATOM 2769 C CA . LYS A 1 349 ? 2.882 8.363 5.867 1.00 95.69 349 LYS A CA 1
ATOM 2770 C C . LYS A 1 349 ? 1.400 8.008 5.791 1.00 95.69 349 LYS A C 1
ATOM 2772 O O . LYS A 1 349 ? 0.573 8.904 5.650 1.00 95.69 349 LYS A O 1
ATOM 2777 N N . VAL A 1 350 ? 1.081 6.722 5.8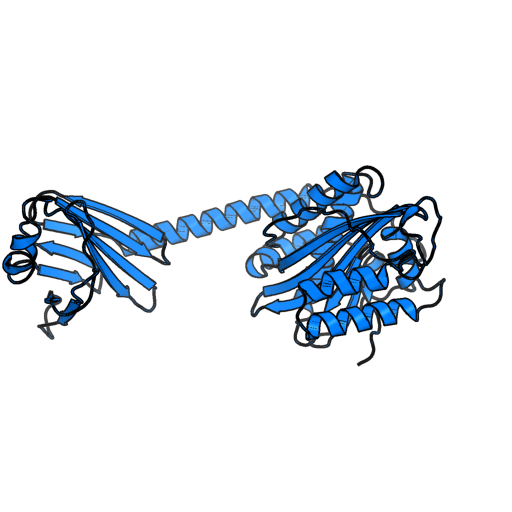53 1.00 97.25 350 VAL A N 1
ATOM 2778 C CA . VAL A 1 350 ? -0.294 6.206 5.880 1.00 97.25 350 VAL A CA 1
ATOM 2779 C C . VAL A 1 350 ? -0.429 5.217 7.030 1.00 97.25 350 VAL A C 1
ATOM 2781 O O . VAL A 1 350 ? 0.546 4.552 7.383 1.00 97.25 350 VAL A O 1
ATOM 2784 N N . VAL A 1 351 ? -1.612 5.129 7.634 1.00 98.12 351 VAL A N 1
ATOM 2785 C CA . VAL A 1 351 ? -1.856 4.255 8.793 1.00 98.12 351 VAL A CA 1
ATOM 2786 C C . VAL A 1 351 ? -2.979 3.284 8.469 1.00 98.12 351 VAL A C 1
ATOM 2788 O O . VAL A 1 351 ? -4.070 3.715 8.101 1.00 98.12 351 VAL A O 1
ATOM 2791 N N . LEU A 1 352 ? -2.730 1.983 8.611 1.00 98.25 352 LEU A N 1
ATOM 2792 C CA . LEU A 1 352 ? -3.785 0.976 8.576 1.00 98.25 352 LEU A CA 1
ATOM 2793 C C . LEU A 1 352 ? -4.468 0.968 9.940 1.00 98.25 352 LEU A C 1
ATOM 2795 O O . LEU A 1 352 ? -3.852 0.596 10.941 1.00 98.25 352 LEU A O 1
ATOM 2799 N N . ASN A 1 353 ? -5.728 1.398 9.976 1.00 95.56 353 ASN A N 1
ATOM 2800 C CA . ASN A 1 353 ? -6.536 1.322 11.179 1.00 95.56 353 ASN A CA 1
ATOM 2801 C C . ASN A 1 353 ? -7.012 -0.127 11.366 1.00 95.56 353 ASN A C 1
ATOM 2803 O O . ASN A 1 353 ? -7.910 -0.597 10.664 1.00 95.56 353 ASN A O 1
ATOM 2807 N N . GLU A 1 354 ? -6.409 -0.836 12.318 1.00 93.81 354 GLU A N 1
ATOM 2808 C CA . GLU A 1 354 ? -6.704 -2.247 12.588 1.00 93.81 354 GLU A CA 1
ATOM 2809 C C . GLU A 1 354 ? -8.108 -2.456 13.174 1.00 93.81 354 GLU A C 1
ATOM 2811 O O . GLU A 1 354 ? -8.730 -3.498 12.953 1.00 93.81 354 GLU A O 1
ATOM 2816 N N . GLU A 1 355 ? -8.664 -1.450 13.856 1.00 89.69 355 GLU A N 1
ATOM 2817 C CA . GLU A 1 355 ? -10.046 -1.485 14.340 1.00 89.69 355 GLU A CA 1
ATOM 2818 C C . GLU A 1 355 ? -11.088 -1.472 13.216 1.00 89.69 355 GLU A C 1
ATOM 2820 O O . GLU A 1 355 ? -12.143 -2.092 13.359 1.00 89.69 355 GLU A O 1
ATOM 2825 N N . ILE A 1 356 ? -10.786 -0.820 12.092 1.00 90.62 356 ILE A N 1
ATOM 2826 C CA . ILE A 1 356 ? -11.612 -0.825 10.883 1.00 90.62 356 ILE A CA 1
ATOM 2827 C C . ILE A 1 356 ? -11.292 -2.067 10.047 1.00 90.62 356 ILE A C 1
ATOM 2829 O O . ILE A 1 356 ? -12.207 -2.804 9.665 1.00 90.62 356 ILE A O 1
ATOM 2833 N N . TYR A 1 357 ? -10.007 -2.351 9.808 1.00 95.75 357 TYR A N 1
ATOM 2834 C CA . TYR A 1 357 ? -9.603 -3.454 8.939 1.00 95.75 357 TYR A CA 1
ATOM 2835 C C . TYR A 1 357 ? -10.067 -4.815 9.471 1.00 95.75 357 TYR A C 1
ATOM 2837 O O . TYR A 1 357 ? -10.550 -5.645 8.697 1.00 95.75 357 TYR A O 1
ATOM 2845 N N . LYS A 1 358 ? -10.054 -5.042 10.796 1.00 94.81 358 LYS A N 1
ATOM 2846 C CA . LYS A 1 358 ? -10.539 -6.302 11.395 1.00 94.81 358 LYS A CA 1
ATOM 2847 C C . LYS A 1 358 ? -11.986 -6.650 11.049 1.00 94.81 358 LYS A C 1
ATOM 2849 O O . LYS A 1 358 ? -12.337 -7.829 11.055 1.00 94.81 358 LYS A O 1
ATOM 2854 N N . LEU A 1 359 ? -12.806 -5.651 10.724 1.00 90.88 359 LEU A N 1
ATOM 2855 C CA . LEU A 1 359 ? -14.214 -5.819 10.369 1.00 90.88 359 LEU A CA 1
ATOM 2856 C C . LEU A 1 359 ? -14.406 -6.220 8.893 1.00 90.88 359 LEU A C 1
ATOM 2858 O O . LEU A 1 359 ? -15.427 -6.813 8.549 1.00 90.88 359 LEU A O 1
ATOM 2862 N N . VAL A 1 360 ? -13.425 -5.932 8.027 1.00 95.62 360 VAL A N 1
ATOM 2863 C CA . VAL A 1 360 ? -13.460 -6.226 6.580 1.00 95.62 360 VAL A CA 1
ATOM 2864 C C . VAL A 1 360 ? -12.465 -7.302 6.128 1.00 95.62 360 VAL A C 1
ATOM 2866 O O . VAL A 1 360 ? -12.644 -7.863 5.047 1.00 95.62 360 VAL A O 1
ATOM 2869 N N . ARG A 1 361 ? -11.468 -7.652 6.953 1.00 97.31 361 ARG A N 1
ATOM 2870 C CA . ARG A 1 361 ? -10.406 -8.651 6.707 1.00 97.31 361 ARG A CA 1
ATOM 2871 C C . ARG A 1 361 ? -10.902 -9.911 5.989 1.00 97.31 361 ARG A C 1
ATOM 2873 O O . ARG A 1 361 ? -10.368 -10.285 4.947 1.00 97.31 361 ARG A O 1
ATOM 2880 N N . SER A 1 362 ? -11.967 -10.538 6.491 1.00 96.56 362 SER A N 1
ATOM 2881 C CA . SER A 1 362 ? -12.536 -11.760 5.898 1.00 96.56 362 SER A CA 1
ATOM 2882 C C . SER A 1 362 ? -13.130 -11.546 4.499 1.00 96.56 362 SER A C 1
ATOM 2884 O O . SER A 1 362 ? -13.075 -12.452 3.670 1.00 96.56 362 SER A O 1
ATOM 2886 N N . ALA A 1 363 ? -13.678 -10.360 4.212 1.00 96.44 363 ALA A N 1
ATOM 2887 C CA . ALA A 1 363 ? -14.170 -10.005 2.883 1.00 96.44 363 ALA A CA 1
ATOM 2888 C C . ALA A 1 363 ? -13.013 -9.735 1.909 1.00 96.44 363 ALA A C 1
ATOM 2890 O O . ALA A 1 363 ? -13.077 -10.191 0.770 1.00 96.44 363 ALA A O 1
ATOM 2891 N N . VAL A 1 364 ? -11.935 -9.079 2.361 1.00 98.12 364 VAL A N 1
ATOM 2892 C CA . VAL A 1 364 ? -10.711 -8.871 1.563 1.00 98.12 364 VAL A CA 1
ATOM 2893 C C . VAL A 1 364 ? -10.079 -10.212 1.177 1.00 98.12 364 VAL A C 1
ATOM 2895 O O . VAL A 1 364 ? -9.893 -10.479 -0.008 1.00 98.12 364 VAL A O 1
ATOM 2898 N N . ILE A 1 365 ? -9.841 -11.102 2.148 1.00 96.44 365 ILE A N 1
ATOM 2899 C CA . ILE A 1 365 ? -9.255 -12.434 1.906 1.00 96.44 365 ILE A CA 1
ATOM 2900 C C . ILE A 1 365 ? -10.133 -13.257 0.945 1.00 96.44 365 ILE A C 1
ATOM 2902 O O . ILE A 1 365 ? -9.631 -13.819 -0.028 1.00 96.44 365 ILE A O 1
ATOM 2906 N N . LYS A 1 366 ? -11.459 -13.271 1.154 1.00 95.75 366 LYS A N 1
ATOM 2907 C CA . LYS A 1 366 ? -12.431 -13.927 0.254 1.00 95.75 366 LYS A CA 1
ATOM 2908 C C . LYS A 1 366 ? -12.415 -13.336 -1.163 1.00 95.75 366 LYS A C 1
ATOM 2910 O O . LYS A 1 366 ? -12.627 -14.073 -2.122 1.00 95.75 366 LYS A O 1
ATOM 2915 N N . LYS A 1 367 ? -12.216 -12.021 -1.303 1.00 95.44 367 LYS A N 1
ATOM 2916 C CA . LYS A 1 367 ? -12.198 -11.313 -2.592 1.00 95.44 367 LYS A CA 1
ATOM 2917 C C . LYS A 1 367 ? -10.912 -11.580 -3.381 1.00 95.44 367 LYS A C 1
ATOM 2919 O O . LYS A 1 367 ? -10.987 -11.668 -4.602 1.00 95.44 367 LYS A O 1
ATOM 2924 N N . LEU A 1 368 ? -9.777 -11.746 -2.700 1.00 95.38 368 LEU A N 1
ATOM 2925 C CA . LEU A 1 368 ? -8.496 -12.121 -3.306 1.00 95.38 368 LEU A CA 1
ATOM 2926 C C . LEU A 1 368 ? -8.441 -13.604 -3.705 1.00 95.38 368 LEU A C 1
ATOM 2928 O O . LEU A 1 368 ? -8.012 -13.926 -4.812 1.00 95.38 368 LEU A O 1
ATOM 2932 N N . GLY A 1 369 ? -8.858 -14.510 -2.813 1.00 91.88 369 GLY A N 1
ATOM 2933 C CA . GLY A 1 369 ? -8.732 -15.956 -3.026 1.00 91.88 369 GLY A CA 1
ATOM 2934 C C . GLY A 1 369 ? -7.293 -16.364 -3.373 1.00 91.88 369 GLY A C 1
ATOM 2935 O O . GLY A 1 369 ? -6.340 -15.904 -2.743 1.00 91.88 369 GLY A O 1
ATOM 2936 N N . ASP A 1 370 ? -7.126 -17.179 -4.420 1.00 89.06 370 ASP A N 1
ATOM 2937 C CA . ASP A 1 370 ? -5.816 -17.627 -4.918 1.00 89.06 370 ASP A CA 1
ATOM 2938 C C . ASP A 1 370 ? -4.860 -16.485 -5.331 1.00 89.06 370 ASP A C 1
ATOM 2940 O O . ASP A 1 370 ? -3.685 -16.758 -5.582 1.00 89.06 370 ASP A O 1
ATOM 2944 N N . ALA A 1 371 ? -5.323 -15.233 -5.474 1.00 91.38 371 ALA A N 1
ATOM 2945 C CA . ALA A 1 371 ? -4.466 -14.123 -5.897 1.00 91.38 371 ALA A CA 1
ATOM 2946 C C . ALA A 1 371 ? -3.329 -13.858 -4.900 1.00 91.38 371 ALA A C 1
ATOM 2948 O O . ALA A 1 371 ? -2.198 -13.625 -5.324 1.00 91.38 371 ALA A O 1
ATOM 2949 N N . ALA A 1 372 ? -3.605 -13.954 -3.594 1.00 89.75 372 ALA A N 1
ATOM 2950 C CA . ALA A 1 372 ? -2.627 -13.675 -2.543 1.00 89.75 372 ALA A CA 1
ATOM 2951 C C . ALA A 1 372 ? -1.362 -14.542 -2.683 1.00 89.75 372 ALA A C 1
ATOM 2953 O O . ALA A 1 372 ? -0.254 -14.022 -2.660 1.00 89.75 372 ALA A O 1
ATOM 2954 N N . VAL A 1 373 ? -1.518 -15.845 -2.942 1.00 88.19 373 VAL A N 1
ATOM 2955 C CA . VAL A 1 373 ? -0.397 -16.796 -3.099 1.00 88.19 373 VAL A CA 1
ATOM 2956 C C . VAL A 1 373 ? 0.248 -16.798 -4.495 1.00 88.19 373 VAL A C 1
ATOM 2958 O O . VAL A 1 373 ? 1.220 -17.510 -4.719 1.00 88.19 373 VAL A O 1
ATOM 2961 N N . GLN A 1 374 ? -0.283 -16.030 -5.453 1.00 90.62 374 GLN A N 1
ATOM 2962 C CA . GLN A 1 374 ? 0.280 -15.893 -6.810 1.00 90.62 374 GLN A CA 1
ATOM 2963 C C . GLN A 1 374 ? 0.979 -14.551 -7.046 1.00 90.62 374 GLN A C 1
ATOM 2965 O O . GLN A 1 374 ? 1.844 -14.450 -7.926 1.00 90.62 374 GLN A O 1
ATOM 2970 N N . TYR A 1 375 ? 0.568 -13.530 -6.291 1.00 94.81 375 TYR A N 1
ATOM 2971 C CA . TYR A 1 375 ? 1.014 -12.149 -6.426 1.00 94.81 375 TYR A CA 1
ATOM 2972 C C . TYR A 1 375 ? 1.734 -11.605 -5.189 1.00 94.81 375 TYR A C 1
ATOM 2974 O O . TYR A 1 375 ? 2.315 -10.535 -5.304 1.00 94.81 375 TYR A O 1
ATOM 2982 N N . ILE A 1 376 ? 1.763 -12.310 -4.054 1.00 96.25 376 ILE A N 1
ATOM 2983 C CA . ILE A 1 376 ? 2.624 -11.959 -2.916 1.00 96.25 376 ILE A CA 1
ATOM 2984 C C . ILE A 1 376 ? 3.679 -13.054 -2.748 1.00 96.25 376 ILE A C 1
ATOM 2986 O O . ILE A 1 376 ? 3.349 -14.238 -2.816 1.00 96.25 376 ILE A O 1
ATOM 2990 N N . ALA A 1 377 ? 4.936 -12.666 -2.524 1.00 96.00 377 ALA A N 1
ATOM 2991 C CA . ALA A 1 377 ? 6.023 -13.595 -2.243 1.00 96.00 377 ALA A CA 1
ATOM 2992 C C . ALA A 1 377 ? 7.026 -13.042 -1.220 1.00 96.00 377 ALA A C 1
ATOM 2994 O O . ALA A 1 377 ? 7.379 -11.863 -1.276 1.00 96.00 377 ALA A O 1
ATOM 2995 N N . ASP A 1 378 ? 7.496 -13.890 -0.303 1.00 94.94 378 ASP A N 1
ATOM 2996 C CA . ASP A 1 378 ? 8.514 -13.524 0.697 1.00 94.94 378 ASP A CA 1
ATOM 2997 C C . ASP A 1 378 ? 9.901 -13.281 0.081 1.00 94.94 378 ASP A C 1
ATOM 2999 O O . ASP A 1 378 ? 10.291 -13.910 -0.899 1.00 94.94 378 ASP A O 1
ATOM 3003 N N . LEU A 1 379 ? 10.676 -12.373 0.667 1.00 93.50 379 LEU A N 1
ATOM 3004 C CA . LEU A 1 379 ? 12.087 -12.163 0.354 1.00 93.50 379 LEU A CA 1
ATOM 3005 C C . LEU A 1 379 ? 12.918 -12.475 1.597 1.00 93.50 379 LEU A C 1
ATOM 3007 O O . LEU A 1 379 ? 12.680 -11.904 2.663 1.00 93.50 379 LEU A O 1
ATOM 3011 N N . ASP A 1 380 ? 13.929 -13.331 1.444 1.00 91.38 380 ASP A N 1
ATOM 3012 C CA . ASP A 1 380 ? 14.991 -13.456 2.440 1.00 91.38 380 ASP A CA 1
ATOM 3013 C C . ASP A 1 380 ? 15.844 -12.183 2.401 1.00 91.38 380 ASP A C 1
ATOM 3015 O O . ASP A 1 380 ? 16.564 -11.924 1.435 1.00 91.38 380 ASP A O 1
ATOM 3019 N N . ILE A 1 381 ? 15.713 -11.366 3.445 1.00 89.25 381 ILE A N 1
ATOM 3020 C CA . ILE A 1 381 ? 16.445 -10.105 3.612 1.00 89.25 381 ILE A CA 1
ATOM 3021 C C . ILE A 1 381 ? 17.641 -10.230 4.570 1.00 89.25 381 ILE A C 1
ATOM 3023 O O . ILE A 1 381 ? 18.270 -9.219 4.887 1.00 89.25 381 ILE A O 1
ATOM 3027 N N . GLY A 1 382 ? 17.959 -11.455 5.014 1.00 68.88 382 GLY A N 1
ATOM 3028 C CA . GLY A 1 382 ? 19.000 -11.771 5.992 1.00 68.88 382 GLY A CA 1
ATOM 3029 C C . GLY A 1 382 ? 18.648 -11.325 7.415 1.00 68.88 382 GLY A C 1
ATOM 3030 O O . GLY A 1 382 ? 18.243 -10.183 7.628 1.00 68.88 382 GLY A O 1
ATOM 3031 N N . PHE A 1 383 ? 18.818 -12.212 8.397 1.00 51.41 383 PHE A N 1
ATOM 3032 C CA . PHE A 1 383 ? 18.534 -11.945 9.815 1.00 51.41 383 PHE A CA 1
ATOM 3033 C C . PHE A 1 383 ? 19.714 -11.283 10.541 1.00 51.41 383 PHE A C 1
ATOM 3035 O O . PHE A 1 383 ? 20.828 -11.852 10.494 1.00 51.41 383 PHE A O 1
#

Sequence (383 aa):
MEKHYKFILENKSDVDQEWRIYPRDPITIHPRGFISYNFIIDTERNISIGLTIDVGESQLATAVKRDIGEDTKFYLFPASHDIAISTYVSTVHIRSTFAGEIIGFSSILDSQISINNLDQLIVQHEAKQFSSSQKLLTKSLSYIDNLTLDFKKIEGRTDLTLEVNEGEKAGFVDSGSLISFVTGIPKLQKNDVLNSTLLAQLAANTAFDRWTNTENWYKKYVEVLENVGWVIESFNFTKYDSHTASFTMDKVVLEILKAIATGQQEAVINETIKALEALSNNDGKLVLFDTNGSNLKQGNFQMSSAQSDGENVAMAMASFYFSSTQSSTRFLWFEYKSADTHLFKASQKVVLNEEIYKLVRSAVIKKLGDAAVQYIADLDIGF

Secondary structure (DSSP, 8-state):
------EEEEE--SSS-EEEEEE-S--PPPTTSEEEEEEEEETTTTEEEEEEEE--TTTHHHHHHHTTTSS-EEEEETTTTEEEEE---S-EEEEEEETTEEEEEEEESSS-EEE--HHHHHHHHHHHHHHHHHHHHHHHHHHHHH--------TT---------SSS-EEEEETTEEEEE-TT--HHHHHHHHHHHHHHHHHHHHHS-TTTSHHHHHHHHHHHHHHHTEEES----EEE--SSSEE-HHHHHHHHHHTT--HHHHHHHHHHHHHHHHS-TT-HHHHHHHHHHB-SSEEEEEEEEEEEETTEEEEEEEEEEEEESS--SSTTTS-EEGGGEEEEEEEEEEEE-HHHHHHHHHHHHHHHGGGHHHHEEEE----

Radius of gyration: 29.72 Å; chains: 1; bounding box: 57×71×78 Å